Protein AF-A0A7W7N125-F1 (afdb_monomer)

Foldseek 3Di:
DDPPDQDADDLVCLLVCLVVLLVVLLVPQPVSVPDDPCCSVPPVSVVLSLVSVVLNVCLVVVHEDDPVRLVVLLVVLLVVLVVPDDLVSVLVSLVSSLVSSLVVNVVRHDPVCVVVSVSSNVSSVRHCVSNSVSSNVSNVVSVVVLVVQLVVLLLVLLVCLQVLHPNPVSCVSNVHDDAQKWKKKWKFFDDDQDDPVCFVQLVVLLCVLLCVLDVDRWRWDAGSGGTMTIGHDPPPVCVQVSQVSSCVSNVTQMAMEIDMDSGSSCSNVRNVQRVLVSVQCVVLVPHRTYYYCVVCVPVSVLPDDDPVVVVVVVVCVVCPVPVVVVLLVVLCVSVVNPNLRSCVVVVPPCRVVDDQQFAAQEDAACSLQVRLVVQLPVSHQEYERALYYQNHDNLSHAHEYEQEAEPAEPPSHLVSSVVSQVNNQNHWYKYFYFYPDYSCCCPDCHHPCNVLVVLVSCCRRVVDVVSLQCQEAPNHVVCPDPRTPDIDIHPNRHVDHD

pLDDT: mean 90.82, std 8.6, range [34.25, 98.62]

Mean predicted aligned error: 14.57 Å

Radius of gyration: 47.7 Å; Cα contacts (8 Å, |Δi|>4): 744; chains: 1; bounding box: 104×37×140 Å

Sequence (498 aa):
MDDSKPRPWSVDRLPRLAPRIVDEFRRQVPFYALQPPEIMDGPVRLAVEANLWMVVRTLQERRAPNAEELAEIIEWSARRAEEGVPLEAALEAYHLAIEVCWRAAAEEAGPADAGALQDFGLHLLGYLRSVVPAVTLAHVQEQQQLYGERREARHALVTALLNGDDARGPAARAGVALAAEYTVVVLRLGGAAPEPGDVRPLLRALETALNAHVQSHVPASFDENGGTILLPGSAEHRLADLVALLGAAAERPATAAHAAAGAPAEIPAAADEAREVAALVVRLRRPPGLYRLEDVLLEYQLSRPGHGLAKLAAQLDGIRDRPDLMETLRAVAVHGDNRRQAALELHSAYHRKVDLGRIASAGHSQGGAGAINAAVDPRVDTALAIQPGPLADPDLIDEPTFYAAGEKDSIVFPFLVRNFYNDSDHIPAVYGELRGADHFTPVGNGGGFRGPTTAWLRHWLMDDPDARTEFFGPSCGFCSDPKWSDWRRNAEALQIPG

Secondary structure (DSSP, 8-state):
----SPPPP-GGGGGGGHHHHHHHHHHH-HHHHTS-HHHIIIIIHHHHHHHHHHHHHHHHTTS---HHHHHHHHHHHHHHHHTT--HHHHHHHHHHHHHHHHHHHHHH--GGGHHHHHHHHHHHHHHHHHHHHHHHHHHHHHHHHHHHHHHHHHHHHHHHHHHT---HHHHHHHT-PPPS-EEEEEEEE-SSPPPTTTHHHHHHHHHHHHHHHSSS---EEEETTEEEEEEES--HHHHHHHHHHHHHHTTS-EEEEEEEESSGGGHHHHHHHHHHHHHHHHHTTPPSEEE-GGGSHHHHHHHS-SHHHHHHHHTTGGGTT-HHHHHHHHHHHHTTT-HHHHHHHTT-TTTTT--TTS-EEEEETHHHHHHHHHHTSTT--EEEEES--S---GGG--S-EEEEEETT-SSS-HHHHHHHHHT-TTS-EEEEEETT--TTTTTTT-GGGHHHHHHHHHHHHH--HHHHHHHSSTT-TGGG-TTEEEEEE-HHHHHS--

Organism: NCBI:txid79909

InterPro domains:
  IPR025751 RsbT co-antagonist protein RsbRD, N-terminal domain [PF14361] (15-154)
  IPR029058 Alpha/Beta hydrolase fold [G3DSA:3.40.50.1820] (295-491)
  IPR029058 Alpha/Beta hydrolase fold [SSF53474] (306-461)
  IPR041127 PET hydrolase/cutinase-like [PF12740] (346-471)

Structure (mmCIF, N/CA/C/O backbone):
data_AF-A0A7W7N125-F1
#
_entry.id   AF-A0A7W7N125-F1
#
loop_
_atom_site.group_PDB
_atom_site.id
_atom_site.type_symbol
_atom_site.label_atom_id
_atom_site.label_alt_id
_atom_site.label_comp_id
_atom_site.label_asym_id
_atom_site.label_entity_id
_atom_site.label_seq_id
_atom_site.pdbx_PDB_ins_code
_atom_site.Cartn_x
_atom_site.Cartn_y
_atom_site.Cartn_z
_atom_site.occupancy
_atom_site.B_iso_or_equiv
_atom_site.auth_seq_id
_atom_site.auth_comp_id
_atom_site.auth_asym_id
_atom_site.auth_atom_id
_atom_site.pdbx_PDB_model_num
ATOM 1 N N . MET A 1 1 ? 60.133 -9.108 -74.606 1.00 39.97 1 MET A N 1
ATOM 2 C CA . MET A 1 1 ? 61.101 -9.295 -73.505 1.00 39.97 1 MET A CA 1
ATOM 3 C C . MET A 1 1 ? 61.013 -8.039 -72.656 1.00 39.97 1 MET A C 1
ATOM 5 O O . MET A 1 1 ? 61.382 -6.991 -73.152 1.00 39.97 1 MET A O 1
ATOM 9 N N . ASP A 1 2 ? 60.428 -8.034 -71.466 1.00 34.25 2 ASP A N 1
ATOM 10 C CA . ASP A 1 2 ? 60.312 -9.133 -70.512 1.00 34.25 2 ASP A CA 1
ATOM 11 C C . ASP A 1 2 ? 59.170 -8.848 -69.505 1.00 34.25 2 ASP A C 1
ATOM 13 O O . ASP A 1 2 ? 59.308 -7.979 -68.650 1.00 34.25 2 ASP A O 1
ATOM 17 N N . ASP A 1 3 ? 58.046 -9.562 -69.638 1.00 40.91 3 ASP A N 1
ATOM 18 C CA . ASP A 1 3 ? 56.888 -9.551 -68.716 1.00 40.91 3 ASP A CA 1
ATOM 19 C C . ASP A 1 3 ? 57.100 -10.512 -67.519 1.00 40.91 3 ASP A C 1
ATOM 21 O O . ASP A 1 3 ? 56.160 -10.833 -66.795 1.00 40.91 3 ASP A O 1
ATOM 25 N N . SER A 1 4 ? 58.334 -10.995 -67.295 1.00 42.44 4 SER A N 1
ATOM 26 C CA . SER A 1 4 ? 58.658 -11.975 -66.244 1.00 42.44 4 SER A CA 1
ATOM 27 C C . SER A 1 4 ? 59.281 -11.389 -64.969 1.00 42.44 4 SER A C 1
ATOM 29 O O . SER A 1 4 ? 59.716 -12.142 -64.098 1.00 42.44 4 SER A O 1
ATOM 31 N N . LYS A 1 5 ? 59.280 -10.058 -64.790 1.00 44.03 5 LYS A N 1
ATOM 32 C CA . LYS A 1 5 ? 59.674 -9.436 -63.513 1.00 44.03 5 LYS A CA 1
ATOM 33 C C . LYS A 1 5 ? 58.442 -9.037 -62.693 1.00 44.03 5 LYS A C 1
ATOM 35 O O . LYS A 1 5 ? 57.648 -8.230 -63.182 1.00 44.03 5 LYS A O 1
ATOM 40 N N . PRO A 1 6 ? 58.273 -9.549 -61.457 1.00 45.72 6 PRO A N 1
ATOM 41 C CA . PRO A 1 6 ? 57.188 -9.111 -60.587 1.00 45.72 6 PRO A CA 1
ATOM 42 C C . PRO A 1 6 ? 57.312 -7.601 -60.359 1.00 45.72 6 PRO A C 1
ATOM 44 O O . PRO A 1 6 ? 58.368 -7.099 -59.972 1.00 45.72 6 PRO A O 1
ATOM 47 N N . ARG A 1 7 ? 56.244 -6.858 -60.675 1.00 54.78 7 ARG A N 1
ATOM 48 C CA . ARG A 1 7 ? 56.176 -5.419 -60.388 1.00 54.78 7 ARG A CA 1
ATOM 49 C C . ARG A 1 7 ? 56.179 -5.246 -58.867 1.00 54.78 7 ARG A C 1
ATOM 51 O O . ARG A 1 7 ? 55.374 -5.928 -58.235 1.00 54.78 7 ARG A O 1
ATOM 58 N N . PRO A 1 8 ? 56.985 -4.334 -58.298 1.00 58.56 8 PRO A N 1
ATOM 59 C CA . PRO A 1 8 ? 56.964 -4.085 -56.862 1.00 58.56 8 PRO A CA 1
ATOM 60 C C . PRO A 1 8 ? 55.551 -3.700 -56.410 1.00 58.56 8 PRO A C 1
ATOM 62 O O . PRO A 1 8 ? 54.800 -3.041 -57.148 1.00 58.56 8 PRO A O 1
ATOM 65 N N . TRP A 1 9 ? 55.183 -4.176 -55.224 1.00 65.31 9 TRP A N 1
ATOM 66 C CA . TRP A 1 9 ? 53.913 -3.872 -54.577 1.00 65.31 9 TRP A CA 1
ATOM 67 C C . TRP A 1 9 ? 53.755 -2.351 -54.399 1.00 65.31 9 TRP A C 1
ATOM 69 O O . TRP A 1 9 ? 54.722 -1.644 -54.121 1.00 65.31 9 TRP A O 1
ATOM 79 N N . SER A 1 10 ? 52.535 -1.836 -54.588 1.00 77.62 10 SER A N 1
ATOM 80 C CA . SER A 1 10 ? 52.204 -0.427 -54.327 1.00 77.62 10 SER A CA 1
ATOM 81 C C . SER A 1 10 ? 50.905 -0.333 -53.542 1.00 77.62 10 SER A C 1
ATOM 83 O O . SER A 1 10 ? 49.908 -0.968 -53.901 1.00 77.62 10 SER A O 1
ATOM 85 N N . VAL A 1 11 ? 50.911 0.532 -52.526 1.00 79.50 11 VAL A N 1
ATOM 86 C CA . VAL A 1 11 ? 49.738 0.879 -51.718 1.00 79.50 11 VAL A CA 1
ATOM 87 C C . VAL A 1 11 ? 48.565 1.368 -52.582 1.00 79.50 11 VAL A C 1
ATOM 89 O O . VAL A 1 11 ? 47.416 1.090 -52.257 1.00 79.50 11 VAL A O 1
ATOM 92 N N . ASP A 1 12 ? 48.822 1.968 -53.750 1.00 83.38 12 ASP A N 1
ATOM 93 C CA . ASP A 1 12 ? 47.779 2.452 -54.675 1.00 83.38 12 ASP A CA 1
ATOM 94 C C . ASP A 1 12 ? 46.881 1.330 -55.221 1.00 83.38 12 ASP A C 1
ATOM 96 O O . ASP A 1 12 ? 45.834 1.580 -55.823 1.00 83.38 12 ASP A O 1
ATOM 100 N N . ARG A 1 13 ? 47.286 0.066 -55.046 1.00 83.94 13 ARG A N 1
ATOM 101 C CA . ARG A 1 13 ? 46.487 -1.101 -55.429 1.00 83.94 13 ARG A CA 1
ATOM 102 C C . ARG A 1 13 ? 45.488 -1.527 -54.357 1.00 83.94 13 ARG A C 1
ATOM 104 O O . ARG A 1 13 ? 44.599 -2.305 -54.697 1.00 83.94 13 ARG A O 1
ATOM 111 N N . LEU A 1 14 ? 45.583 -1.029 -53.119 1.00 85.25 14 LEU A N 1
ATOM 112 C CA . LEU A 1 14 ? 44.693 -1.427 -52.021 1.00 85.25 14 LEU A CA 1
ATOM 113 C C . LEU A 1 14 ? 43.202 -1.302 -52.366 1.00 85.25 14 LEU A C 1
ATOM 115 O O . LEU A 1 14 ? 42.496 -2.276 -52.126 1.00 85.25 14 LEU A O 1
ATOM 119 N N . PRO A 1 15 ? 42.699 -0.221 -53.003 1.00 89.31 15 PRO A N 1
ATOM 120 C CA . PRO A 1 15 ? 41.277 -0.119 -53.346 1.00 89.31 15 PRO A CA 1
ATOM 121 C C . PRO A 1 15 ? 40.769 -1.252 -54.253 1.00 89.31 15 PRO A C 1
ATOM 123 O O . PRO A 1 15 ? 39.593 -1.600 -54.210 1.00 89.31 15 PRO A O 1
ATOM 126 N N . ARG A 1 16 ? 41.651 -1.896 -55.035 1.00 88.81 16 ARG A N 1
ATOM 127 C CA . ARG A 1 16 ? 41.291 -3.053 -55.878 1.00 88.81 16 ARG A CA 1
ATOM 128 C C . ARG A 1 16 ? 40.998 -4.317 -55.069 1.00 88.81 16 ARG A C 1
ATOM 130 O O . ARG A 1 16 ? 40.466 -5.270 -55.629 1.00 88.81 16 ARG A O 1
ATOM 137 N N . LEU A 1 17 ? 41.335 -4.337 -53.779 1.00 93.00 17 LEU A N 1
ATOM 138 C CA . LEU A 1 17 ? 41.023 -5.436 -52.868 1.00 93.00 17 LEU A CA 1
ATOM 139 C C . LEU A 1 17 ? 39.578 -5.397 -52.365 1.00 93.00 17 LEU A C 1
ATOM 141 O O . LEU A 1 17 ? 39.150 -6.374 -51.759 1.00 93.00 17 LEU A O 1
ATOM 145 N N . ALA A 1 18 ? 38.813 -4.329 -52.616 1.00 93.75 18 ALA A N 1
ATOM 146 C CA . ALA A 1 18 ? 37.458 -4.206 -52.086 1.00 93.75 18 ALA A CA 1
ATOM 147 C C . ALA A 1 18 ? 36.533 -5.396 -52.419 1.00 93.75 18 ALA A C 1
ATOM 149 O O . ALA A 1 18 ? 35.898 -5.891 -51.490 1.00 93.75 18 ALA A O 1
ATOM 150 N N . PRO A 1 19 ? 36.500 -5.949 -53.654 1.00 94.69 19 PRO A N 1
ATOM 151 C CA . PRO A 1 19 ? 35.716 -7.155 -53.935 1.00 94.69 19 PRO A CA 1
ATOM 152 C C . PRO A 1 19 ? 36.157 -8.359 -53.089 1.00 94.69 19 PRO A C 1
ATOM 154 O O . PRO A 1 19 ? 35.326 -9.023 -52.480 1.00 94.69 19 PRO A O 1
ATOM 157 N N . ARG A 1 20 ? 37.476 -8.580 -52.961 1.00 94.62 20 ARG A N 1
ATOM 158 C CA . ARG A 1 20 ? 38.049 -9.660 -52.136 1.00 94.62 20 ARG A CA 1
ATOM 159 C C . ARG A 1 20 ? 37.686 -9.493 -50.658 1.00 94.62 20 ARG A C 1
ATOM 161 O O . ARG A 1 20 ? 37.409 -10.480 -49.991 1.00 94.62 20 ARG A O 1
ATOM 168 N N . ILE A 1 21 ? 37.695 -8.264 -50.144 1.00 96.75 21 ILE A N 1
ATOM 169 C CA . ILE A 1 21 ? 37.328 -7.959 -48.753 1.00 96.75 21 ILE A CA 1
ATOM 170 C C . ILE A 1 21 ? 35.836 -8.205 -48.516 1.00 96.75 21 ILE A C 1
ATOM 172 O O . ILE A 1 21 ? 35.475 -8.802 -47.509 1.00 96.75 21 ILE A O 1
ATOM 176 N N . VAL A 1 22 ? 34.972 -7.800 -49.448 1.00 96.25 22 VAL A N 1
ATOM 177 C CA . VAL A 1 22 ? 33.525 -8.045 -49.363 1.00 96.25 22 VAL A CA 1
ATOM 178 C C . VAL A 1 22 ? 33.211 -9.544 -49.390 1.00 96.25 22 VAL A C 1
ATOM 180 O O . VAL A 1 22 ? 32.391 -10.009 -48.598 1.00 96.25 22 VAL A O 1
ATOM 183 N N . ASP A 1 23 ? 33.895 -10.321 -50.231 1.00 95.19 23 ASP A N 1
ATOM 184 C CA . ASP A 1 23 ? 33.771 -11.784 -50.229 1.00 95.19 23 ASP A CA 1
ATOM 185 C C . ASP A 1 23 ? 34.230 -12.391 -48.901 1.00 95.19 23 ASP A C 1
ATOM 187 O O . ASP A 1 23 ? 33.608 -13.316 -48.375 1.00 95.19 23 ASP A O 1
ATOM 191 N N . GLU A 1 24 ? 35.287 -11.832 -48.317 1.00 95.94 24 GLU A N 1
ATOM 192 C CA . GLU A 1 24 ? 35.795 -12.260 -47.023 1.00 95.94 24 GLU A CA 1
ATOM 193 C C . GLU A 1 24 ? 34.824 -11.923 -45.878 1.00 95.94 24 GLU A C 1
ATOM 195 O O . GLU A 1 24 ? 34.609 -12.747 -44.989 1.00 95.94 24 GLU A O 1
ATOM 200 N N . PHE A 1 25 ? 34.139 -10.776 -45.941 1.00 96.19 25 PHE A N 1
ATOM 201 C CA . PHE A 1 25 ? 33.057 -10.438 -45.010 1.00 96.19 25 PHE A CA 1
ATOM 202 C C . PHE A 1 25 ? 31.919 -11.455 -45.083 1.00 96.19 25 PHE A C 1
ATOM 204 O O . PHE A 1 25 ? 31.474 -11.937 -44.044 1.00 96.19 25 PHE A O 1
ATOM 211 N N . ARG A 1 26 ? 31.482 -11.833 -46.294 1.00 95.19 26 ARG A N 1
ATOM 212 C CA . ARG A 1 26 ? 30.445 -12.865 -46.480 1.00 95.19 26 ARG A CA 1
ATOM 213 C C . ARG A 1 26 ? 30.874 -14.228 -45.942 1.00 95.19 26 ARG A C 1
ATOM 215 O O . ARG A 1 26 ? 30.030 -15.000 -45.503 1.00 95.19 26 ARG A O 1
ATOM 222 N N . ARG A 1 27 ? 32.168 -14.548 -46.010 1.00 95.06 27 ARG A N 1
ATOM 223 C CA . ARG A 1 27 ? 32.693 -15.854 -45.597 1.00 95.06 27 ARG A CA 1
ATOM 224 C C . ARG A 1 27 ? 32.880 -15.967 -44.087 1.00 95.06 27 ARG A C 1
ATOM 226 O O . ARG A 1 27 ? 32.650 -17.046 -43.544 1.00 95.06 27 ARG A O 1
ATOM 233 N N . GLN A 1 28 ? 33.355 -14.907 -43.436 1.00 94.69 28 GLN A N 1
ATOM 234 C CA . GLN A 1 28 ? 33.814 -14.982 -42.045 1.00 94.69 28 GLN A CA 1
ATOM 235 C C . GLN A 1 28 ? 32.923 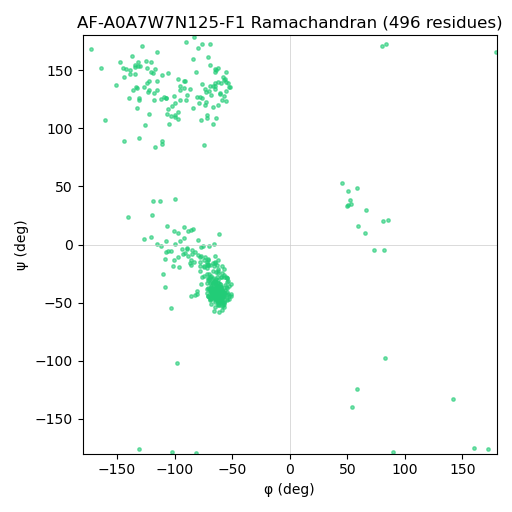-14.269 -41.037 1.00 94.69 28 GLN A C 1
ATOM 237 O O . GLN A 1 28 ? 32.898 -14.702 -39.893 1.00 94.69 28 GLN A O 1
ATOM 242 N N . VAL A 1 29 ? 32.157 -13.251 -41.438 1.00 94.00 29 VAL A N 1
ATOM 243 C CA . VAL A 1 29 ? 31.325 -12.487 -40.501 1.00 94.00 29 VAL A CA 1
ATOM 244 C C . VAL A 1 29 ? 29.875 -12.987 -40.578 1.00 94.00 29 VAL A C 1
ATOM 246 O O . VAL A 1 29 ? 29.208 -12.742 -41.591 1.00 94.00 29 VAL A O 1
ATOM 249 N N . PRO A 1 30 ? 29.332 -13.644 -39.529 1.00 93.50 30 PRO A N 1
ATOM 250 C CA . PRO A 1 30 ? 28.014 -14.287 -39.581 1.00 93.50 30 PRO A CA 1
ATOM 251 C C . PRO A 1 30 ? 26.875 -13.356 -40.010 1.00 93.50 30 PRO A C 1
ATOM 253 O O . PRO A 1 30 ? 25.987 -13.764 -40.753 1.00 93.50 30 PRO A O 1
ATOM 256 N N . PHE A 1 31 ? 26.915 -12.091 -39.582 1.00 91.81 31 PHE A N 1
ATOM 257 C CA . PHE A 1 31 ? 25.912 -11.097 -39.964 1.00 91.81 31 PHE A CA 1
ATOM 258 C C . PHE A 1 31 ? 25.934 -10.791 -41.470 1.00 91.81 31 PHE A C 1
ATOM 260 O O . PHE A 1 31 ? 24.873 -10.745 -42.093 1.00 91.81 31 PHE A O 1
ATOM 267 N N . TYR A 1 32 ? 27.122 -10.603 -42.061 1.00 92.00 32 TYR A N 1
ATOM 268 C CA . TYR A 1 32 ? 27.279 -10.264 -43.481 1.00 92.00 32 TYR A CA 1
ATOM 269 C C . TYR A 1 32 ? 27.029 -11.455 -44.411 1.00 92.00 32 TYR A C 1
ATOM 271 O O . TYR A 1 32 ? 26.566 -11.257 -45.531 1.00 92.00 32 TYR A O 1
ATOM 279 N N . ALA A 1 33 ? 27.252 -12.684 -43.939 1.00 91.38 33 ALA A N 1
ATOM 280 C CA . ALA A 1 33 ? 26.903 -13.908 -44.665 1.00 91.38 33 ALA A CA 1
ATOM 281 C C . ALA A 1 33 ? 25.397 -14.018 -44.980 1.00 91.38 33 ALA A C 1
ATOM 283 O O . ALA A 1 33 ? 25.013 -14.650 -45.963 1.00 91.38 33 ALA A O 1
ATOM 284 N N . LEU A 1 34 ? 24.548 -13.404 -44.147 1.00 91.44 34 LEU A N 1
ATOM 285 C CA . LEU A 1 34 ? 23.087 -13.434 -44.268 1.00 91.44 34 LEU A CA 1
ATOM 286 C C . LEU A 1 34 ? 22.509 -12.247 -45.057 1.00 91.44 34 LEU A C 1
ATOM 288 O O . LEU A 1 34 ? 21.296 -12.187 -45.256 1.00 91.44 34 LEU A O 1
ATOM 292 N N . GLN A 1 35 ? 23.340 -11.291 -45.484 1.00 91.38 35 GLN A N 1
ATOM 293 C CA . GLN A 1 35 ? 22.862 -10.092 -46.174 1.00 91.38 35 GLN A CA 1
ATOM 294 C C . GLN A 1 35 ? 22.607 -10.345 -47.669 1.00 91.38 35 GLN A C 1
ATOM 296 O O . GLN A 1 35 ? 23.338 -11.117 -48.296 1.00 91.38 35 GLN A O 1
ATOM 301 N N . PRO A 1 36 ? 21.622 -9.654 -48.278 1.00 91.31 36 PRO A N 1
ATOM 302 C CA . PRO A 1 36 ? 21.392 -9.719 -49.718 1.00 91.31 36 PRO A CA 1
ATOM 303 C C . PRO A 1 36 ? 22.630 -9.287 -50.529 1.00 91.31 36 PRO A C 1
ATOM 305 O O . PRO A 1 36 ? 23.325 -8.344 -50.121 1.00 91.31 36 PRO A O 1
ATOM 308 N N . PRO A 1 37 ? 22.906 -9.912 -51.693 1.00 89.81 37 PRO A N 1
ATOM 309 C CA . PRO A 1 37 ? 24.021 -9.529 -52.561 1.00 89.81 37 PRO A CA 1
ATOM 310 C C . PRO A 1 37 ? 24.034 -8.038 -52.912 1.00 89.81 37 PRO A C 1
ATOM 312 O O . PRO A 1 37 ? 25.100 -7.432 -52.939 1.00 89.81 37 PRO A O 1
ATOM 315 N N . GLU A 1 38 ? 22.863 -7.423 -53.083 1.00 90.88 38 GLU A N 1
ATOM 316 C CA . GLU A 1 38 ? 22.701 -6.012 -53.443 1.00 90.88 38 GLU A CA 1
ATOM 317 C C . GLU A 1 38 ? 23.252 -5.064 -52.367 1.00 90.88 38 GLU A C 1
ATOM 319 O O . GLU A 1 38 ? 23.840 -4.031 -52.689 1.00 90.88 38 GLU A O 1
ATOM 324 N N . ILE A 1 39 ? 23.104 -5.427 -51.088 1.00 89.19 39 ILE A N 1
ATOM 325 C CA . ILE A 1 39 ? 23.647 -4.665 -49.954 1.00 89.19 39 ILE A CA 1
ATOM 326 C C . ILE A 1 39 ? 25.168 -4.819 -49.894 1.00 89.19 39 ILE A C 1
ATOM 328 O O . ILE A 1 39 ? 25.898 -3.848 -49.684 1.00 89.19 39 ILE A O 1
ATOM 332 N N . MET A 1 40 ? 25.658 -6.037 -50.117 1.00 91.88 40 MET A N 1
ATOM 333 C CA . MET A 1 40 ? 27.084 -6.336 -50.037 1.00 91.88 40 MET A CA 1
ATOM 334 C C . MET A 1 40 ? 27.877 -5.725 -51.208 1.00 91.88 40 MET A C 1
ATOM 336 O O . MET A 1 40 ? 28.909 -5.095 -50.985 1.00 91.88 40 MET A O 1
ATOM 340 N N . ASP A 1 41 ? 27.378 -5.838 -52.443 1.00 90.75 41 ASP A N 1
ATOM 341 C CA . ASP A 1 41 ? 28.050 -5.334 -53.654 1.00 90.75 41 ASP A CA 1
ATOM 342 C C . ASP A 1 41 ? 27.805 -3.841 -53.926 1.00 90.75 41 ASP A C 1
ATOM 344 O O . ASP A 1 41 ? 28.520 -3.230 -54.733 1.00 90.75 41 ASP A O 1
ATOM 348 N N . GLY A 1 42 ? 26.809 -3.252 -53.263 1.00 90.31 42 GLY A N 1
ATOM 349 C CA . GLY A 1 42 ? 26.505 -1.827 -53.311 1.00 90.31 42 GLY A CA 1
ATOM 350 C C . GLY A 1 42 ? 27.095 -1.078 -52.111 1.00 90.31 42 GLY A C 1
ATOM 351 O O . GLY A 1 42 ? 28.291 -0.775 -52.110 1.00 90.31 42 GLY A O 1
ATOM 352 N N . PRO A 1 43 ? 26.277 -0.739 -51.098 1.00 89.06 43 PRO A N 1
ATOM 353 C CA . PRO A 1 43 ? 26.668 0.147 -50.004 1.00 89.06 43 PRO A CA 1
ATOM 354 C C . PRO A 1 43 ? 27.881 -0.351 -49.202 1.00 89.06 43 PRO A C 1
ATOM 356 O O . PRO A 1 43 ? 28.759 0.450 -48.887 1.00 89.06 43 PRO A O 1
ATOM 359 N N . VAL A 1 44 ? 27.990 -1.657 -48.920 1.00 90.69 44 VAL A N 1
ATOM 360 C CA . VAL A 1 44 ? 29.134 -2.198 -48.159 1.00 90.69 44 VAL A CA 1
ATOM 361 C C . VAL A 1 44 ? 30.429 -2.104 -48.965 1.00 90.69 44 VAL A C 1
ATOM 363 O O . VAL A 1 44 ? 31.433 -1.615 -48.447 1.00 90.69 44 VAL A O 1
ATOM 366 N N . ARG A 1 45 ? 30.420 -2.505 -50.243 1.00 93.25 45 ARG A N 1
ATOM 367 C CA . ARG A 1 45 ? 31.599 -2.395 -51.114 1.00 93.25 45 ARG A CA 1
ATOM 368 C C . ARG A 1 45 ? 32.072 -0.953 -51.269 1.00 93.25 45 ARG A C 1
ATOM 370 O O . ARG A 1 45 ? 33.267 -0.708 -51.149 1.00 93.25 45 ARG A O 1
ATOM 377 N N . LEU A 1 46 ? 31.158 -0.006 -51.487 1.00 91.00 46 LEU A N 1
ATOM 378 C CA . LEU A 1 46 ? 31.503 1.416 -51.601 1.00 91.00 46 LEU A CA 1
ATOM 379 C C . LEU A 1 46 ? 32.156 1.947 -50.318 1.00 91.00 46 LEU A C 1
ATOM 381 O O . LEU A 1 46 ? 33.146 2.673 -50.387 1.00 91.00 46 LEU A O 1
ATOM 385 N N . ALA A 1 47 ? 31.650 1.543 -49.151 1.00 90.62 47 ALA A N 1
ATOM 386 C CA . ALA A 1 47 ? 32.250 1.908 -47.873 1.00 90.62 47 ALA A CA 1
ATOM 387 C C . ALA A 1 47 ? 33.648 1.293 -47.694 1.00 90.62 47 ALA A C 1
ATOM 389 O O . ALA A 1 47 ? 34.568 1.979 -47.247 1.00 90.62 47 ALA A O 1
ATOM 390 N N . VAL A 1 48 ? 33.840 0.027 -48.079 1.00 93.69 48 VAL A N 1
ATOM 391 C CA . VAL A 1 48 ? 35.162 -0.618 -48.078 1.00 93.69 48 VAL A CA 1
ATOM 392 C C . VAL A 1 48 ? 36.123 0.129 -49.007 1.00 93.69 48 VAL A C 1
ATOM 394 O O . VAL A 1 48 ? 37.224 0.472 -48.588 1.00 93.69 48 VAL A O 1
ATOM 397 N N . GLU A 1 49 ? 35.708 0.448 -50.236 1.00 93.38 49 GLU A N 1
ATOM 398 C CA . GLU A 1 49 ? 36.517 1.207 -51.199 1.00 93.38 49 GLU A CA 1
ATOM 399 C C . GLU A 1 49 ? 36.937 2.577 -50.642 1.00 93.38 49 GLU A C 1
ATOM 401 O O . GLU A 1 49 ? 38.115 2.932 -50.720 1.00 93.38 49 GLU A O 1
ATOM 406 N N . ALA A 1 50 ? 36.013 3.319 -50.026 1.00 91.00 50 ALA A N 1
ATOM 407 C CA . ALA A 1 50 ? 36.297 4.618 -49.413 1.00 91.00 50 ALA A CA 1
ATOM 408 C C . ALA A 1 50 ? 37.309 4.515 -48.257 1.00 91.00 50 ALA A C 1
ATOM 410 O O . ALA A 1 50 ? 38.268 5.290 -48.194 1.00 91.00 50 ALA A O 1
ATOM 411 N N . ASN A 1 51 ? 37.157 3.517 -47.379 1.00 92.50 51 ASN A N 1
ATOM 412 C CA . ASN A 1 51 ? 38.098 3.281 -46.281 1.00 92.50 51 ASN A CA 1
ATOM 413 C C . ASN A 1 51 ? 39.495 2.905 -46.797 1.00 92.50 51 ASN A C 1
ATOM 415 O O . ASN A 1 51 ? 40.498 3.400 -46.286 1.00 92.50 51 ASN A O 1
ATOM 419 N N . LEU A 1 52 ? 39.585 2.090 -47.852 1.00 93.88 52 LEU A N 1
ATOM 420 C CA . LEU A 1 52 ? 40.869 1.740 -48.467 1.00 93.88 52 LEU A CA 1
ATOM 421 C C . LEU A 1 52 ? 41.559 2.963 -49.073 1.00 93.88 52 LEU A C 1
ATOM 423 O O . LEU A 1 52 ? 42.758 3.143 -48.872 1.00 93.88 52 LEU A O 1
ATOM 427 N N . TRP A 1 53 ? 40.818 3.837 -49.759 1.00 93.69 53 TRP A N 1
ATOM 428 C CA . TRP A 1 53 ? 41.358 5.108 -50.249 1.00 93.69 53 TRP A CA 1
ATOM 429 C C . TRP A 1 53 ? 41.878 5.999 -49.118 1.00 93.69 53 TRP A C 1
ATOM 431 O O . TRP A 1 53 ? 42.936 6.617 -49.253 1.00 93.69 53 TRP A O 1
ATOM 441 N N . MET A 1 54 ? 41.190 6.023 -47.977 1.00 92.69 54 MET A N 1
ATOM 442 C CA . MET A 1 54 ? 41.656 6.743 -46.796 1.00 92.69 54 MET A CA 1
ATOM 443 C C . MET A 1 54 ? 42.952 6.148 -46.230 1.00 92.69 54 MET A C 1
ATOM 445 O O . MET A 1 54 ? 43.865 6.899 -45.881 1.00 92.69 54 MET A O 1
ATOM 449 N N . VAL A 1 55 ? 43.078 4.818 -46.179 1.00 92.56 55 VAL A N 1
ATOM 450 C CA . VAL A 1 55 ? 44.321 4.141 -45.768 1.00 92.56 55 VAL A CA 1
ATOM 451 C C . VAL A 1 55 ? 45.478 4.512 -46.699 1.00 92.56 55 VAL A C 1
ATOM 453 O O . VAL A 1 55 ? 46.555 4.853 -46.213 1.00 92.56 55 VAL A O 1
ATOM 456 N N . VAL A 1 56 ? 45.255 4.518 -48.020 1.00 92.38 56 VAL A N 1
ATOM 457 C CA . VAL A 1 56 ? 46.260 4.938 -49.017 1.00 92.38 56 VAL A CA 1
ATOM 458 C C . VAL A 1 56 ? 46.730 6.367 -48.748 1.00 92.38 56 VAL A C 1
ATOM 460 O O . VAL A 1 56 ? 47.929 6.601 -48.591 1.00 92.38 56 VAL A O 1
ATOM 463 N N . ARG A 1 57 ? 45.789 7.315 -48.644 1.00 92.44 57 ARG A N 1
ATOM 464 C CA . ARG A 1 57 ? 46.084 8.740 -48.434 1.00 92.44 57 ARG A CA 1
ATOM 465 C C . ARG A 1 57 ? 46.852 8.976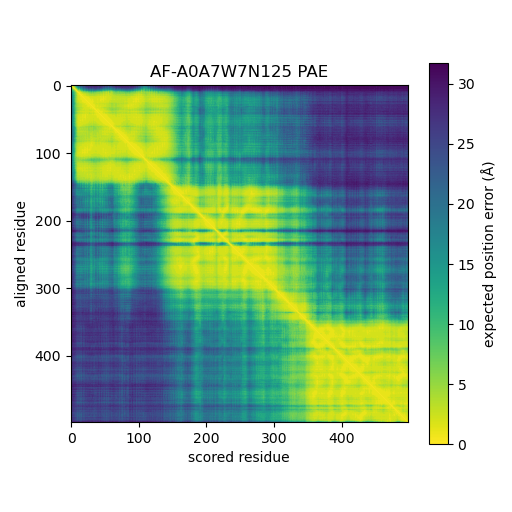 -47.134 1.00 92.44 57 ARG A C 1
ATOM 467 O O . ARG A 1 57 ? 47.897 9.620 -47.128 1.00 92.44 57 ARG A O 1
ATOM 474 N N . THR A 1 58 ? 46.363 8.411 -46.033 1.00 93.69 58 THR A N 1
ATOM 475 C CA . THR A 1 58 ? 46.977 8.581 -44.707 1.00 93.69 58 THR A CA 1
ATOM 476 C C . THR A 1 58 ? 48.370 7.952 -44.625 1.00 93.69 58 THR A C 1
ATOM 478 O O . THR A 1 58 ? 49.242 8.507 -43.953 1.00 93.69 58 THR A O 1
ATOM 481 N N . LEU A 1 59 ? 48.620 6.851 -45.347 1.00 91.94 59 LEU A N 1
ATOM 482 C CA . LEU A 1 59 ? 49.945 6.230 -45.426 1.00 91.94 59 LEU A CA 1
ATOM 483 C C . LEU A 1 59 ? 50.926 7.102 -46.214 1.00 91.94 59 LEU A C 1
ATOM 485 O O . LEU A 1 59 ? 52.047 7.331 -45.758 1.00 91.94 59 LEU A O 1
ATOM 489 N N . GLN A 1 60 ? 50.510 7.599 -47.384 1.00 89.00 60 GLN A N 1
ATOM 490 C CA . GLN A 1 60 ? 51.334 8.467 -48.233 1.00 89.00 60 GLN A CA 1
ATOM 491 C C . GLN A 1 60 ? 51.733 9.755 -47.504 1.00 89.00 60 GLN A C 1
ATOM 493 O O . GLN A 1 60 ? 52.877 10.199 -47.594 1.00 89.00 60 GLN A O 1
ATOM 498 N N . GLU A 1 61 ? 50.805 10.317 -46.731 1.00 91.25 61 GLU A N 1
ATOM 499 C CA . GLU A 1 61 ? 51.009 11.530 -45.938 1.00 91.25 61 GLU A CA 1
ATOM 500 C C . GLU A 1 61 ? 51.650 11.259 -44.562 1.00 91.25 61 GLU A C 1
ATOM 502 O O . GLU A 1 61 ? 51.972 12.202 -43.840 1.00 91.25 61 GLU A O 1
ATOM 507 N N . ARG A 1 62 ? 51.861 9.983 -44.198 1.00 88.62 62 ARG A N 1
ATOM 508 C CA . ARG A 1 62 ? 52.452 9.527 -42.924 1.00 88.62 62 ARG A CA 1
ATOM 509 C C . ARG A 1 62 ? 51.793 10.147 -41.689 1.00 88.62 62 ARG A C 1
ATOM 511 O O . ARG A 1 62 ? 52.470 10.587 -40.757 1.00 88.62 62 ARG A O 1
ATOM 518 N N . ARG A 1 63 ? 50.461 10.170 -41.673 1.00 93.25 63 ARG A N 1
ATOM 519 C CA . ARG A 1 63 ? 49.657 10.718 -40.571 1.00 93.25 63 ARG A CA 1
ATOM 520 C C . ARG A 1 63 ? 48.468 9.824 -40.244 1.00 93.25 63 ARG A C 1
ATOM 522 O O . ARG A 1 63 ? 48.042 9.019 -41.062 1.00 93.25 63 ARG A O 1
ATOM 529 N N . ALA A 1 64 ? 47.891 10.012 -39.063 1.00 90.56 64 ALA A N 1
ATOM 530 C CA . ALA A 1 64 ? 46.596 9.425 -38.735 1.00 90.56 64 ALA A CA 1
ATOM 531 C C . ALA A 1 64 ? 45.453 10.120 -39.513 1.00 90.56 64 ALA A C 1
ATOM 533 O O . ALA A 1 64 ? 45.640 11.253 -39.990 1.00 90.56 64 ALA A O 1
ATOM 534 N N . PRO A 1 65 ? 44.271 9.479 -39.619 1.00 93.81 65 PRO A N 1
ATOM 535 C CA . PRO A 1 65 ? 43.059 10.144 -40.083 1.00 93.81 65 PRO A CA 1
ATOM 536 C C . PRO A 1 65 ? 42.788 11.433 -39.296 1.00 93.81 65 PRO A C 1
ATOM 538 O O . PRO A 1 65 ? 42.937 11.467 -38.072 1.00 93.81 65 PRO A O 1
ATOM 541 N N . ASN A 1 66 ? 42.425 12.502 -40.000 1.00 93.06 66 ASN A N 1
ATOM 542 C CA . ASN A 1 66 ? 42.055 13.776 -39.394 1.00 93.06 66 ASN A CA 1
ATOM 543 C C . ASN A 1 66 ? 40.578 13.763 -38.940 1.00 93.06 66 ASN A C 1
ATOM 545 O O . ASN A 1 66 ? 39.867 12.775 -39.114 1.00 93.06 66 ASN A O 1
ATOM 549 N N . ALA A 1 67 ? 40.112 14.859 -38.336 1.00 89.69 67 ALA A N 1
ATOM 550 C CA . ALA A 1 67 ? 38.755 14.934 -37.793 1.00 89.69 67 ALA A CA 1
ATOM 551 C C . ALA A 1 67 ? 37.649 14.827 -38.864 1.00 89.69 67 ALA A C 1
ATOM 553 O O . ALA A 1 67 ? 36.613 14.234 -38.589 1.00 89.69 67 ALA A O 1
ATOM 554 N N . GLU A 1 68 ? 37.866 15.370 -40.064 1.00 90.31 68 GLU A N 1
ATOM 555 C CA . GLU A 1 68 ? 36.904 15.324 -41.176 1.00 90.31 68 GLU A CA 1
ATOM 556 C C . GLU A 1 68 ? 36.799 13.904 -41.749 1.00 90.31 68 GLU A C 1
ATOM 558 O O . GLU A 1 68 ? 35.708 13.364 -41.897 1.00 90.31 68 GLU A O 1
ATOM 563 N N . GLU A 1 69 ? 37.939 13.243 -41.949 1.00 91.81 69 GLU A N 1
ATOM 564 C CA . GLU A 1 69 ? 38.003 11.850 -42.404 1.00 91.81 69 GLU A CA 1
ATOM 565 C C . GLU A 1 69 ? 37.365 10.883 -41.394 1.00 91.81 69 GLU A C 1
ATOM 567 O O . GLU A 1 69 ? 36.665 9.946 -41.773 1.00 91.81 69 GLU A O 1
ATOM 572 N N . LEU A 1 70 ? 37.575 11.112 -40.093 1.00 92.06 70 LEU A N 1
ATOM 573 C CA . LEU A 1 70 ? 36.907 10.330 -39.052 1.00 92.06 70 LEU A CA 1
ATOM 574 C C . LEU A 1 70 ? 35.403 10.614 -38.992 1.00 92.06 70 LEU A C 1
ATOM 576 O O . LEU A 1 70 ? 34.644 9.693 -38.695 1.00 92.06 70 LEU A O 1
ATOM 580 N N . ALA A 1 71 ? 34.962 11.841 -39.284 1.00 89.75 71 ALA A N 1
ATOM 581 C CA . ALA A 1 71 ? 33.544 12.193 -39.289 1.00 89.75 71 ALA A CA 1
ATOM 582 C C . ALA A 1 71 ? 32.759 11.393 -40.340 1.00 89.75 71 ALA A C 1
ATOM 584 O O . ALA A 1 71 ? 31.686 10.887 -40.024 1.00 89.75 71 ALA A O 1
ATOM 585 N N . GLU A 1 72 ? 33.320 11.183 -41.535 1.00 87.81 72 GLU A N 1
ATOM 586 C CA . GLU A 1 72 ? 32.700 10.341 -42.573 1.00 87.81 72 GLU A CA 1
ATOM 587 C C . GLU A 1 72 ? 32.500 8.891 -42.095 1.00 87.81 72 GLU A C 1
ATOM 589 O O . GLU A 1 72 ? 31.448 8.283 -42.315 1.00 87.81 72 GLU A O 1
ATOM 594 N N . ILE A 1 73 ? 33.493 8.336 -41.388 1.00 89.19 73 ILE A N 1
ATOM 595 C CA . ILE A 1 73 ? 33.408 6.987 -40.814 1.00 89.19 73 ILE A CA 1
ATOM 596 C C . ILE A 1 73 ? 32.376 6.931 -39.680 1.00 89.19 73 ILE A C 1
ATOM 598 O O . ILE A 1 73 ? 31.621 5.962 -39.585 1.00 89.19 73 ILE A O 1
ATOM 602 N N . ILE A 1 74 ? 32.324 7.960 -38.832 1.00 90.31 74 ILE A N 1
ATOM 603 C CA . ILE A 1 74 ? 31.346 8.084 -37.743 1.00 90.31 74 ILE A CA 1
ATOM 604 C C . ILE A 1 74 ? 29.922 8.139 -38.306 1.00 90.31 74 ILE A C 1
ATOM 606 O O . ILE A 1 74 ? 29.068 7.385 -37.848 1.00 90.31 74 ILE A O 1
ATOM 610 N N . GLU A 1 75 ? 29.670 8.963 -39.324 1.00 88.44 75 GLU A N 1
ATOM 611 C CA . GLU A 1 75 ? 28.352 9.100 -39.954 1.00 88.44 75 GLU A CA 1
ATOM 612 C C . GLU A 1 75 ? 27.904 7.801 -40.634 1.00 88.44 75 GLU A C 1
ATOM 614 O O . GLU A 1 75 ? 26.746 7.388 -40.536 1.00 88.44 75 GLU A O 1
ATOM 619 N N . TRP A 1 76 ? 28.820 7.118 -41.322 1.00 87.12 76 TRP A N 1
ATOM 620 C CA . TRP A 1 76 ? 28.549 5.791 -41.865 1.00 87.12 76 TRP A CA 1
ATOM 621 C C . TRP A 1 76 ? 28.227 4.780 -40.756 1.00 87.12 76 TRP A C 1
ATOM 623 O O . TRP A 1 76 ? 27.242 4.050 -40.851 1.00 87.12 76 TRP A O 1
ATOM 633 N N . SER A 1 77 ? 29.030 4.758 -39.691 1.00 87.56 77 SER A N 1
ATOM 634 C CA . SER A 1 77 ? 28.853 3.871 -38.538 1.00 87.56 77 SER A CA 1
ATOM 635 C C . SER A 1 77 ? 27.495 4.072 -37.857 1.00 87.56 77 SER A C 1
ATOM 637 O O . SER A 1 77 ? 26.798 3.090 -37.612 1.00 87.56 77 SER A O 1
ATOM 639 N N . ALA A 1 78 ? 27.090 5.323 -37.615 1.00 86.12 78 ALA A N 1
ATOM 640 C CA . ALA A 1 78 ? 25.800 5.663 -37.014 1.00 86.12 78 ALA A CA 1
ATOM 641 C C . ALA A 1 78 ? 24.625 5.148 -37.861 1.00 86.12 78 ALA A C 1
ATOM 643 O O . ALA A 1 78 ? 23.782 4.412 -37.357 1.00 86.12 78 ALA A O 1
ATOM 644 N N . ARG A 1 79 ? 24.632 5.396 -39.179 1.00 86.56 79 ARG A N 1
ATOM 645 C CA . ARG A 1 79 ? 23.593 4.869 -40.086 1.00 86.56 79 ARG A CA 1
ATOM 646 C C . ARG A 1 79 ? 23.500 3.344 -40.059 1.00 86.56 79 ARG A C 1
ATOM 648 O O . ARG A 1 79 ? 22.412 2.782 -40.074 1.00 86.56 79 ARG A O 1
ATOM 655 N N . ARG A 1 80 ? 24.634 2.641 -39.989 1.00 86.88 80 ARG A N 1
ATOM 656 C CA . ARG A 1 80 ? 24.634 1.171 -39.892 1.00 86.88 80 ARG A CA 1
ATOM 657 C C . ARG A 1 80 ? 24.085 0.678 -38.552 1.00 86.88 80 ARG A C 1
ATOM 659 O O . ARG A 1 80 ? 23.404 -0.347 -38.534 1.00 86.88 80 ARG A O 1
ATOM 666 N N . ALA A 1 81 ? 24.341 1.397 -37.462 1.00 85.88 81 ALA A N 1
ATOM 667 C CA . ALA A 1 81 ? 23.739 1.100 -36.167 1.00 85.88 81 ALA A CA 1
ATOM 668 C C . ALA A 1 81 ? 22.211 1.289 -36.201 1.00 85.88 81 ALA A C 1
ATOM 670 O O . ALA A 1 81 ? 21.485 0.429 -35.701 1.00 85.88 81 ALA A O 1
ATOM 671 N N . GLU A 1 82 ? 21.727 2.354 -36.850 1.00 82.44 82 GLU A N 1
ATOM 672 C CA . GLU A 1 82 ? 20.297 2.614 -37.083 1.00 82.44 82 GLU A CA 1
ATOM 673 C C . GLU A 1 82 ? 19.634 1.496 -37.907 1.00 82.44 82 GLU A C 1
ATOM 675 O O . GLU A 1 82 ? 18.559 1.004 -37.560 1.00 82.44 82 GLU A O 1
ATOM 680 N N . GLU A 1 83 ? 20.316 1.012 -38.947 1.00 83.56 83 GLU A N 1
ATOM 681 C CA . GLU A 1 83 ? 19.886 -0.124 -39.774 1.00 83.56 83 GLU A CA 1
ATOM 682 C C . GLU A 1 83 ? 19.959 -1.488 -39.051 1.00 83.56 83 GLU A C 1
ATOM 684 O O . GLU A 1 83 ? 19.588 -2.517 -39.621 1.00 83.56 83 GLU A O 1
ATOM 689 N N . GLY A 1 84 ? 20.422 -1.524 -37.797 1.00 83.50 84 GLY A N 1
ATOM 690 C CA . GLY A 1 84 ? 20.441 -2.725 -36.962 1.00 83.50 84 GLY A CA 1
ATOM 691 C C . GLY A 1 84 ? 21.665 -3.624 -37.149 1.00 83.50 84 GLY A C 1
ATOM 692 O O . GLY A 1 84 ? 21.605 -4.806 -36.802 1.00 83.50 84 GLY A O 1
ATOM 693 N N . VAL A 1 85 ? 22.777 -3.104 -37.678 1.00 88.81 85 VAL A N 1
ATOM 694 C CA . VAL A 1 85 ? 24.042 -3.852 -37.710 1.00 88.81 85 VAL A CA 1
ATOM 695 C C . VAL A 1 85 ? 24.588 -4.024 -36.285 1.00 88.81 85 VAL A C 1
ATOM 697 O O . VAL A 1 85 ? 24.726 -3.035 -35.563 1.00 88.81 85 VAL A O 1
ATOM 700 N N . PRO A 1 86 ? 24.933 -5.254 -35.861 1.00 89.12 86 PRO A N 1
ATOM 701 C CA . PRO A 1 86 ? 25.570 -5.478 -34.569 1.00 89.12 86 PRO A CA 1
ATOM 702 C C . PRO A 1 86 ? 26.964 -4.840 -34.509 1.00 89.12 86 PRO A C 1
ATOM 704 O O . PRO A 1 86 ? 27.745 -4.948 -35.461 1.00 89.12 86 PRO A O 1
ATOM 707 N N . LEU A 1 87 ? 27.302 -4.221 -33.372 1.00 91.31 87 LEU A N 1
ATOM 708 C CA . LEU A 1 87 ? 28.601 -3.571 -33.164 1.00 91.31 87 LEU A CA 1
ATOM 709 C C . LEU A 1 87 ? 29.755 -4.559 -33.385 1.00 91.31 87 LEU A C 1
ATOM 711 O O . LEU A 1 87 ? 30.745 -4.224 -34.029 1.00 91.31 87 LEU A O 1
ATOM 715 N N . GLU A 1 88 ? 29.614 -5.791 -32.902 1.00 92.44 88 GLU A N 1
ATOM 716 C CA . GLU A 1 88 ? 30.589 -6.862 -33.076 1.00 92.44 88 GLU A CA 1
ATOM 717 C C . GLU A 1 88 ? 30.873 -7.161 -34.555 1.00 92.44 88 GLU A C 1
ATOM 719 O O . GLU A 1 88 ? 32.035 -7.274 -34.939 1.00 92.44 88 GLU A O 1
ATOM 724 N N . ALA A 1 89 ? 29.840 -7.180 -35.403 1.00 92.81 89 ALA A N 1
ATOM 725 C CA . ALA A 1 89 ? 29.981 -7.424 -36.836 1.00 92.81 89 ALA A CA 1
ATOM 726 C C . ALA A 1 89 ? 30.650 -6.240 -37.551 1.00 92.81 89 ALA A C 1
ATOM 728 O O . ALA A 1 89 ? 31.455 -6.431 -38.465 1.00 92.81 89 ALA A O 1
ATOM 729 N N . ALA A 1 90 ? 30.343 -5.009 -37.128 1.00 92.31 90 ALA A N 1
ATOM 730 C CA . ALA A 1 90 ? 31.010 -3.807 -37.618 1.00 92.31 90 ALA A CA 1
ATOM 731 C C . ALA A 1 90 ? 32.510 -3.813 -37.274 1.00 92.31 90 ALA A C 1
ATOM 733 O O . ALA A 1 90 ? 33.339 -3.573 -38.152 1.00 92.31 90 ALA A O 1
ATOM 734 N N . LEU A 1 91 ? 32.872 -4.122 -36.025 1.00 94.88 91 LEU A N 1
ATOM 735 C CA . LEU A 1 91 ? 34.269 -4.184 -35.587 1.00 94.88 91 LEU A CA 1
ATOM 736 C C . LEU A 1 91 ? 35.046 -5.300 -36.293 1.00 94.88 91 LEU A C 1
ATOM 738 O O . LEU A 1 91 ? 36.163 -5.066 -36.761 1.00 94.88 91 LEU A O 1
ATOM 742 N N . GLU A 1 92 ? 34.449 -6.485 -36.422 1.00 95.12 92 GLU A N 1
ATOM 743 C CA . GLU A 1 92 ? 35.060 -7.620 -37.116 1.00 95.12 92 GLU A CA 1
ATOM 744 C C . GLU A 1 92 ? 35.377 -7.287 -38.581 1.00 95.12 92 GLU A C 1
ATOM 746 O O . GLU A 1 92 ? 36.478 -7.575 -39.050 1.00 95.12 92 GLU A O 1
ATOM 751 N N . ALA A 1 93 ? 34.482 -6.583 -39.283 1.00 94.12 93 ALA A N 1
ATOM 752 C CA . ALA A 1 93 ? 34.719 -6.142 -40.658 1.00 94.12 93 ALA A CA 1
ATOM 753 C C . ALA A 1 93 ? 35.936 -5.211 -40.799 1.00 94.12 93 ALA A C 1
ATOM 755 O O . ALA A 1 93 ? 36.746 -5.401 -41.709 1.00 94.12 93 ALA A O 1
ATOM 756 N N . TYR A 1 94 ? 36.123 -4.236 -39.903 1.00 93.81 94 TYR A N 1
ATOM 757 C CA . TYR A 1 94 ? 37.310 -3.369 -39.949 1.00 93.81 94 TYR A CA 1
ATOM 758 C C . TYR A 1 94 ? 38.603 -4.159 -39.733 1.00 93.81 94 TYR A C 1
ATOM 760 O O . TYR A 1 94 ? 39.572 -3.973 -40.471 1.00 93.81 94 TYR A O 1
ATOM 768 N N . HIS A 1 95 ? 38.621 -5.064 -38.753 1.00 96.06 95 HIS A N 1
ATOM 769 C CA . HIS A 1 95 ? 39.791 -5.900 -38.489 1.00 96.06 95 HIS A CA 1
ATOM 770 C C . HIS A 1 95 ? 40.105 -6.834 -39.662 1.00 96.06 95 HIS A C 1
ATOM 772 O O . HIS A 1 95 ? 41.261 -6.934 -40.079 1.00 96.06 95 HIS A O 1
ATOM 778 N N . LEU A 1 96 ? 39.078 -7.447 -40.244 1.00 96.25 96 LEU A N 1
ATOM 779 C CA . LEU A 1 96 ? 39.218 -8.378 -41.351 1.00 96.25 96 LEU A CA 1
ATOM 780 C C . LEU A 1 96 ? 39.667 -7.689 -42.648 1.00 96.25 96 LEU A C 1
ATOM 782 O O . LEU A 1 96 ? 40.533 -8.203 -43.355 1.00 96.25 96 LEU A O 1
ATOM 786 N N . ALA A 1 97 ? 39.154 -6.491 -42.942 1.00 94.94 97 ALA A N 1
ATOM 787 C CA . ALA A 1 97 ? 39.604 -5.701 -44.088 1.00 94.94 97 ALA A CA 1
ATOM 788 C C . ALA A 1 97 ? 41.103 -5.375 -44.004 1.00 94.94 97 ALA A C 1
ATOM 790 O O . ALA A 1 97 ? 41.833 -5.500 -44.991 1.00 94.94 97 ALA A O 1
ATOM 791 N N . ILE A 1 98 ? 41.573 -4.996 -42.814 1.00 94.12 98 ILE A N 1
ATOM 792 C CA . ILE A 1 98 ? 42.980 -4.680 -42.557 1.00 94.12 98 ILE A CA 1
ATOM 793 C C . ILE A 1 98 ? 43.857 -5.931 -42.659 1.00 94.12 98 ILE A C 1
ATOM 795 O O . ILE A 1 98 ? 44.938 -5.873 -43.246 1.00 94.12 98 ILE A O 1
ATOM 799 N N . GLU A 1 99 ? 43.383 -7.073 -42.163 1.00 95.12 99 GLU A N 1
ATOM 800 C CA . GLU A 1 99 ? 44.076 -8.352 -42.313 1.00 95.12 99 GLU A CA 1
ATOM 801 C C . GLU A 1 99 ? 44.241 -8.749 -43.788 1.00 95.12 99 GLU A C 1
ATOM 803 O O . GLU A 1 99 ? 45.332 -9.150 -44.203 1.00 95.12 99 GLU A O 1
ATOM 808 N N . VAL A 1 100 ? 43.194 -8.597 -44.605 1.00 95.25 100 VAL A N 1
ATOM 809 C CA . VAL A 1 100 ? 43.263 -8.865 -46.051 1.00 95.25 100 VAL A CA 1
ATOM 810 C C . VAL A 1 100 ? 44.270 -7.937 -46.734 1.00 95.25 100 VAL A C 1
ATOM 812 O O . VAL A 1 100 ? 45.058 -8.403 -47.559 1.00 95.25 100 VAL A O 1
ATOM 815 N N . CYS A 1 101 ? 44.292 -6.651 -46.369 1.00 93.12 101 CYS A N 1
ATOM 816 C CA . CYS A 1 101 ? 45.273 -5.695 -46.887 1.00 93.12 101 CYS A CA 1
ATOM 817 C C . CYS A 1 101 ? 46.709 -6.089 -46.523 1.00 93.12 101 CYS A C 1
ATOM 819 O O . CYS A 1 101 ? 47.589 -6.067 -47.383 1.00 93.12 101 CYS A O 1
ATOM 821 N N . TRP A 1 102 ? 46.940 -6.481 -45.267 1.00 93.56 102 TRP A N 1
ATOM 822 C CA . TRP A 1 102 ? 48.243 -6.945 -44.793 1.00 93.56 102 TRP A CA 1
ATOM 823 C C . TRP A 1 102 ? 48.712 -8.194 -45.543 1.00 93.56 102 TRP A C 1
ATOM 825 O O . TRP A 1 102 ? 49.834 -8.222 -46.044 1.00 93.56 102 TRP A O 1
ATOM 835 N N . ARG A 1 103 ? 47.848 -9.210 -45.668 1.00 92.25 103 ARG A N 1
ATOM 836 C CA . ARG A 1 103 ? 48.174 -10.456 -46.378 1.00 92.25 103 ARG A CA 1
ATOM 837 C C . ARG A 1 103 ? 48.500 -10.196 -47.846 1.00 92.25 103 ARG A C 1
ATOM 839 O O . ARG A 1 103 ? 49.518 -10.680 -48.322 1.00 92.25 103 ARG A O 1
ATOM 846 N N . ALA A 1 104 ? 47.694 -9.385 -48.533 1.00 90.25 104 ALA A N 1
ATOM 847 C CA . ALA A 1 104 ? 47.944 -9.033 -49.929 1.00 90.25 104 ALA A CA 1
ATOM 848 C C . ALA A 1 104 ? 49.284 -8.298 -50.118 1.00 90.25 104 ALA A C 1
ATOM 850 O O . ALA A 1 104 ? 49.999 -8.557 -51.082 1.00 90.25 104 ALA A O 1
ATOM 851 N N . ALA A 1 105 ? 49.655 -7.412 -49.187 1.00 88.81 105 ALA A N 1
ATOM 852 C CA . ALA A 1 105 ? 50.953 -6.741 -49.214 1.00 88.81 105 ALA A CA 1
ATOM 853 C C . ALA A 1 105 ? 52.118 -7.704 -48.949 1.00 88.81 105 ALA A C 1
ATOM 855 O O . ALA A 1 105 ? 53.126 -7.662 -49.651 1.00 88.81 105 ALA A O 1
ATOM 856 N N . ALA A 1 106 ? 51.974 -8.594 -47.966 1.00 87.81 106 ALA A N 1
ATOM 857 C CA . ALA A 1 106 ? 53.000 -9.566 -47.603 1.00 87.81 106 ALA A CA 1
ATOM 858 C C . ALA A 1 106 ? 53.226 -10.638 -48.686 1.00 87.81 106 ALA A C 1
ATOM 860 O O . ALA A 1 106 ? 54.350 -11.103 -48.847 1.00 87.81 106 ALA A O 1
ATOM 861 N N . GLU A 1 107 ? 52.182 -11.016 -49.433 1.00 88.12 107 GLU A N 1
ATOM 862 C CA . GLU A 1 107 ? 52.262 -11.956 -50.564 1.00 88.12 107 GLU A CA 1
ATOM 863 C C . GLU A 1 107 ? 53.065 -11.384 -51.749 1.00 88.12 107 GLU A C 1
ATOM 865 O O . GLU A 1 107 ? 53.735 -12.137 -52.456 1.00 88.12 107 GLU A O 1
ATOM 870 N N . GLU A 1 108 ? 53.013 -10.066 -51.970 1.00 83.31 108 GLU A N 1
ATOM 871 C CA . GLU A 1 108 ? 53.683 -9.396 -53.095 1.00 83.31 108 GLU A CA 1
ATOM 872 C C . GLU A 1 108 ? 55.064 -8.807 -52.739 1.00 83.31 108 GLU A C 1
ATOM 874 O O . GLU A 1 108 ? 55.860 -8.533 -53.641 1.00 83.31 108 GLU A O 1
ATOM 879 N N . ALA A 1 109 ? 55.362 -8.597 -51.452 1.00 82.75 109 ALA A N 1
ATOM 880 C CA . ALA A 1 109 ? 56.597 -7.963 -50.990 1.00 82.75 109 ALA A CA 1
ATOM 881 C C . ALA A 1 109 ? 57.831 -8.873 -51.140 1.00 82.75 109 ALA A C 1
ATOM 883 O O . ALA A 1 109 ? 57.849 -10.022 -50.693 1.00 82.75 109 ALA A O 1
ATOM 884 N N . GLY A 1 110 ? 58.908 -8.340 -51.726 1.00 82.00 110 GLY A N 1
ATOM 885 C CA . GLY A 1 110 ? 60.209 -9.009 -51.782 1.00 82.00 110 GLY A CA 1
ATOM 886 C C . GLY A 1 110 ? 61.107 -8.669 -50.581 1.00 82.00 110 GLY A C 1
ATOM 887 O O . GLY A 1 110 ? 60.798 -7.771 -49.799 1.00 82.00 110 GLY A O 1
ATOM 888 N N . PRO A 1 111 ? 62.291 -9.302 -50.446 1.00 80.19 111 PRO A N 1
ATOM 889 C CA . PRO A 1 111 ? 63.239 -8.998 -49.364 1.00 80.19 111 PRO A CA 1
ATOM 890 C C . PRO A 1 111 ? 63.686 -7.527 -49.297 1.00 80.19 111 PRO A C 1
ATOM 892 O O . PRO A 1 111 ? 64.056 -7.044 -48.231 1.00 80.19 111 PRO A O 1
ATOM 895 N N . ALA A 1 112 ? 63.652 -6.812 -50.427 1.00 81.56 112 ALA A N 1
ATOM 896 C CA . ALA A 1 112 ? 63.985 -5.390 -50.504 1.00 81.56 112 ALA A CA 1
ATOM 897 C C . ALA A 1 112 ? 62.890 -4.471 -49.921 1.00 81.56 112 ALA A C 1
ATOM 899 O O . ALA A 1 112 ? 63.186 -3.331 -49.571 1.00 81.56 112 ALA A O 1
ATOM 900 N N . ASP A 1 113 ? 61.659 -4.968 -49.770 1.00 83.94 113 ASP A N 1
ATOM 901 C CA . ASP A 1 113 ? 60.491 -4.194 -49.332 1.00 83.94 113 ASP A CA 1
ATOM 902 C C . ASP A 1 113 ? 60.231 -4.312 -47.819 1.00 83.94 113 ASP A C 1
ATOM 904 O O . ASP A 1 113 ? 59.261 -3.753 -47.312 1.00 83.94 113 ASP A O 1
ATOM 908 N N . ALA A 1 114 ? 61.092 -5.014 -47.069 1.00 83.94 114 ALA A N 1
ATOM 909 C CA . ALA A 1 114 ? 60.871 -5.339 -45.656 1.00 83.94 114 ALA A CA 1
ATOM 910 C C . ALA A 1 114 ? 60.590 -4.107 -44.770 1.00 83.94 114 ALA A C 1
ATOM 912 O O . ALA A 1 114 ? 59.699 -4.148 -43.924 1.00 83.94 114 ALA A O 1
ATOM 913 N N . GLY A 1 115 ? 61.307 -2.998 -44.990 1.00 85.62 115 GLY A N 1
ATOM 914 C CA . GLY A 1 115 ? 61.068 -1.744 -44.266 1.00 85.62 115 GLY A CA 1
ATOM 915 C C . GLY A 1 115 ? 59.734 -1.087 -44.636 1.00 85.62 115 GLY A C 1
ATOM 916 O O . GLY A 1 115 ? 59.000 -0.649 -43.757 1.00 85.62 115 GLY A O 1
ATOM 917 N N . ALA A 1 116 ? 59.373 -1.090 -45.922 1.00 84.81 116 ALA A N 1
ATOM 918 C CA . ALA A 1 116 ? 58.096 -0.547 -46.385 1.00 84.81 116 ALA A CA 1
ATOM 919 C C . ALA A 1 116 ? 56.904 -1.379 -45.882 1.00 84.81 116 ALA A C 1
ATOM 921 O O . ALA A 1 116 ? 55.873 -0.819 -45.512 1.00 84.81 116 ALA A O 1
ATOM 922 N N . LEU A 1 117 ? 57.056 -2.706 -45.814 1.00 88.00 117 LEU A N 1
ATOM 923 C CA . LEU A 1 117 ? 56.057 -3.603 -45.241 1.00 88.00 117 LEU A CA 1
ATOM 924 C C . LEU A 1 117 ? 55.909 -3.370 -43.728 1.00 88.00 117 LEU A C 1
ATOM 926 O O . LEU A 1 117 ? 54.789 -3.315 -43.229 1.00 88.00 117 LEU A O 1
ATOM 930 N N . GLN A 1 118 ? 57.012 -3.164 -43.000 1.00 89.44 118 GLN A N 1
ATOM 931 C CA . GLN A 1 118 ? 56.970 -2.803 -41.580 1.00 89.44 118 GLN A CA 1
ATOM 932 C C . GLN A 1 118 ? 56.236 -1.472 -41.348 1.00 89.44 118 GLN A C 1
ATOM 934 O O . GLN A 1 118 ? 55.343 -1.410 -40.500 1.00 89.44 118 GLN A O 1
ATOM 939 N N . ASP A 1 119 ? 56.573 -0.433 -42.116 1.00 89.12 119 ASP A N 1
ATOM 940 C CA . ASP A 1 119 ? 55.922 0.879 -42.040 1.00 89.12 119 ASP A CA 1
ATOM 941 C C . ASP A 1 119 ? 54.422 0.774 -42.351 1.00 89.12 119 ASP A C 1
ATOM 943 O O . ASP A 1 119 ? 53.593 1.350 -41.644 1.00 89.12 119 ASP A O 1
ATOM 947 N N . PHE A 1 120 ? 54.057 -0.020 -43.362 1.00 91.19 120 PHE A N 1
ATOM 948 C CA . PHE A 1 120 ? 52.663 -0.275 -43.707 1.00 91.19 120 PHE A CA 1
ATOM 949 C C . PHE A 1 120 ? 51.905 -0.974 -42.573 1.00 91.19 120 PHE A C 1
ATOM 951 O O . PHE A 1 120 ? 50.818 -0.536 -42.204 1.00 91.19 120 PHE A O 1
ATOM 958 N N . GLY A 1 121 ? 52.482 -2.013 -41.963 1.00 91.00 121 GLY A N 1
ATOM 959 C CA . GLY A 1 121 ? 51.865 -2.715 -40.835 1.00 91.00 121 GLY A CA 1
ATOM 960 C C . GLY A 1 121 ? 51.641 -1.808 -39.622 1.00 91.00 121 GLY A C 1
ATOM 961 O O . GLY A 1 121 ? 50.560 -1.811 -39.031 1.00 91.00 121 GLY A O 1
ATOM 962 N N . LEU A 1 122 ? 52.631 -0.976 -39.279 1.00 93.75 122 LEU A N 1
ATOM 963 C CA . LEU A 1 122 ? 52.495 0.014 -38.206 1.00 93.75 122 LEU A CA 1
ATOM 964 C C . LEU A 1 122 ? 51.415 1.054 -38.522 1.00 93.75 122 LEU A C 1
ATOM 966 O O . LEU A 1 122 ? 50.650 1.427 -37.630 1.00 93.75 122 LEU A O 1
ATOM 970 N N . HIS A 1 123 ? 51.312 1.483 -39.781 1.00 94.62 123 HIS A N 1
ATOM 971 C CA . HIS A 1 123 ? 50.264 2.398 -40.224 1.00 94.62 123 HIS A CA 1
ATOM 972 C C . HIS A 1 123 ? 48.869 1.785 -40.118 1.00 94.62 123 HIS A C 1
ATOM 974 O O . HIS A 1 123 ? 47.971 2.425 -39.581 1.00 94.62 123 HIS A O 1
ATOM 980 N N . LEU A 1 124 ? 48.683 0.534 -40.551 1.00 94.12 124 LEU A N 1
ATOM 981 C CA . LEU A 1 124 ? 47.408 -0.183 -40.428 1.00 94.12 124 LEU A CA 1
ATOM 982 C C . LEU A 1 124 ? 46.955 -0.302 -38.963 1.00 94.12 124 LEU A C 1
ATOM 984 O O . LEU A 1 124 ? 45.783 -0.082 -38.650 1.00 94.12 124 LEU A O 1
ATOM 988 N N . LEU A 1 125 ? 47.884 -0.591 -38.045 1.00 94.62 125 LEU A N 1
ATOM 989 C CA . LEU A 1 125 ? 47.602 -0.609 -36.607 1.00 94.62 125 LEU A CA 1
ATOM 990 C C . LEU A 1 125 ? 47.250 0.786 -36.073 1.00 94.62 125 LEU A C 1
ATOM 992 O O . LEU A 1 125 ? 46.324 0.924 -35.273 1.00 94.62 125 LEU A O 1
ATOM 996 N N . GLY A 1 126 ? 47.965 1.825 -36.512 1.00 94.75 126 GLY A N 1
ATOM 997 C CA . GLY A 1 126 ? 47.659 3.218 -36.181 1.00 94.75 126 GLY A CA 1
ATOM 998 C C . GLY A 1 126 ? 46.273 3.642 -36.670 1.00 94.75 126 GLY A C 1
ATOM 999 O O . GLY A 1 126 ? 45.513 4.241 -35.915 1.00 94.75 126 GLY A O 1
ATOM 1000 N N . TYR A 1 127 ? 45.916 3.250 -37.892 1.00 94.38 127 TYR A N 1
ATOM 1001 C CA . TYR A 1 127 ? 44.609 3.490 -38.490 1.00 94.38 127 TYR A CA 1
ATOM 1002 C C . TYR A 1 127 ? 43.487 2.832 -37.677 1.00 94.38 127 TYR A C 1
ATOM 1004 O O . TYR A 1 127 ? 42.543 3.511 -37.274 1.00 94.38 127 TYR A O 1
ATOM 1012 N N . LEU A 1 128 ? 43.620 1.544 -37.329 1.00 95.00 128 LEU A N 1
ATOM 1013 C CA . LEU A 1 128 ? 42.648 0.854 -36.469 1.00 95.00 128 LEU A CA 1
ATOM 1014 C C . LEU A 1 128 ? 42.508 1.516 -35.093 1.00 95.00 128 LEU A C 1
ATOM 1016 O O . LEU A 1 128 ? 41.392 1.649 -34.595 1.00 95.00 128 LEU A O 1
ATOM 1020 N N . ARG A 1 129 ? 43.613 1.980 -34.491 1.00 95.31 129 ARG A N 1
ATOM 1021 C CA . ARG A 1 129 ? 43.586 2.703 -33.206 1.00 95.31 129 ARG A CA 1
ATOM 1022 C C . ARG A 1 129 ? 42.807 4.019 -33.268 1.00 95.31 129 ARG A C 1
ATOM 1024 O O . ARG A 1 129 ? 42.326 4.457 -32.227 1.00 95.31 129 ARG A O 1
ATOM 1031 N N . SER A 1 130 ? 42.679 4.633 -34.442 1.00 94.50 130 SER A N 1
ATOM 1032 C CA . SER A 1 130 ? 41.848 5.823 -34.653 1.00 94.50 130 SER A CA 1
ATOM 1033 C C . SER A 1 130 ? 40.393 5.464 -34.956 1.00 94.50 130 SER A C 1
ATOM 1035 O O . SER A 1 130 ? 39.482 6.061 -34.388 1.00 94.50 130 SER A O 1
ATOM 1037 N N . VAL A 1 131 ? 40.166 4.477 -35.824 1.00 93.62 131 VAL A N 1
ATOM 1038 C CA . VAL A 1 131 ? 38.831 4.167 -36.352 1.00 93.62 131 VAL A CA 1
ATOM 1039 C C . VAL A 1 131 ? 37.982 3.341 -35.383 1.00 93.62 131 VAL A C 1
ATOM 1041 O O . VAL A 1 131 ? 36.813 3.657 -35.185 1.00 93.62 131 VAL A O 1
ATOM 1044 N N . VAL A 1 132 ? 38.545 2.322 -34.725 1.00 94.62 132 VAL A N 1
ATOM 1045 C CA . VAL A 1 132 ? 37.780 1.415 -33.845 1.00 94.62 132 VAL A CA 1
ATOM 1046 C C . VAL A 1 132 ? 37.091 2.148 -32.683 1.00 94.62 132 VAL A C 1
ATOM 1048 O O . VAL A 1 132 ? 35.895 1.914 -32.480 1.00 94.62 132 VAL A O 1
ATOM 1051 N N . PRO A 1 133 ? 37.756 3.061 -31.942 1.00 94.81 133 PRO A N 1
ATOM 1052 C CA . PRO A 1 133 ? 37.081 3.836 -30.901 1.00 94.81 133 PRO A CA 1
ATOM 1053 C C . PRO A 1 133 ? 35.974 4.742 -31.452 1.00 94.81 133 PRO A C 1
ATOM 1055 O O . PRO A 1 133 ? 34.917 4.844 -30.833 1.00 94.81 133 PRO A O 1
ATOM 1058 N N . ALA A 1 134 ? 36.190 5.363 -32.617 1.00 93.12 134 ALA A N 1
ATOM 1059 C CA . ALA A 1 134 ? 35.213 6.244 -33.255 1.00 93.12 134 ALA A CA 1
ATOM 1060 C C . ALA A 1 134 ? 33.956 5.475 -33.700 1.00 93.12 134 ALA A C 1
ATOM 1062 O O . ALA A 1 134 ? 32.838 5.886 -33.398 1.00 93.12 134 ALA A O 1
ATOM 1063 N N . VAL A 1 135 ? 34.140 4.317 -34.342 1.00 92.44 135 VAL A N 1
ATOM 1064 C CA . VAL A 1 135 ? 33.054 3.420 -34.767 1.00 92.44 135 VAL A CA 1
ATOM 1065 C C . VAL A 1 135 ? 32.280 2.894 -33.562 1.00 92.44 135 VAL A C 1
ATOM 1067 O O . VAL A 1 135 ? 31.052 2.961 -33.565 1.00 92.44 135 VAL A O 1
ATOM 1070 N N . THR A 1 136 ? 32.990 2.433 -32.526 1.00 94.19 136 THR A N 1
ATOM 1071 C CA . THR A 1 136 ? 32.387 1.956 -31.272 1.00 94.19 136 THR A CA 1
ATOM 1072 C C . THR A 1 136 ? 31.522 3.033 -30.632 1.00 94.19 136 THR A C 1
ATOM 1074 O O . THR A 1 136 ? 30.364 2.776 -30.314 1.00 94.19 136 THR A O 1
ATOM 1077 N N . LEU A 1 137 ? 32.066 4.241 -30.455 1.00 92.25 137 LEU A N 1
ATOM 1078 C CA . LEU A 1 137 ? 31.342 5.337 -29.821 1.00 92.25 137 LEU A CA 1
ATOM 1079 C C . LEU A 1 137 ? 30.085 5.710 -30.615 1.00 92.25 137 LEU A C 1
ATOM 1081 O O . LEU A 1 137 ? 29.024 5.825 -30.012 1.00 92.25 137 LEU A O 1
ATOM 1085 N N . ALA A 1 138 ? 30.191 5.824 -31.943 1.00 89.81 138 ALA A N 1
ATOM 1086 C CA . ALA A 1 138 ? 29.061 6.140 -32.815 1.00 89.81 138 ALA A CA 1
ATOM 1087 C C . ALA A 1 138 ? 27.941 5.089 -32.718 1.00 89.81 138 ALA A C 1
ATOM 1089 O O . ALA A 1 138 ? 26.782 5.442 -32.531 1.00 89.81 138 ALA A O 1
ATOM 1090 N N . HIS A 1 139 ? 28.286 3.795 -32.757 1.00 88.81 139 HIS A N 1
ATOM 1091 C CA . HIS A 1 139 ? 27.311 2.709 -32.599 1.00 88.81 139 HIS A CA 1
ATOM 1092 C C . HIS A 1 139 ? 26.635 2.731 -31.224 1.00 88.81 139 HIS A C 1
ATOM 1094 O O . HIS A 1 139 ? 25.418 2.585 -31.131 1.00 88.81 139 HIS A O 1
ATOM 1100 N N . VAL A 1 140 ? 27.410 2.906 -30.147 1.00 86.69 140 VAL A N 1
ATOM 1101 C CA . VAL A 1 140 ? 26.855 2.945 -28.786 1.00 86.69 140 VAL A CA 1
ATOM 1102 C C . VAL A 1 140 ? 25.953 4.163 -28.593 1.00 86.69 140 VAL A C 1
ATOM 1104 O O . VAL A 1 140 ? 24.893 4.025 -27.987 1.00 86.69 140 VAL A O 1
ATOM 1107 N N . GLN A 1 141 ? 26.343 5.335 -29.099 1.00 85.81 141 GLN A N 1
ATOM 1108 C CA . GLN A 1 141 ? 25.536 6.554 -29.017 1.00 85.81 141 GLN A CA 1
ATOM 1109 C C . GLN A 1 141 ? 24.214 6.404 -29.768 1.00 85.81 141 GLN A C 1
ATOM 1111 O O . GLN A 1 141 ? 23.169 6.675 -29.182 1.00 85.81 141 GLN A O 1
ATOM 1116 N N . GLU A 1 142 ? 24.248 5.903 -31.003 1.00 84.12 142 GLU A N 1
ATOM 1117 C CA . GLU A 1 142 ? 23.040 5.698 -31.806 1.00 84.12 142 GLU A CA 1
ATOM 1118 C C . GLU A 1 142 ? 22.096 4.689 -31.139 1.00 84.12 142 GLU A C 1
ATOM 1120 O O . GLU A 1 142 ? 20.908 4.948 -30.955 1.00 84.12 142 GLU A O 1
ATOM 1125 N N . GLN A 1 143 ? 22.628 3.560 -30.657 1.00 78.62 143 GLN A N 1
ATOM 1126 C CA . GLN A 1 143 ? 21.826 2.594 -29.907 1.00 78.62 143 GLN A CA 1
ATOM 1127 C C . GLN A 1 143 ? 21.222 3.221 -28.645 1.00 78.62 143 GLN A C 1
ATOM 1129 O O . GLN A 1 143 ? 20.037 3.031 -28.376 1.00 78.62 143 GLN A O 1
ATOM 1134 N N . GLN A 1 144 ? 22.002 3.981 -27.871 1.00 78.50 144 GLN A N 1
ATOM 1135 C CA . GLN A 1 144 ? 21.505 4.666 -26.675 1.00 78.50 144 GLN A CA 1
ATOM 1136 C C . GLN A 1 144 ? 20.413 5.685 -27.000 1.00 78.50 144 GLN A C 1
ATOM 1138 O O . GLN A 1 144 ? 19.439 5.763 -26.251 1.00 78.50 144 GLN A O 1
ATOM 1143 N N . GLN A 1 145 ? 20.541 6.421 -28.103 1.00 77.62 145 GLN A N 1
ATOM 1144 C CA . GLN A 1 145 ? 19.533 7.371 -28.557 1.00 77.62 145 GLN A CA 1
ATOM 1145 C C . GLN A 1 145 ? 18.239 6.650 -28.946 1.00 77.62 145 GLN A C 1
ATOM 1147 O O . GLN A 1 145 ? 17.183 6.970 -28.403 1.00 77.62 145 GLN A O 1
ATOM 1152 N N . LEU A 1 146 ? 18.317 5.594 -29.760 1.00 71.19 146 LEU A N 1
ATOM 1153 C CA . LEU A 1 146 ? 17.158 4.784 -30.152 1.00 71.19 146 LEU A CA 1
ATOM 1154 C C . LEU A 1 146 ? 16.458 4.131 -28.946 1.00 71.19 146 LEU A C 1
ATOM 1156 O O . LEU A 1 146 ? 15.225 4.089 -28.870 1.00 71.19 146 LEU A O 1
ATOM 1160 N N . TYR A 1 147 ? 17.223 3.621 -27.974 1.00 70.25 147 TYR A N 1
ATOM 1161 C CA . TYR A 1 147 ? 16.670 3.092 -26.723 1.00 70.25 147 TYR A CA 1
ATOM 1162 C C . TYR A 1 147 ? 16.048 4.196 -25.854 1.00 70.25 147 TYR A C 1
ATOM 1164 O O . TYR A 1 147 ? 14.997 3.968 -25.247 1.00 70.25 147 TYR A O 1
ATOM 1172 N N . GLY A 1 148 ? 16.668 5.377 -25.805 1.00 74.12 148 GLY A N 1
ATOM 1173 C CA . GLY A 1 148 ? 16.172 6.556 -25.099 1.00 74.12 148 GLY A CA 1
ATOM 1174 C C . GLY A 1 148 ? 14.839 7.043 -25.659 1.00 74.12 148 GLY A C 1
ATOM 1175 O O . GLY A 1 148 ? 13.862 7.119 -24.917 1.00 74.12 148 GLY A O 1
ATOM 1176 N N . GLU A 1 149 ? 14.758 7.251 -26.972 1.00 76.94 149 GLU A N 1
ATOM 1177 C CA . GLU A 1 149 ? 13.547 7.694 -27.671 1.00 76.94 149 GLU A CA 1
ATOM 1178 C C . GLU A 1 149 ? 12.384 6.714 -27.482 1.00 76.94 149 GLU A C 1
ATOM 1180 O O . GLU A 1 149 ? 11.256 7.119 -27.191 1.00 76.94 149 GLU A O 1
ATOM 1185 N N . ARG A 1 150 ? 12.642 5.400 -27.565 1.00 75.50 150 ARG A N 1
ATOM 1186 C CA . ARG A 1 150 ? 11.615 4.377 -27.293 1.00 75.50 150 ARG A CA 1
ATOM 1187 C C . ARG A 1 150 ? 11.150 4.396 -25.841 1.00 75.50 150 ARG A C 1
ATOM 1189 O O . ARG A 1 150 ? 9.962 4.201 -25.577 1.00 75.50 150 ARG A O 1
ATOM 1196 N N . ARG A 1 151 ? 12.060 4.618 -24.889 1.00 77.19 151 ARG A N 1
ATOM 1197 C CA . ARG A 1 151 ? 11.720 4.727 -23.465 1.00 77.19 151 ARG A CA 1
ATOM 1198 C C . ARG A 1 151 ? 10.883 5.975 -23.189 1.00 77.19 151 ARG A C 1
ATOM 1200 O O . ARG A 1 151 ? 9.871 5.876 -22.499 1.00 77.19 151 ARG A O 1
ATOM 1207 N N . GLU A 1 152 ? 11.261 7.115 -23.756 1.00 83.31 152 GLU A N 1
ATOM 1208 C CA . GLU A 1 152 ? 10.499 8.362 -23.662 1.00 83.31 152 GLU A CA 1
ATOM 1209 C C . GLU A 1 152 ? 9.117 8.226 -24.305 1.00 83.31 152 GLU A C 1
ATOM 1211 O O . GLU A 1 152 ? 8.116 8.605 -23.698 1.00 83.31 152 GLU A O 1
ATOM 1216 N N . ALA A 1 153 ? 9.026 7.601 -25.482 1.00 86.25 153 ALA A N 1
ATOM 1217 C CA . ALA A 1 153 ? 7.754 7.331 -26.144 1.00 86.25 153 ALA A CA 1
ATOM 1218 C C . ALA A 1 153 ? 6.834 6.432 -25.304 1.00 86.25 153 ALA A C 1
ATOM 1220 O O . ALA A 1 153 ? 5.629 6.675 -25.245 1.00 86.25 153 ALA A O 1
ATOM 1221 N N . ARG A 1 154 ? 7.387 5.422 -24.616 1.00 84.31 154 ARG A N 1
ATOM 1222 C CA . ARG A 1 154 ? 6.633 4.574 -23.677 1.00 84.31 154 ARG A CA 1
ATOM 1223 C C . ARG A 1 154 ? 6.145 5.351 -22.463 1.00 84.31 154 ARG A C 1
ATOM 1225 O O . ARG A 1 154 ? 4.994 5.185 -22.071 1.00 84.31 154 ARG A O 1
ATOM 1232 N N . HIS A 1 155 ? 6.987 6.202 -21.885 1.00 86.94 155 HIS A N 1
ATOM 1233 C CA . HIS A 1 155 ? 6.572 7.049 -20.772 1.00 86.94 155 HIS A CA 1
ATOM 1234 C C . HIS A 1 155 ? 5.442 7.996 -21.200 1.00 86.94 155 HIS A C 1
ATOM 1236 O O . HIS A 1 155 ? 4.394 8.027 -20.561 1.00 86.94 155 HIS A O 1
ATOM 1242 N N . ALA A 1 156 ? 5.595 8.662 -22.349 1.00 90.94 156 ALA A N 1
ATOM 1243 C CA . ALA A 1 156 ? 4.563 9.514 -22.932 1.00 90.94 156 ALA A CA 1
ATOM 1244 C C . ALA A 1 156 ? 3.260 8.751 -23.230 1.00 90.94 156 ALA A C 1
ATOM 1246 O O . ALA A 1 156 ? 2.178 9.301 -23.043 1.00 90.94 156 ALA A O 1
ATOM 1247 N N . LEU A 1 157 ? 3.347 7.487 -23.662 1.00 92.38 157 LEU A N 1
ATOM 1248 C CA . LEU A 1 157 ? 2.185 6.620 -23.858 1.00 92.38 157 LEU A CA 1
ATOM 1249 C C . LEU A 1 157 ? 1.439 6.367 -22.543 1.00 92.38 157 LEU A C 1
ATOM 1251 O O . LEU A 1 157 ? 0.222 6.526 -22.505 1.00 92.38 157 LEU A O 1
ATOM 1255 N N . VAL A 1 158 ? 2.146 5.991 -21.474 1.00 92.50 158 VAL A N 1
ATOM 1256 C CA . VAL A 1 158 ? 1.524 5.745 -20.163 1.00 92.50 158 VAL A CA 1
ATOM 1257 C C . VAL A 1 158 ? 0.864 7.017 -19.637 1.00 92.50 158 VAL A C 1
ATOM 1259 O O . VAL A 1 158 ? -0.287 6.968 -19.213 1.00 92.50 158 VAL A O 1
ATOM 1262 N N . THR A 1 159 ? 1.551 8.158 -19.717 1.00 93.62 159 THR A N 1
ATOM 1263 C CA . THR A 1 159 ? 0.992 9.456 -19.319 1.00 93.62 159 THR A CA 1
ATOM 1264 C C . THR A 1 159 ? -0.266 9.796 -20.115 1.00 93.62 159 THR A C 1
ATOM 1266 O O . THR A 1 159 ? -1.277 10.142 -19.513 1.00 93.62 159 THR A O 1
ATOM 1269 N N . ALA A 1 160 ? -0.240 9.641 -21.443 1.00 94.44 160 ALA A N 1
ATOM 1270 C CA . ALA A 1 160 ? -1.400 9.920 -22.287 1.00 94.44 160 ALA A CA 1
ATOM 1271 C C . ALA A 1 160 ? -2.600 9.028 -21.927 1.00 94.44 160 ALA A C 1
ATOM 1273 O O . ALA A 1 160 ? -3.707 9.532 -21.765 1.00 94.44 160 ALA A O 1
ATOM 1274 N N . LEU A 1 161 ? -2.385 7.721 -21.729 1.00 94.50 161 LEU A N 1
ATOM 1275 C CA . LEU A 1 161 ? -3.455 6.790 -21.352 1.00 94.50 161 LEU A CA 1
ATOM 1276 C C . LEU A 1 161 ? -4.042 7.101 -19.966 1.00 94.50 161 LEU A C 1
ATOM 1278 O O . LEU A 1 161 ? -5.255 7.044 -19.797 1.00 94.50 161 LEU A O 1
ATOM 1282 N N . LEU A 1 162 ? -3.205 7.455 -18.984 1.00 94.81 162 LEU A N 1
ATOM 1283 C CA . LEU A 1 162 ? -3.660 7.798 -17.631 1.00 94.81 162 LEU A CA 1
ATOM 1284 C C . LEU A 1 162 ? -4.402 9.139 -17.564 1.00 94.81 162 LEU A C 1
ATOM 1286 O O . LEU A 1 162 ? -5.272 9.297 -16.713 1.00 94.81 162 LEU A O 1
ATOM 1290 N N . ASN A 1 163 ? -4.084 10.078 -18.456 1.00 93.94 163 ASN A N 1
ATOM 1291 C CA . ASN A 1 163 ? -4.765 11.371 -18.553 1.00 93.94 163 ASN A CA 1
ATOM 1292 C C . ASN A 1 163 ? -6.015 11.335 -19.449 1.00 93.94 163 ASN A C 1
ATOM 1294 O O . ASN A 1 163 ? -6.828 12.254 -19.393 1.00 93.94 163 ASN A O 1
ATOM 1298 N N . GLY A 1 164 ? -6.171 10.297 -20.279 1.00 92.06 164 GLY A N 1
ATOM 1299 C CA . GLY A 1 164 ? -7.240 10.209 -21.279 1.00 92.06 164 GLY A CA 1
ATOM 1300 C C . GLY A 1 164 ? -6.955 10.994 -22.566 1.00 92.06 164 GLY A C 1
ATOM 1301 O O . GLY A 1 164 ? -7.885 11.314 -23.305 1.00 92.06 164 GLY A O 1
ATOM 1302 N N . ASP A 1 165 ? -5.686 11.306 -22.838 1.00 93.12 165 ASP A N 1
ATOM 1303 C CA . ASP A 1 165 ? -5.227 11.999 -24.045 1.00 93.12 165 ASP A CA 1
ATOM 1304 C C . ASP A 1 165 ? -5.112 11.042 -25.257 1.00 93.12 165 ASP A C 1
ATOM 1306 O O . ASP A 1 165 ? -5.158 9.815 -25.126 1.00 93.12 165 ASP A O 1
ATOM 1310 N N . ASP A 1 166 ? -4.911 11.581 -26.472 1.00 91.69 166 ASP A N 1
ATOM 1311 C CA . ASP A 1 166 ? -4.702 10.754 -27.675 1.00 91.69 166 ASP A CA 1
ATOM 1312 C C . ASP A 1 166 ? -3.377 9.974 -27.610 1.00 91.69 166 ASP A C 1
ATOM 1314 O O . ASP A 1 166 ? -2.285 10.493 -27.854 1.00 91.69 166 ASP A O 1
ATOM 1318 N N . ALA A 1 167 ? -3.492 8.679 -27.327 1.00 91.69 167 ALA A N 1
ATOM 1319 C CA . ALA A 1 167 ? -2.370 7.765 -27.184 1.00 91.69 167 ALA A CA 1
ATOM 1320 C C . ALA A 1 167 ? -1.824 7.210 -28.515 1.00 91.69 167 ALA A C 1
ATOM 1322 O O . ALA A 1 167 ? -0.789 6.543 -28.502 1.00 91.69 167 ALA A O 1
ATOM 1323 N N . ARG A 1 168 ? -2.457 7.466 -29.676 1.00 90.31 168 ARG A N 1
ATOM 1324 C CA . ARG A 1 168 ? -2.068 6.836 -30.961 1.00 90.31 168 ARG A CA 1
ATOM 1325 C C . ARG A 1 168 ? -0.649 7.191 -31.406 1.00 90.31 168 ARG A C 1
ATOM 1327 O O . ARG A 1 168 ? 0.106 6.311 -31.815 1.00 90.31 168 ARG A O 1
ATOM 1334 N N . GLY A 1 169 ? -0.274 8.466 -31.307 1.00 89.44 169 GLY A N 1
ATOM 1335 C CA . GLY A 1 169 ? 1.068 8.943 -31.662 1.00 89.44 169 GLY A CA 1
ATOM 1336 C C . GLY A 1 169 ? 2.167 8.366 -30.757 1.00 89.44 169 GLY A C 1
ATOM 1337 O O . GLY A 1 169 ? 3.123 7.772 -31.266 1.00 89.44 169 GLY A O 1
ATOM 1338 N N . PRO A 1 170 ? 2.049 8.494 -29.420 1.00 90.44 170 PRO A N 1
ATOM 1339 C CA . PRO A 1 170 ? 2.957 7.843 -28.475 1.00 90.44 170 PRO A CA 1
ATOM 1340 C C . PRO A 1 170 ? 3.037 6.320 -28.646 1.00 90.44 170 PRO A C 1
ATOM 1342 O O . PRO A 1 170 ? 4.139 5.778 -28.641 1.00 90.44 170 PRO A O 1
ATOM 1345 N N . ALA A 1 171 ? 1.909 5.639 -28.879 1.00 88.31 171 ALA A N 1
ATOM 1346 C CA . ALA A 1 171 ? 1.858 4.192 -29.096 1.00 88.31 171 ALA A CA 1
ATOM 1347 C C . ALA A 1 171 ? 2.653 3.756 -30.334 1.00 88.31 171 ALA A C 1
ATOM 1349 O O . ALA A 1 171 ? 3.468 2.836 -30.249 1.00 88.31 171 ALA A O 1
ATOM 1350 N N . ALA A 1 172 ? 2.487 4.466 -31.456 1.00 87.12 172 ALA A N 1
ATOM 1351 C CA . ALA A 1 172 ? 3.230 4.200 -32.684 1.00 87.12 172 ALA A CA 1
ATOM 1352 C C . ALA A 1 172 ? 4.748 4.360 -32.487 1.00 87.12 172 ALA A C 1
ATOM 1354 O O . ALA A 1 172 ? 5.510 3.477 -32.875 1.00 87.12 172 ALA A O 1
ATOM 1355 N N . ARG A 1 173 ? 5.194 5.436 -31.818 1.00 85.56 173 ARG A N 1
ATOM 1356 C CA . ARG A 1 173 ? 6.623 5.657 -31.507 1.00 85.56 173 ARG A CA 1
ATOM 1357 C C . ARG A 1 173 ? 7.185 4.636 -30.516 1.00 85.56 173 ARG A C 1
ATOM 1359 O O . ARG A 1 173 ? 8.345 4.254 -30.614 1.00 85.56 173 ARG A O 1
ATOM 1366 N N . ALA A 1 174 ? 6.362 4.175 -29.578 1.00 84.31 174 ALA A N 1
ATOM 1367 C CA . ALA A 1 174 ? 6.729 3.152 -28.604 1.00 84.31 174 ALA A CA 1
ATOM 1368 C C . ALA A 1 174 ? 6.731 1.723 -29.185 1.00 84.31 174 ALA A C 1
ATOM 1370 O O . ALA A 1 174 ? 7.180 0.797 -28.503 1.00 84.31 174 ALA A O 1
ATOM 1371 N N . GLY A 1 175 ? 6.213 1.529 -30.406 1.00 82.75 175 GLY A N 1
ATOM 1372 C CA . GLY A 1 175 ? 6.023 0.211 -31.016 1.00 82.75 175 GLY A CA 1
ATOM 1373 C C . GLY A 1 175 ? 4.983 -0.648 -30.288 1.00 82.75 175 GLY A C 1
ATOM 1374 O O . GLY A 1 175 ? 5.111 -1.870 -30.260 1.00 82.75 175 GLY A O 1
ATOM 1375 N N . VAL A 1 176 ? 3.986 -0.023 -29.653 1.00 84.81 176 VAL A N 1
ATOM 1376 C CA . VAL A 1 176 ? 2.946 -0.701 -28.865 1.00 84.81 176 VAL A CA 1
ATOM 1377 C C . VAL A 1 176 ? 1.616 -0.622 -29.608 1.00 84.81 176 VAL A C 1
ATOM 1379 O O . VAL A 1 176 ? 1.159 0.461 -29.963 1.00 84.81 176 VAL A O 1
ATOM 1382 N N . ALA A 1 177 ? 0.968 -1.767 -29.824 1.00 86.50 177 ALA A N 1
ATOM 1383 C CA . ALA A 1 177 ? -0.401 -1.800 -30.327 1.00 86.50 177 ALA A CA 1
ATOM 1384 C C . ALA A 1 177 ? -1.384 -1.493 -29.185 1.00 86.50 177 ALA A C 1
ATOM 1386 O O . ALA A 1 177 ? -1.333 -2.138 -28.137 1.00 86.50 177 ALA A O 1
ATOM 1387 N N . LEU A 1 178 ? -2.273 -0.516 -29.385 1.00 89.00 178 LEU A N 1
ATOM 1388 C CA . LEU A 1 178 ? -3.336 -0.216 -28.422 1.00 89.00 178 LEU A CA 1
ATOM 1389 C C . LEU A 1 178 ? -4.370 -1.347 -28.417 1.00 89.00 178 LEU A C 1
ATOM 1391 O O . LEU A 1 178 ? -4.829 -1.777 -29.476 1.00 89.00 178 LEU A O 1
ATOM 1395 N N . ALA A 1 179 ? -4.736 -1.813 -27.226 1.00 89.62 179 ALA A N 1
ATOM 1396 C CA . ALA A 1 179 ? -5.781 -2.811 -27.045 1.00 89.62 179 ALA A CA 1
ATOM 1397 C C . ALA A 1 179 ? -7.170 -2.156 -27.009 1.00 89.62 179 ALA A C 1
ATOM 1399 O O . ALA A 1 179 ? -7.303 -0.960 -26.746 1.00 89.62 179 ALA A O 1
ATOM 1400 N N . ALA A 1 180 ? -8.207 -2.953 -27.277 1.00 90.25 180 ALA A N 1
ATOM 1401 C CA . ALA A 1 180 ? -9.590 -2.498 -27.160 1.00 90.25 180 ALA A CA 1
ATOM 1402 C C . ALA A 1 180 ? -9.992 -2.285 -25.694 1.00 90.25 180 ALA A C 1
ATOM 1404 O O . ALA A 1 180 ? -10.655 -1.307 -25.392 1.00 90.25 180 ALA A O 1
ATOM 1405 N N . GLU A 1 181 ? -9.535 -3.157 -24.797 1.00 92.69 181 GLU A N 1
ATOM 1406 C CA . GLU A 1 181 ? -9.852 -3.140 -23.369 1.00 92.69 181 GLU A CA 1
ATOM 1407 C C . GLU A 1 181 ? -8.571 -3.279 -22.534 1.00 92.69 181 GLU A C 1
ATOM 1409 O O . GLU A 1 181 ? -7.577 -3.866 -22.983 1.00 92.69 181 GLU A O 1
ATOM 1414 N N . TYR A 1 182 ? -8.608 -2.754 -21.311 1.00 92.94 182 TYR A N 1
ATOM 1415 C CA . TYR A 1 182 ? -7.501 -2.781 -20.362 1.00 92.94 182 TYR A CA 1
ATOM 1416 C C . TYR A 1 182 ? -7.971 -3.176 -18.960 1.00 92.94 182 TYR A C 1
ATOM 1418 O O . TYR A 1 182 ? -9.051 -2.801 -18.513 1.00 92.94 182 TYR A O 1
ATOM 1426 N N . THR A 1 183 ? -7.117 -3.873 -18.217 1.00 94.44 183 THR A N 1
ATOM 1427 C CA . THR A 1 183 ? -7.183 -3.935 -16.756 1.00 94.44 183 THR A CA 1
ATOM 1428 C C . THR A 1 183 ? -6.122 -3.009 -16.175 1.00 94.44 183 THR A C 1
ATOM 1430 O O . THR A 1 183 ? -4.924 -3.190 -16.406 1.00 94.44 183 THR A O 1
ATOM 1433 N N . VAL A 1 184 ? -6.564 -2.008 -15.415 1.00 95.62 184 VAL A N 1
ATOM 1434 C CA . VAL A 1 184 ? -5.684 -1.072 -14.717 1.00 95.62 184 VAL A CA 1
ATOM 1435 C C . VAL A 1 184 ? -5.375 -1.632 -13.340 1.00 95.62 184 VAL A C 1
ATOM 1437 O O . VAL A 1 184 ? -6.293 -1.916 -12.579 1.00 95.62 184 VAL A O 1
ATOM 1440 N N . VAL A 1 185 ? -4.093 -1.780 -13.014 1.00 96.31 185 VAL A N 1
ATOM 1441 C CA . VAL A 1 185 ? -3.630 -2.268 -11.710 1.00 96.31 185 VAL A CA 1
ATOM 1442 C C . VAL A 1 185 ? -2.815 -1.179 -11.030 1.00 96.31 185 VAL A C 1
ATOM 1444 O O . VAL A 1 185 ? -1.821 -0.709 -11.583 1.00 96.31 185 VAL A O 1
ATOM 1447 N N . VAL A 1 186 ? -3.204 -0.801 -9.816 1.00 97.88 186 VAL A N 1
ATOM 1448 C CA . VAL A 1 186 ? -2.473 0.157 -8.981 1.00 97.88 186 VAL A CA 1
ATOM 1449 C C . VAL A 1 186 ? -1.785 -0.591 -7.847 1.00 97.88 186 VAL A C 1
ATOM 1451 O O . VAL A 1 186 ? -2.444 -1.112 -6.952 1.00 97.88 186 VAL A O 1
ATOM 1454 N N . LEU A 1 187 ? -0.453 -0.622 -7.884 1.00 97.56 187 LEU A N 1
ATOM 1455 C CA . LEU A 1 187 ? 0.419 -1.257 -6.899 1.00 97.56 187 LEU A CA 1
ATOM 1456 C C . LEU A 1 187 ? 0.824 -0.267 -5.796 1.00 97.56 187 LEU A C 1
ATOM 1458 O O . LEU A 1 187 ? 1.141 0.899 -6.057 1.00 97.56 187 LEU A O 1
ATOM 1462 N N . ARG A 1 188 ? 0.869 -0.760 -4.560 1.00 97.31 188 ARG A N 1
ATOM 1463 C CA . ARG A 1 188 ? 1.388 -0.099 -3.362 1.00 97.31 188 ARG A CA 1
ATOM 1464 C C . ARG A 1 188 ? 2.346 -1.034 -2.636 1.00 97.31 188 ARG A C 1
ATOM 1466 O O . ARG A 1 188 ? 1.981 -2.151 -2.277 1.00 97.31 188 ARG A O 1
ATOM 1473 N N . LEU A 1 189 ? 3.562 -0.559 -2.407 1.00 95.31 189 LEU A N 1
ATOM 1474 C CA . LEU A 1 189 ? 4.589 -1.264 -1.653 1.00 95.31 189 LEU A CA 1
ATOM 1475 C C . LEU A 1 189 ? 4.564 -0.798 -0.195 1.00 95.31 189 LEU A C 1
ATOM 1477 O O . LEU A 1 189 ? 4.681 0.391 0.098 1.00 95.31 189 LEU A O 1
ATOM 1481 N N . GLY A 1 190 ? 4.414 -1.742 0.728 1.00 91.06 190 GLY A N 1
ATOM 1482 C CA . GLY A 1 190 ? 4.505 -1.499 2.163 1.00 91.06 190 GLY A CA 1
ATOM 1483 C C . GLY A 1 190 ? 5.949 -1.326 2.641 1.00 91.06 190 GLY A C 1
ATOM 1484 O O . GLY A 1 190 ? 6.902 -1.549 1.898 1.00 91.06 190 GLY A O 1
ATOM 1485 N N . GLY A 1 191 ? 6.126 -0.956 3.908 1.00 86.94 191 GLY A N 1
ATOM 1486 C CA . GLY A 1 191 ? 7.447 -0.777 4.523 1.00 86.94 191 GLY A CA 1
ATOM 1487 C C . GLY A 1 191 ? 8.016 0.638 4.384 1.00 86.94 191 GLY A C 1
ATOM 1488 O O . GLY A 1 191 ? 7.357 1.534 3.859 1.00 86.94 191 GLY A O 1
ATOM 1489 N N . ALA A 1 192 ? 9.228 0.834 4.910 1.00 84.44 192 ALA A N 1
ATOM 1490 C CA . ALA A 1 192 ? 9.917 2.122 4.878 1.00 84.44 192 ALA A CA 1
ATOM 1491 C C . ALA A 1 192 ? 10.234 2.554 3.438 1.00 84.44 192 ALA A C 1
ATOM 1493 O O . ALA A 1 192 ? 10.444 1.714 2.560 1.00 84.44 192 ALA A O 1
ATOM 1494 N N . ALA A 1 193 ? 10.265 3.869 3.212 1.00 84.62 193 ALA A N 1
ATOM 1495 C CA . ALA A 1 193 ? 10.710 4.418 1.940 1.00 84.62 193 ALA A CA 1
ATOM 1496 C C . ALA A 1 193 ? 12.167 3.989 1.673 1.00 84.62 193 ALA A C 1
ATOM 1498 O O . ALA A 1 193 ? 12.966 3.976 2.613 1.00 84.62 193 ALA A O 1
ATOM 1499 N N . PRO A 1 194 ? 12.512 3.622 0.428 1.00 87.88 194 PRO A N 1
ATOM 1500 C CA . PRO A 1 194 ? 13.884 3.281 0.082 1.00 87.88 194 PRO A CA 1
ATOM 1501 C C . PRO A 1 194 ? 14.791 4.507 0.221 1.00 87.88 194 PRO A C 1
ATOM 1503 O O . PRO A 1 194 ? 14.373 5.639 -0.038 1.00 87.88 194 PRO A O 1
ATOM 1506 N N . GLU A 1 195 ? 16.052 4.276 0.578 1.00 89.44 195 GLU A N 1
ATOM 1507 C CA . GLU A 1 195 ? 17.066 5.327 0.547 1.00 89.44 195 GLU A CA 1
ATOM 1508 C C . GLU A 1 195 ? 17.258 5.837 -0.897 1.00 89.44 195 GLU A C 1
ATOM 1510 O O . GLU A 1 195 ? 17.079 5.074 -1.855 1.00 89.44 195 GLU A O 1
ATOM 1515 N N . PRO A 1 196 ? 17.672 7.102 -1.110 1.00 86.44 196 PRO A N 1
ATOM 1516 C CA . PRO A 1 196 ? 17.786 7.683 -2.453 1.00 86.44 196 PRO A CA 1
ATOM 1517 C C . PRO A 1 196 ? 18.653 6.876 -3.439 1.00 86.44 196 PRO A C 1
ATOM 1519 O O . PRO A 1 196 ? 18.419 6.915 -4.648 1.00 86.44 196 PRO A O 1
ATOM 1522 N N . GLY A 1 197 ? 19.648 6.133 -2.938 1.00 88.06 197 GLY A N 1
ATOM 1523 C CA . GLY A 1 197 ? 20.503 5.252 -3.743 1.00 88.06 197 GLY A CA 1
ATOM 1524 C C . GLY A 1 197 ? 19.804 3.986 -4.258 1.00 88.06 197 GLY A C 1
ATOM 1525 O O . GLY A 1 197 ? 20.179 3.473 -5.316 1.00 88.06 197 GLY A O 1
ATOM 1526 N N . ASP A 1 198 ? 18.752 3.534 -3.572 1.00 89.56 198 ASP A N 1
ATOM 1527 C CA . ASP A 1 198 ? 18.089 2.246 -3.805 1.00 89.56 198 ASP A CA 1
ATOM 1528 C C . ASP A 1 198 ? 16.842 2.357 -4.693 1.00 89.56 198 ASP A C 1
ATOM 1530 O O . ASP A 1 198 ? 16.357 1.355 -5.224 1.00 89.56 198 ASP A O 1
ATOM 1534 N N . VAL A 1 199 ? 16.371 3.580 -4.965 1.00 90.38 199 VAL A N 1
ATOM 1535 C CA . VAL A 1 199 ? 15.221 3.834 -5.851 1.00 90.38 199 VAL A CA 1
ATOM 1536 C C . VAL A 1 199 ? 15.463 3.276 -7.258 1.00 90.38 199 VAL A C 1
ATOM 1538 O O . VAL A 1 199 ? 14.630 2.558 -7.804 1.00 90.38 199 VAL A O 1
ATOM 1541 N N . ARG A 1 200 ? 16.621 3.556 -7.875 1.00 89.38 200 ARG A N 1
ATOM 1542 C CA . ARG A 1 200 ? 16.917 3.074 -9.241 1.00 89.38 200 ARG A CA 1
ATOM 1543 C C . ARG A 1 200 ? 17.032 1.543 -9.332 1.00 89.38 200 ARG A C 1
ATOM 1545 O O . ARG A 1 200 ? 16.558 0.989 -10.325 1.00 89.38 200 ARG A O 1
ATOM 1552 N N . PRO A 1 201 ? 17.709 0.844 -8.400 1.00 91.88 201 PRO A N 1
ATOM 1553 C CA . PRO A 1 201 ? 17.639 -0.614 -8.301 1.00 91.88 201 PRO A CA 1
ATOM 1554 C C . PRO A 1 201 ? 16.208 -1.153 -8.178 1.00 91.88 201 PRO A C 1
ATOM 1556 O O . PRO A 1 201 ? 15.844 -2.025 -8.964 1.00 91.88 201 PRO A O 1
ATOM 1559 N N . LEU A 1 202 ? 15.387 -0.587 -7.285 1.00 93.25 202 LEU A N 1
ATOM 1560 C CA . LEU A 1 202 ? 13.994 -0.999 -7.079 1.00 93.25 202 LEU A CA 1
ATOM 1561 C C . LEU A 1 202 ? 13.161 -0.892 -8.364 1.00 93.25 202 LEU A C 1
ATOM 1563 O O . LEU A 1 202 ? 12.537 -1.867 -8.778 1.00 93.25 202 LEU A O 1
ATOM 1567 N N . LEU A 1 203 ? 13.187 0.267 -9.029 1.00 91.88 203 LEU A N 1
ATOM 1568 C CA . LEU A 1 203 ? 12.426 0.479 -10.266 1.00 91.88 203 LEU A CA 1
ATOM 1569 C C . LEU A 1 203 ? 12.833 -0.519 -11.360 1.00 91.88 203 LEU A C 1
ATOM 1571 O O . LEU A 1 203 ? 11.976 -1.077 -12.041 1.00 91.88 203 LEU A O 1
ATOM 1575 N N . ARG A 1 204 ? 14.135 -0.811 -11.485 1.00 89.56 204 ARG A N 1
ATOM 1576 C CA . ARG A 1 204 ? 14.637 -1.820 -12.432 1.00 89.56 204 ARG A CA 1
ATOM 1577 C C . ARG A 1 204 ? 14.179 -3.234 -12.081 1.00 89.56 204 ARG A C 1
ATOM 1579 O O . ARG A 1 204 ? 13.874 -4.003 -12.992 1.00 89.56 204 ARG A O 1
ATOM 1586 N N . ALA A 1 205 ? 14.126 -3.586 -10.797 1.00 92.44 205 ALA A N 1
ATOM 1587 C CA . ALA A 1 205 ? 13.634 -4.887 -10.351 1.00 92.44 205 ALA A CA 1
ATOM 1588 C C . ALA A 1 205 ? 12.143 -5.065 -10.686 1.00 92.44 205 ALA A C 1
ATOM 1590 O O . ALA A 1 205 ? 11.764 -6.092 -11.249 1.00 92.44 205 ALA A O 1
ATOM 1591 N N . LEU A 1 206 ? 11.322 -4.037 -10.437 1.00 92.94 206 LEU A N 1
ATOM 1592 C CA . LEU A 1 206 ? 9.897 -4.020 -10.786 1.00 92.94 206 LEU A CA 1
ATOM 1593 C C . LEU A 1 206 ? 9.668 -4.138 -12.300 1.00 92.94 206 LEU A C 1
ATOM 1595 O O . LEU A 1 206 ? 8.883 -4.978 -12.737 1.00 92.94 206 LEU A O 1
ATOM 1599 N N . GLU A 1 207 ? 10.384 -3.348 -13.107 1.00 88.81 207 GLU A N 1
ATOM 1600 C CA . GLU A 1 207 ? 10.313 -3.423 -14.574 1.00 88.81 207 GLU A CA 1
ATOM 1601 C C . GLU A 1 207 ? 10.725 -4.811 -15.091 1.00 88.81 207 GLU A C 1
ATOM 1603 O O . GLU A 1 207 ? 10.063 -5.376 -15.962 1.00 88.81 207 GLU A O 1
ATOM 1608 N N . THR A 1 208 ? 11.795 -5.391 -14.539 1.00 88.38 208 THR A N 1
ATOM 1609 C CA . THR A 1 208 ? 12.278 -6.727 -14.925 1.00 88.38 208 THR A CA 1
ATOM 1610 C C . THR A 1 208 ? 11.253 -7.806 -14.582 1.00 88.38 208 THR A C 1
ATOM 1612 O O . THR A 1 208 ? 10.952 -8.652 -15.423 1.00 88.38 208 THR A O 1
ATOM 1615 N N . ALA A 1 209 ? 10.680 -7.760 -13.378 1.00 90.94 209 ALA A N 1
ATOM 1616 C CA . ALA A 1 209 ? 9.654 -8.699 -12.939 1.00 90.94 209 ALA A CA 1
ATOM 1617 C C . ALA A 1 209 ? 8.381 -8.601 -13.794 1.00 90.94 209 ALA A C 1
ATOM 1619 O O . ALA A 1 209 ? 7.860 -9.624 -14.239 1.00 90.94 209 ALA A O 1
ATOM 1620 N N . LEU A 1 210 ? 7.917 -7.383 -14.095 1.00 89.50 210 LEU A N 1
ATOM 1621 C CA . LEU A 1 210 ? 6.763 -7.164 -14.968 1.00 89.50 210 LEU A CA 1
ATOM 1622 C C . LEU A 1 210 ? 6.990 -7.763 -16.365 1.00 89.50 210 LEU A C 1
ATOM 1624 O O . LEU A 1 210 ? 6.147 -8.517 -16.854 1.00 89.50 210 LEU A O 1
ATOM 1628 N N . ASN A 1 211 ? 8.138 -7.466 -16.980 1.00 84.94 211 ASN A N 1
ATOM 1629 C CA . ASN A 1 211 ? 8.484 -7.958 -18.316 1.00 84.94 211 ASN A CA 1
ATOM 1630 C C . ASN A 1 211 ? 8.694 -9.481 -18.355 1.00 84.94 211 ASN A C 1
ATOM 1632 O O . ASN A 1 211 ? 8.471 -10.104 -19.388 1.00 84.94 211 ASN A O 1
ATOM 1636 N N . ALA A 1 212 ? 9.119 -10.095 -17.247 1.00 82.44 212 ALA A N 1
ATOM 1637 C CA . ALA A 1 212 ? 9.239 -11.548 -17.150 1.00 82.44 212 ALA A CA 1
ATOM 1638 C C . ALA A 1 212 ? 7.868 -12.244 -17.072 1.00 82.44 212 ALA A C 1
ATOM 1640 O O . ALA A 1 212 ? 7.711 -13.355 -17.577 1.00 82.44 212 ALA A O 1
ATOM 1641 N N . HIS A 1 213 ? 6.877 -11.604 -16.442 1.00 81.12 213 HIS A N 1
ATOM 1642 C CA . HIS A 1 213 ? 5.543 -12.176 -16.254 1.00 81.12 213 HIS A CA 1
ATOM 1643 C C . HIS A 1 213 ? 4.648 -12.013 -17.484 1.00 81.12 213 HIS A C 1
ATOM 1645 O O . HIS A 1 213 ? 3.939 -12.940 -17.885 1.00 81.12 213 HIS A O 1
ATOM 1651 N N . VAL A 1 214 ? 4.664 -10.825 -18.087 1.00 73.94 214 VAL A N 1
ATOM 1652 C CA . VAL A 1 214 ? 3.849 -10.522 -19.257 1.00 73.94 214 VAL A CA 1
ATOM 1653 C C . VAL A 1 214 ? 4.747 -10.654 -20.477 1.00 73.94 214 VAL A C 1
ATOM 1655 O O . VAL A 1 214 ? 5.634 -9.843 -20.689 1.00 73.94 214 VAL A O 1
ATOM 1658 N N . GLN A 1 215 ? 4.533 -11.692 -21.290 1.00 57.94 215 GLN A N 1
ATOM 1659 C CA . GLN A 1 215 ? 5.327 -12.011 -22.494 1.00 57.94 215 GLN A CA 1
ATOM 1660 C C . GLN A 1 215 ? 5.288 -10.915 -23.593 1.00 57.94 215 GLN A C 1
ATOM 1662 O O . GLN A 1 215 ? 5.755 -11.130 -24.710 1.00 57.94 215 GLN A O 1
ATOM 1667 N N . SER A 1 216 ? 4.717 -9.744 -23.295 1.00 64.81 216 SER A N 1
ATOM 1668 C CA . SER A 1 216 ? 4.670 -8.538 -24.113 1.00 64.81 216 SER A CA 1
ATOM 1669 C C . SER A 1 216 ? 5.013 -7.308 -23.263 1.00 64.81 216 SER A C 1
ATOM 1671 O O . SER A 1 216 ? 4.809 -7.283 -22.053 1.00 64.81 216 SER A O 1
ATOM 1673 N N . HIS A 1 217 ? 5.522 -6.255 -23.904 1.00 69.38 217 HIS A N 1
ATOM 1674 C CA . HIS A 1 217 ? 5.828 -5.002 -23.216 1.00 69.38 217 HIS A CA 1
ATOM 1675 C C . HIS A 1 217 ? 4.542 -4.266 -22.835 1.00 69.38 217 HIS A C 1
ATOM 1677 O O . HIS A 1 217 ? 3.855 -3.714 -23.697 1.00 69.38 217 HIS A O 1
ATOM 1683 N N . VAL A 1 218 ? 4.239 -4.247 -21.540 1.00 81.94 218 VAL A N 1
ATOM 1684 C CA . VAL A 1 218 ? 3.052 -3.594 -20.984 1.00 81.94 218 VAL A CA 1
ATOM 1685 C C . VAL A 1 218 ? 3.378 -2.152 -20.592 1.00 81.94 218 VAL A C 1
ATOM 1687 O O . VAL A 1 218 ? 4.405 -1.925 -19.948 1.00 81.94 218 VAL A O 1
ATOM 1690 N N . PRO A 1 219 ? 2.525 -1.167 -20.925 1.00 86.94 219 PRO A N 1
ATOM 1691 C CA . PRO A 1 219 ? 2.672 0.186 -20.407 1.00 86.94 219 PRO A CA 1
ATOM 1692 C C . PRO A 1 219 ? 2.537 0.197 -18.875 1.00 86.94 219 PRO A C 1
ATOM 1694 O O . PRO A 1 219 ? 1.506 -0.192 -18.325 1.00 86.94 219 PRO A O 1
ATOM 1697 N N . ALA A 1 220 ? 3.580 0.649 -18.182 1.00 90.56 220 ALA A N 1
ATOM 1698 C CA . ALA A 1 220 ? 3.591 0.800 -16.733 1.00 90.56 220 ALA A CA 1
ATOM 1699 C C . ALA A 1 220 ? 4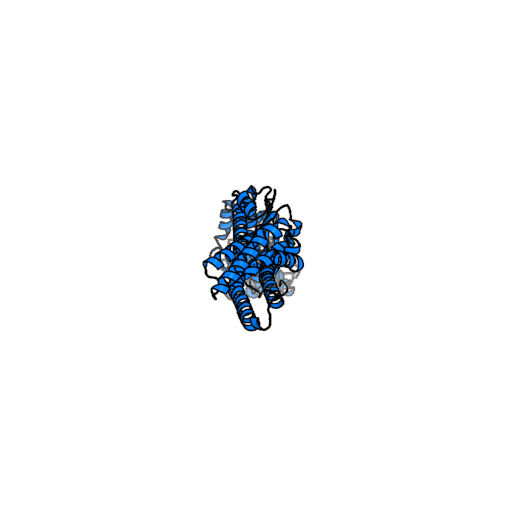.406 2.027 -16.315 1.00 90.56 220 ALA A C 1
ATOM 1701 O O . ALA A 1 220 ? 5.338 2.436 -17.009 1.00 90.56 220 ALA A O 1
ATOM 1702 N N . SER A 1 221 ? 4.050 2.600 -15.171 1.00 91.00 221 SER A N 1
ATOM 1703 C CA . SER A 1 221 ? 4.796 3.671 -14.512 1.00 91.00 221 SER A CA 1
ATOM 1704 C C . SER A 1 221 ? 4.991 3.302 -13.049 1.00 91.00 221 SER A C 1
ATOM 1706 O O . SER A 1 221 ? 4.011 3.001 -12.365 1.00 91.00 221 SER A O 1
ATOM 1708 N N . PHE A 1 222 ? 6.239 3.315 -12.586 1.00 92.19 222 PHE A N 1
ATOM 1709 C CA . PHE A 1 222 ? 6.615 2.988 -11.213 1.00 92.19 222 PHE A CA 1
ATOM 1710 C C . PHE A 1 222 ? 7.318 4.170 -10.537 1.00 92.19 222 PHE A C 1
ATOM 1712 O O . PHE A 1 222 ? 8.041 4.928 -11.185 1.00 92.19 222 PHE A O 1
ATOM 1719 N N . ASP A 1 223 ? 7.125 4.275 -9.228 1.00 90.94 223 ASP A N 1
ATOM 1720 C CA . ASP A 1 223 ? 7.801 5.184 -8.305 1.00 90.94 223 ASP A CA 1
ATOM 1721 C C . ASP A 1 223 ? 8.312 4.402 -7.074 1.00 90.94 223 ASP A C 1
ATOM 1723 O O . ASP A 1 223 ? 8.220 3.172 -7.009 1.00 90.94 223 ASP A O 1
ATOM 1727 N N . GLU A 1 224 ? 8.884 5.087 -6.084 1.00 90.19 224 GLU A N 1
ATOM 1728 C CA . GLU A 1 224 ? 9.413 4.454 -4.870 1.00 90.19 224 GLU A CA 1
ATOM 1729 C C . GLU A 1 224 ? 8.351 3.772 -3.976 1.00 90.19 224 GLU A C 1
ATOM 1731 O O . GLU A 1 224 ? 8.691 2.970 -3.095 1.00 90.19 224 GLU A O 1
ATOM 1736 N N . ASN A 1 225 ? 7.067 4.068 -4.200 1.00 91.25 225 ASN A N 1
ATOM 1737 C CA . ASN A 1 225 ? 5.927 3.591 -3.417 1.00 91.25 225 ASN A CA 1
ATOM 1738 C C . ASN A 1 225 ? 5.087 2.534 -4.153 1.00 91.25 225 ASN A C 1
ATOM 1740 O O . ASN A 1 225 ? 4.175 1.957 -3.555 1.00 91.25 225 ASN A O 1
ATOM 1744 N N . GLY A 1 226 ? 5.365 2.260 -5.427 1.00 92.94 226 GLY A N 1
ATOM 1745 C CA . GLY A 1 226 ? 4.621 1.307 -6.244 1.00 92.94 226 GLY A CA 1
ATOM 1746 C C . GLY A 1 226 ? 4.468 1.805 -7.673 1.00 92.94 226 GLY A C 1
ATOM 1747 O O . GLY A 1 226 ? 5.444 2.198 -8.298 1.00 92.94 226 GLY A O 1
ATOM 1748 N N . GLY A 1 227 ? 3.259 1.730 -8.234 1.00 94.69 227 GLY A N 1
ATOM 1749 C CA . GLY A 1 227 ? 3.041 2.164 -9.613 1.00 94.69 227 GLY A CA 1
ATOM 1750 C C . GLY A 1 227 ? 1.667 1.842 -10.180 1.00 94.69 227 GLY A C 1
ATOM 1751 O O . GLY A 1 227 ? 0.794 1.332 -9.481 1.00 94.69 227 GLY A O 1
ATOM 1752 N N . THR A 1 228 ? 1.481 2.153 -11.461 1.00 95.81 228 THR A N 1
ATOM 1753 C CA . THR A 1 228 ? 0.285 1.811 -12.242 1.00 95.81 228 THR A CA 1
ATOM 1754 C C . THR A 1 228 ? 0.684 0.992 -13.464 1.00 95.81 228 THR A C 1
ATOM 1756 O O . THR A 1 228 ? 1.624 1.355 -14.171 1.00 95.81 228 THR A O 1
ATOM 1759 N N . ILE A 1 229 ? -0.028 -0.104 -13.710 1.00 94.44 229 ILE A N 1
ATOM 1760 C CA . ILE A 1 229 ? 0.228 -1.065 -14.788 1.00 94.44 229 ILE A CA 1
ATOM 1761 C C . ILE A 1 229 ? -1.041 -1.169 -15.640 1.00 94.44 229 ILE A C 1
ATOM 1763 O O . ILE A 1 229 ? -2.134 -1.327 -15.097 1.00 94.44 229 ILE A O 1
ATOM 1767 N N . LEU A 1 230 ? -0.901 -1.078 -16.964 1.00 93.00 230 LEU A N 1
ATOM 1768 C CA . LEU A 1 230 ? -2.013 -1.084 -17.920 1.00 93.00 230 LEU A CA 1
ATOM 1769 C C . LEU A 1 230 ? -2.006 -2.375 -18.743 1.00 93.00 230 LEU A C 1
ATOM 1771 O O . LEU A 1 230 ? -1.428 -2.427 -19.828 1.00 93.00 230 LEU A O 1
ATOM 1775 N N . LEU A 1 231 ? -2.642 -3.428 -18.232 1.00 91.00 231 LEU A N 1
ATOM 1776 C CA . LEU A 1 231 ? -2.647 -4.744 -18.873 1.00 91.00 231 LEU A CA 1
ATOM 1777 C C . LEU A 1 231 ? -3.686 -4.795 -20.003 1.00 91.00 231 LEU A C 1
ATOM 1779 O O . LEU A 1 231 ? -4.844 -4.482 -19.747 1.00 91.00 231 LEU A O 1
ATOM 1783 N N . PRO A 1 232 ? -3.321 -5.196 -21.232 1.00 88.62 232 PRO A N 1
ATOM 1784 C CA . PRO A 1 232 ? -4.285 -5.355 -22.318 1.00 88.62 232 PRO A CA 1
ATOM 1785 C C . PRO A 1 232 ? -5.153 -6.612 -22.113 1.00 88.62 232 PRO A C 1
ATOM 1787 O O . PRO A 1 232 ? -4.617 -7.692 -21.850 1.00 88.62 232 PRO A O 1
ATOM 1790 N N . GLY A 1 233 ? -6.473 -6.494 -22.296 1.00 82.12 233 GLY A N 1
ATOM 1791 C CA . GLY A 1 233 ? -7.423 -7.607 -22.140 1.00 82.12 233 GLY A CA 1
ATOM 1792 C C . GLY A 1 233 ? -7.883 -7.866 -20.697 1.00 82.12 233 GLY A C 1
ATOM 1793 O O . GLY A 1 233 ? -7.331 -7.318 -19.742 1.00 82.12 233 GLY A O 1
ATOM 1794 N N . SER A 1 234 ? -8.858 -8.764 -20.517 1.00 68.25 234 SER A N 1
ATOM 1795 C CA . SER A 1 234 ? -9.229 -9.287 -19.192 1.00 68.25 234 SER A CA 1
ATOM 1796 C C . SER A 1 234 ? -8.219 -10.341 -18.702 1.00 68.25 234 SER A C 1
ATOM 1798 O O . SER A 1 234 ? -8.187 -11.469 -19.204 1.00 68.25 234 SER A O 1
ATOM 1800 N N . ALA A 1 235 ? -7.384 -10.006 -17.714 1.00 64.50 235 ALA A N 1
ATOM 1801 C CA . ALA A 1 235 ? -6.338 -10.903 -17.195 1.00 64.50 235 ALA A CA 1
ATOM 1802 C C . ALA A 1 235 ? -6.479 -11.244 -15.697 1.00 64.50 235 ALA A C 1
ATOM 1804 O O . ALA A 1 235 ? -5.490 -11.599 -15.059 1.00 64.50 235 ALA A O 1
ATOM 1805 N N . GLU A 1 236 ? -7.696 -11.173 -15.146 1.00 66.69 236 GLU A N 1
ATOM 1806 C CA . GLU A 1 236 ? -7.983 -11.226 -13.699 1.00 66.69 236 GLU A CA 1
ATOM 1807 C C . GLU A 1 236 ? -7.323 -12.415 -12.971 1.00 66.69 236 GLU A C 1
ATOM 1809 O O . GLU A 1 236 ? -6.674 -12.243 -11.942 1.00 66.69 236 GLU A O 1
ATOM 1814 N N . HIS A 1 237 ? -7.357 -13.610 -13.570 1.00 65.31 237 HIS A N 1
ATOM 1815 C CA . HIS A 1 237 ? -6.825 -14.844 -12.975 1.00 65.31 237 HIS A CA 1
ATOM 1816 C C . HIS A 1 237 ? -5.297 -14.876 -12.784 1.00 65.31 237 HIS A C 1
ATOM 1818 O O . HIS A 1 237 ? -4.808 -15.729 -12.053 1.00 65.31 237 HIS A O 1
ATOM 1824 N N . ARG A 1 238 ? -4.533 -13.984 -13.434 1.00 81.94 238 ARG A N 1
ATOM 1825 C CA . ARG A 1 238 ? -3.058 -13.916 -13.315 1.00 81.94 238 ARG A CA 1
ATOM 1826 C C . ARG A 1 238 ? -2.571 -12.733 -12.477 1.00 81.94 238 ARG A C 1
ATOM 1828 O O . ARG A 1 238 ? -1.378 -12.607 -12.216 1.00 81.94 238 ARG A O 1
ATOM 1835 N N . LEU A 1 239 ? -3.478 -11.856 -12.048 1.00 89.00 239 LEU A N 1
ATOM 1836 C CA . LEU A 1 239 ? -3.114 -10.626 -11.346 1.00 89.00 239 LEU A CA 1
ATOM 1837 C C . LEU A 1 239 ? -2.539 -10.894 -9.955 1.00 89.00 239 LEU A C 1
ATOM 1839 O O . LEU A 1 239 ? -1.602 -10.214 -9.547 1.00 89.00 239 LEU A O 1
ATOM 1843 N N . ALA A 1 240 ? -3.060 -11.890 -9.237 1.00 91.50 240 ALA A N 1
ATOM 1844 C CA . ALA A 1 240 ? -2.550 -12.245 -7.914 1.00 91.50 240 ALA A CA 1
ATOM 1845 C C . ALA A 1 240 ? -1.080 -12.700 -7.979 1.00 91.50 240 ALA A C 1
ATOM 1847 O O . ALA A 1 240 ? -0.258 -12.241 -7.184 1.00 91.50 240 ALA A O 1
ATOM 1848 N N . ASP A 1 241 ? -0.735 -13.518 -8.978 1.00 91.38 241 ASP A N 1
ATOM 1849 C CA . ASP A 1 241 ? 0.638 -13.974 -9.216 1.00 91.38 241 ASP A CA 1
ATOM 1850 C C . ASP A 1 241 ? 1.562 -12.811 -9.591 1.00 91.38 241 ASP A C 1
ATOM 1852 O O . ASP A 1 241 ? 2.687 -12.728 -9.097 1.00 91.38 241 ASP A O 1
ATOM 1856 N N . LEU A 1 242 ? 1.082 -11.876 -10.421 1.00 91.94 242 LEU A N 1
ATOM 1857 C CA . LEU A 1 242 ? 1.821 -10.660 -10.762 1.00 91.94 242 LEU A CA 1
ATOM 1858 C C . LEU A 1 242 ? 2.120 -9.813 -9.516 1.00 91.94 242 LEU A C 1
ATOM 1860 O O . LEU A 1 242 ? 3.249 -9.364 -9.338 1.00 91.94 242 LEU A O 1
ATOM 1864 N N . VAL A 1 243 ? 1.137 -9.601 -8.637 1.00 94.69 243 VAL A N 1
ATOM 1865 C CA . VAL A 1 243 ? 1.324 -8.821 -7.401 1.00 94.69 243 VAL A CA 1
ATOM 1866 C C . VAL A 1 243 ? 2.319 -9.503 -6.466 1.00 94.69 243 VAL A C 1
ATOM 1868 O O . VAL A 1 243 ? 3.201 -8.834 -5.925 1.00 94.69 243 VAL A O 1
ATOM 1871 N N . ALA A 1 244 ? 2.229 -10.826 -6.314 1.00 93.94 244 ALA A N 1
ATOM 1872 C CA . ALA A 1 244 ? 3.180 -11.598 -5.519 1.00 93.94 244 ALA A CA 1
ATOM 1873 C C . ALA A 1 244 ? 4.608 -11.500 -6.083 1.00 93.94 244 ALA A C 1
ATOM 1875 O O . ALA A 1 244 ? 5.555 -11.272 -5.329 1.00 93.94 244 ALA A O 1
ATOM 1876 N N . LEU A 1 245 ? 4.760 -11.601 -7.407 1.00 93.94 245 LEU A N 1
ATOM 1877 C CA . LEU A 1 245 ? 6.041 -11.452 -8.095 1.00 93.94 245 LEU A CA 1
ATOM 1878 C C . LEU A 1 245 ? 6.643 -10.054 -7.889 1.00 93.94 245 LEU A C 1
ATOM 1880 O O . LEU A 1 245 ? 7.827 -9.935 -7.585 1.00 93.94 245 LEU A O 1
ATOM 1884 N N . LEU A 1 246 ? 5.837 -8.999 -8.033 1.00 94.75 246 LEU A N 1
ATOM 1885 C CA . LEU A 1 246 ? 6.287 -7.616 -7.851 1.00 94.75 246 LEU A CA 1
ATOM 1886 C C . LEU A 1 246 ? 6.661 -7.329 -6.392 1.00 94.75 246 LEU A C 1
ATOM 1888 O O . LEU A 1 246 ? 7.658 -6.654 -6.147 1.00 94.75 246 LEU A O 1
ATOM 1892 N N . GLY A 1 247 ? 5.919 -7.880 -5.427 1.00 95.19 247 GLY A N 1
ATOM 1893 C CA . GLY A 1 247 ? 6.278 -7.806 -4.008 1.00 95.19 247 GLY A CA 1
ATOM 1894 C C . GLY A 1 247 ? 7.595 -8.517 -3.694 1.00 95.19 247 GLY A C 1
ATOM 1895 O O . GLY A 1 247 ? 8.438 -7.966 -2.990 1.00 95.19 247 GLY A O 1
ATOM 1896 N N . ALA A 1 248 ? 7.814 -9.701 -4.273 1.00 95.19 248 ALA A N 1
ATOM 1897 C CA . ALA A 1 248 ? 9.075 -10.428 -4.140 1.00 95.19 248 ALA A CA 1
ATOM 1898 C C . ALA A 1 248 ? 10.251 -9.663 -4.767 1.00 95.19 248 ALA A C 1
ATOM 1900 O O . ALA A 1 248 ? 11.301 -9.549 -4.144 1.00 95.19 248 ALA A O 1
ATOM 1901 N N . ALA A 1 249 ? 10.065 -9.087 -5.959 1.00 94.00 249 ALA A N 1
ATOM 1902 C CA . ALA A 1 249 ? 11.085 -8.284 -6.635 1.00 94.00 249 ALA A CA 1
ATOM 1903 C C . ALA A 1 249 ? 11.431 -6.991 -5.880 1.00 94.00 249 ALA A C 1
ATOM 1905 O O . ALA A 1 249 ? 12.565 -6.524 -5.944 1.00 94.00 249 ALA A O 1
ATOM 1906 N N . ALA A 1 250 ? 10.457 -6.414 -5.174 1.00 93.75 250 ALA A N 1
ATOM 1907 C CA . ALA A 1 250 ? 10.651 -5.244 -4.328 1.00 93.75 250 ALA A CA 1
ATOM 1908 C C . ALA A 1 250 ? 11.157 -5.581 -2.917 1.00 93.75 250 ALA A C 1
ATOM 1910 O O . ALA A 1 250 ? 11.424 -4.655 -2.155 1.00 93.75 250 ALA A O 1
ATOM 1911 N N . GLU A 1 251 ? 11.214 -6.868 -2.551 1.00 94.00 251 GLU A N 1
ATOM 1912 C CA . GLU A 1 251 ? 11.458 -7.355 -1.185 1.00 94.00 251 GLU A CA 1
ATOM 1913 C C . GLU A 1 251 ? 10.547 -6.685 -0.136 1.00 94.00 251 GLU A C 1
ATOM 1915 O O . GLU A 1 251 ? 10.924 -6.448 1.013 1.00 94.00 251 GLU A O 1
ATOM 1920 N N . ARG A 1 252 ? 9.317 -6.347 -0.542 1.00 94.00 252 ARG A N 1
ATOM 1921 C CA . ARG A 1 252 ? 8.364 -5.556 0.246 1.00 94.00 252 ARG A CA 1
ATOM 1922 C C . ARG A 1 252 ? 6.953 -6.134 0.120 1.00 94.00 252 ARG A C 1
ATOM 1924 O O . ARG A 1 252 ? 6.586 -6.624 -0.948 1.00 94.00 252 ARG A O 1
ATOM 1931 N N . PRO A 1 253 ? 6.116 -6.049 1.172 1.00 94.75 253 PRO A N 1
ATOM 1932 C CA . PRO A 1 253 ? 4.712 -6.430 1.068 1.00 94.75 253 PRO A CA 1
ATOM 1933 C C . PRO A 1 253 ? 4.018 -5.633 -0.040 1.00 94.75 253 PRO A C 1
ATOM 1935 O O . PRO A 1 253 ? 4.084 -4.405 -0.043 1.00 94.75 253 PRO A O 1
ATOM 1938 N N . ALA A 1 254 ? 3.351 -6.319 -0.962 1.00 95.94 254 ALA A N 1
ATOM 1939 C CA . ALA A 1 254 ? 2.656 -5.696 -2.080 1.00 95.94 254 ALA A CA 1
ATOM 1940 C C . ALA A 1 254 ? 1.140 -5.765 -1.888 1.00 95.94 254 ALA A C 1
ATOM 1942 O O . ALA A 1 254 ? 0.568 -6.840 -1.712 1.00 95.94 254 ALA A O 1
ATOM 1943 N N . THR A 1 255 ? 0.496 -4.607 -1.966 1.00 97.50 255 THR A N 1
ATOM 1944 C CA . THR A 1 255 ? -0.957 -4.473 -2.054 1.00 97.50 255 THR A CA 1
ATOM 1945 C C . THR A 1 255 ? -1.284 -3.869 -3.405 1.00 97.50 255 THR A C 1
ATOM 1947 O O . THR A 1 255 ? -0.681 -2.870 -3.788 1.00 97.50 255 THR A O 1
ATOM 1950 N N . ALA A 1 256 ? -2.240 -4.430 -4.129 1.00 97.44 256 ALA A N 1
ATOM 1951 C CA . ALA A 1 256 ? -2.714 -3.837 -5.366 1.00 97.44 256 ALA A CA 1
ATOM 1952 C C . ALA A 1 256 ? -4.233 -3.832 -5.424 1.00 97.44 256 ALA A C 1
ATOM 1954 O O . ALA A 1 256 ? -4.884 -4.693 -4.837 1.00 97.44 256 ALA A O 1
ATOM 1955 N N . ALA A 1 257 ? -4.781 -2.881 -6.168 1.00 97.69 257 ALA A N 1
ATOM 1956 C CA . ALA A 1 257 ? -6.172 -2.923 -6.578 1.00 97.69 257 ALA A CA 1
ATOM 1957 C C . ALA A 1 257 ? -6.284 -2.827 -8.096 1.00 97.69 257 ALA A C 1
ATOM 1959 O O . ALA A 1 257 ? -5.404 -2.244 -8.737 1.00 97.69 257 ALA A O 1
ATOM 1960 N N . HIS A 1 258 ? -7.341 -3.402 -8.662 1.00 96.81 258 HIS A N 1
ATOM 1961 C CA . HIS A 1 258 ? -7.580 -3.350 -10.098 1.00 96.81 258 HIS A CA 1
ATOM 1962 C C . HIS A 1 258 ? -8.995 -2.908 -10.457 1.00 96.81 258 HIS A C 1
ATOM 1964 O O . HIS A 1 258 ? -9.935 -3.125 -9.697 1.00 96.81 258 HIS A O 1
ATOM 1970 N N . ALA A 1 259 ? -9.121 -2.318 -11.644 1.00 96.06 259 ALA A N 1
ATOM 1971 C CA . ALA A 1 259 ? -10.384 -1.942 -12.267 1.00 96.06 259 ALA A CA 1
ATOM 1972 C C . ALA A 1 259 ? -10.315 -2.185 -13.783 1.00 96.06 259 ALA A C 1
ATOM 1974 O O . ALA A 1 259 ? -9.237 -2.146 -14.388 1.00 96.06 259 ALA A O 1
ATOM 1975 N N . ALA A 1 260 ? -11.462 -2.464 -14.397 1.00 95.06 260 ALA A N 1
ATOM 1976 C CA . ALA A 1 260 ? -11.566 -2.702 -15.833 1.00 95.06 260 ALA A CA 1
ATOM 1977 C C . ALA A 1 260 ? -11.869 -1.400 -16.590 1.00 95.06 260 ALA A C 1
ATOM 1979 O O . ALA A 1 260 ? -12.669 -0.585 -16.143 1.00 95.06 260 ALA A O 1
ATOM 1980 N N . ALA A 1 261 ? -11.252 -1.239 -17.757 1.00 95.00 261 ALA A N 1
ATOM 1981 C CA . ALA A 1 261 ? -11.539 -0.193 -18.729 1.00 95.00 261 ALA A CA 1
ATOM 1982 C C . ALA A 1 261 ? -11.910 -0.863 -20.059 1.00 95.00 261 ALA A C 1
ATOM 1984 O O . ALA A 1 261 ? -11.067 -1.496 -20.697 1.00 95.00 261 ALA A O 1
ATOM 1985 N N . GLY A 1 262 ? -13.167 -0.734 -20.485 1.00 93.06 262 GLY A N 1
ATOM 1986 C CA . GLY A 1 262 ? -13.671 -1.322 -21.732 1.00 93.06 262 GLY A CA 1
ATOM 1987 C C . GLY A 1 262 ? -13.186 -0.597 -22.990 1.00 93.06 262 GLY A C 1
ATOM 1988 O O . GLY A 1 262 ? -13.359 -1.102 -24.096 1.00 93.06 262 GLY A O 1
ATOM 1989 N N . ALA A 1 263 ? -12.573 0.578 -22.822 1.00 92.00 263 ALA A N 1
ATOM 1990 C CA . ALA A 1 263 ? -11.928 1.360 -23.868 1.00 92.00 263 ALA A CA 1
ATOM 1991 C C . ALA A 1 263 ? -10.717 2.133 -23.311 1.00 92.00 263 ALA A C 1
ATOM 1993 O O . ALA A 1 263 ? -10.710 2.479 -22.127 1.00 92.00 263 ALA A O 1
ATOM 1994 N N . PRO A 1 264 ? -9.729 2.522 -24.146 1.00 91.69 264 PRO A N 1
ATOM 1995 C CA . PRO A 1 264 ? -8.621 3.377 -23.708 1.00 91.69 264 PRO A CA 1
ATOM 1996 C C . PRO A 1 264 ? -9.063 4.689 -23.041 1.00 91.69 264 PRO A C 1
ATOM 1998 O O . PRO A 1 264 ? -8.394 5.174 -22.137 1.00 91.69 264 PRO A O 1
ATOM 2001 N N . ALA A 1 265 ? -10.210 5.243 -23.448 1.00 92.38 265 ALA A N 1
ATOM 2002 C CA . ALA A 1 265 ? -10.774 6.463 -22.866 1.00 92.38 265 ALA A CA 1
ATOM 2003 C C . ALA A 1 265 ? -11.289 6.285 -21.421 1.00 92.38 265 ALA A C 1
ATOM 2005 O O . ALA A 1 265 ? -11.472 7.272 -20.717 1.00 92.38 265 ALA A O 1
ATOM 2006 N N . GLU A 1 266 ? -11.519 5.046 -20.975 1.00 95.50 266 GLU A N 1
ATOM 2007 C CA . GLU A 1 266 ? -11.991 4.720 -19.621 1.00 95.50 266 GLU A CA 1
ATOM 2008 C C . GLU A 1 266 ? -10.838 4.434 -18.645 1.00 95.50 266 GLU A C 1
ATOM 2010 O O . GLU A 1 266 ? -11.060 4.341 -17.437 1.00 95.50 266 GLU A O 1
ATOM 2015 N N . ILE A 1 267 ? -9.595 4.339 -19.140 1.00 96.25 267 ILE A N 1
ATOM 2016 C CA . ILE A 1 267 ? -8.399 4.105 -18.316 1.00 96.25 267 ILE A CA 1
ATOM 2017 C C . ILE A 1 267 ? -8.263 5.119 -17.170 1.00 96.25 267 ILE A C 1
ATOM 2019 O O . ILE A 1 267 ? -7.965 4.670 -16.064 1.00 96.25 267 ILE A O 1
ATOM 2023 N N . PRO A 1 268 ? -8.495 6.437 -17.354 1.00 97.81 268 PRO A N 1
ATOM 2024 C CA . PRO A 1 268 ? -8.394 7.394 -16.252 1.00 97.81 268 PRO A CA 1
ATOM 2025 C C . PRO A 1 268 ? -9.358 7.075 -15.104 1.00 97.81 268 PRO A C 1
ATOM 2027 O O . PRO A 1 268 ? -8.943 7.014 -13.949 1.00 97.81 268 PRO A O 1
ATOM 2030 N N . ALA A 1 269 ? -10.625 6.781 -15.420 1.00 96.81 269 ALA A N 1
ATOM 2031 C CA . ALA A 1 269 ? -11.638 6.449 -14.420 1.00 96.81 269 ALA A CA 1
ATOM 2032 C C . ALA A 1 269 ? -11.303 5.141 -13.683 1.00 96.81 269 ALA A C 1
ATOM 2034 O O . ALA A 1 269 ? -11.371 5.087 -12.455 1.00 96.81 269 ALA A O 1
ATOM 2035 N N . ALA A 1 270 ? -10.868 4.112 -14.416 1.00 96.75 270 ALA A N 1
ATOM 2036 C CA . ALA A 1 270 ? -10.417 2.852 -13.828 1.00 96.75 270 ALA A CA 1
ATOM 2037 C C . ALA A 1 270 ? -9.158 3.036 -12.957 1.00 96.75 270 ALA A C 1
ATOM 2039 O O . ALA A 1 270 ? -9.041 2.444 -11.883 1.00 96.75 270 ALA A O 1
ATOM 2040 N N . ALA A 1 271 ? -8.215 3.885 -13.377 1.00 96.94 271 ALA A N 1
ATOM 2041 C CA . ALA A 1 271 ? -7.023 4.205 -12.599 1.00 96.94 271 ALA A CA 1
ATOM 2042 C C . ALA A 1 271 ? -7.367 4.929 -11.294 1.00 96.94 271 ALA A C 1
ATOM 2044 O O . ALA A 1 271 ? -6.768 4.628 -10.261 1.00 96.94 271 ALA A O 1
ATOM 2045 N N . ASP A 1 272 ? -8.318 5.862 -11.327 1.00 96.12 272 ASP A N 1
ATOM 2046 C CA . ASP A 1 272 ? -8.793 6.573 -10.142 1.00 96.12 272 ASP A CA 1
ATOM 2047 C C . ASP A 1 272 ? -9.492 5.630 -9.161 1.00 96.12 272 ASP A C 1
ATOM 2049 O O . ASP A 1 272 ? -9.141 5.624 -7.979 1.00 96.12 272 ASP A O 1
ATOM 2053 N N . GLU A 1 273 ? -10.388 4.766 -9.643 1.00 96.50 273 GLU A N 1
ATOM 2054 C CA . GLU A 1 273 ? -11.054 3.755 -8.815 1.00 96.50 273 GLU A CA 1
ATOM 2055 C C . GLU A 1 273 ? -10.044 2.806 -8.158 1.00 96.50 273 GLU A C 1
ATOM 2057 O O . GLU A 1 273 ? -10.012 2.679 -6.932 1.00 96.50 273 GLU A O 1
ATOM 2062 N N . ALA A 1 274 ? -9.149 2.202 -8.945 1.00 97.00 274 ALA A N 1
ATOM 2063 C CA . ALA A 1 274 ? -8.111 1.319 -8.422 1.00 97.00 274 ALA A CA 1
ATOM 2064 C C . ALA A 1 274 ? -7.197 2.048 -7.419 1.00 97.00 274 ALA A C 1
ATOM 2066 O O . ALA A 1 274 ? -6.795 1.482 -6.400 1.00 97.00 274 ALA A O 1
ATOM 2067 N N . ARG A 1 275 ? -6.888 3.331 -7.646 1.00 96.31 275 ARG A N 1
ATOM 2068 C CA . ARG A 1 275 ? -6.072 4.129 -6.722 1.00 96.31 275 ARG A CA 1
ATOM 2069 C C . ARG A 1 275 ? -6.780 4.377 -5.397 1.00 96.31 275 ARG A C 1
ATOM 2071 O O . ARG A 1 275 ? -6.143 4.259 -4.346 1.00 96.31 275 ARG A O 1
ATOM 2078 N N . GLU A 1 276 ? -8.064 4.711 -5.435 1.00 95.25 276 GLU A N 1
ATOM 2079 C CA . GLU A 1 276 ? -8.878 4.910 -4.239 1.00 95.25 276 GLU A CA 1
ATOM 2080 C C . GLU A 1 276 ? -9.052 3.605 -3.449 1.00 95.25 276 GLU A C 1
ATOM 2082 O O . GLU A 1 276 ? -8.870 3.607 -2.229 1.00 95.25 276 GLU A O 1
ATOM 2087 N N . VAL A 1 277 ? -9.315 2.484 -4.130 1.00 97.12 277 VAL A N 1
ATOM 2088 C CA . VAL A 1 277 ? -9.419 1.156 -3.503 1.00 97.12 277 VAL A CA 1
ATOM 2089 C C . VAL A 1 277 ? -8.091 0.763 -2.855 1.00 97.12 277 VAL A C 1
ATOM 2091 O O . VAL A 1 277 ? -8.069 0.431 -1.670 1.00 97.12 277 VAL A O 1
ATOM 2094 N N . ALA A 1 278 ? -6.961 0.874 -3.563 1.00 96.44 278 ALA A N 1
ATOM 2095 C CA . ALA A 1 278 ? -5.648 0.553 -3.000 1.00 96.44 278 ALA A CA 1
ATOM 2096 C C . ALA A 1 278 ? -5.322 1.418 -1.767 1.00 96.44 278 ALA A C 1
ATOM 2098 O O . ALA A 1 278 ? -4.835 0.909 -0.755 1.00 96.44 278 ALA A O 1
ATOM 2099 N N . ALA A 1 279 ? -5.625 2.720 -1.813 1.00 93.81 279 ALA A N 1
ATOM 2100 C CA . ALA A 1 279 ? -5.434 3.619 -0.675 1.00 93.81 279 ALA A CA 1
ATOM 2101 C C . ALA A 1 279 ? -6.334 3.251 0.517 1.00 93.81 279 ALA A C 1
ATOM 2103 O O . ALA A 1 279 ? -5.893 3.287 1.670 1.00 93.81 279 ALA A O 1
ATOM 2104 N N . LEU A 1 280 ? -7.586 2.873 0.252 1.00 94.44 280 LEU A N 1
ATOM 2105 C CA . LEU A 1 280 ? -8.533 2.445 1.274 1.00 94.44 280 LEU A CA 1
ATOM 2106 C C . LEU A 1 280 ? -8.082 1.146 1.951 1.00 94.44 280 LEU A C 1
ATOM 2108 O O . LEU A 1 280 ? -8.045 1.097 3.177 1.00 94.44 280 LEU A O 1
ATOM 2112 N N . VAL A 1 281 ? -7.679 0.138 1.180 1.00 95.00 281 VAL A N 1
ATOM 2113 C CA . VAL A 1 281 ? -7.178 -1.156 1.674 1.00 95.00 281 VAL A CA 1
ATOM 2114 C C . VAL A 1 281 ? -5.971 -0.966 2.598 1.00 95.00 281 VAL A C 1
ATOM 2116 O O . VAL A 1 281 ? -5.937 -1.534 3.693 1.00 95.00 281 VAL A O 1
ATOM 2119 N N . VAL A 1 282 ? -5.019 -0.107 2.209 1.00 92.25 282 VAL A N 1
ATOM 2120 C CA . VAL A 1 282 ? -3.855 0.242 3.044 1.00 92.25 282 VAL A CA 1
ATOM 2121 C C . VAL A 1 282 ? -4.292 0.931 4.342 1.00 92.25 282 VAL A C 1
ATOM 2123 O O . VAL A 1 282 ? -3.835 0.558 5.423 1.00 92.25 282 VAL A O 1
ATOM 2126 N N . ARG A 1 283 ? -5.217 1.897 4.271 1.00 89.88 283 ARG A N 1
ATOM 2127 C CA . ARG A 1 283 ? -5.738 2.611 5.452 1.00 89.88 283 ARG A CA 1
ATOM 2128 C C . ARG A 1 283 ? -6.506 1.694 6.408 1.00 89.88 283 ARG A C 1
ATOM 2130 O O . ARG A 1 283 ? -6.418 1.878 7.619 1.00 89.88 283 ARG A O 1
ATOM 2137 N N . LEU A 1 284 ? -7.220 0.707 5.873 1.00 88.25 284 LEU A N 1
ATOM 2138 C CA . LEU A 1 284 ? -7.933 -0.323 6.632 1.00 88.25 284 LEU A CA 1
ATOM 2139 C C . LEU A 1 284 ? -7.004 -1.420 7.180 1.00 88.25 284 LEU A C 1
ATOM 2141 O O . LEU A 1 284 ? -7.486 -2.322 7.860 1.00 88.25 284 LEU A O 1
ATOM 2145 N N . ARG A 1 285 ? -5.692 -1.362 6.898 1.00 88.00 285 ARG A N 1
ATOM 2146 C CA . ARG A 1 285 ? -4.695 -2.373 7.300 1.00 88.00 285 ARG A CA 1
ATOM 2147 C C . ARG A 1 285 ? -5.083 -3.796 6.883 1.00 88.00 285 ARG A C 1
ATOM 2149 O O . ARG A 1 285 ? -4.810 -4.760 7.598 1.00 88.00 285 ARG A O 1
ATOM 2156 N N . ARG A 1 286 ? -5.733 -3.933 5.725 1.00 90.44 286 ARG A N 1
ATOM 2157 C CA . ARG A 1 286 ? -6.028 -5.248 5.151 1.00 90.44 286 ARG A CA 1
ATOM 2158 C C . ARG A 1 286 ? -4.709 -5.955 4.779 1.00 90.44 286 ARG A C 1
ATOM 2160 O O . ARG A 1 286 ? -3.724 -5.271 4.483 1.00 90.44 286 ARG A O 1
ATOM 2167 N N . PRO A 1 287 ? -4.660 -7.301 4.796 1.00 92.56 287 PRO A N 1
ATOM 2168 C CA . PRO A 1 287 ? -3.457 -8.042 4.424 1.00 92.56 287 PRO A CA 1
ATOM 2169 C C . PRO A 1 287 ? -2.941 -7.668 3.021 1.00 92.56 287 PRO A C 1
ATOM 2171 O O . PRO A 1 287 ? -3.750 -7.359 2.145 1.00 92.56 287 PRO A O 1
ATOM 2174 N N . PRO A 1 288 ? -1.623 -7.714 2.765 1.00 94.31 288 PRO A N 1
ATOM 2175 C CA . PRO A 1 288 ? -1.082 -7.560 1.415 1.00 94.31 288 PRO A CA 1
ATOM 2176 C C . PRO A 1 288 ? -1.732 -8.548 0.437 1.00 94.31 288 PRO A C 1
ATOM 2178 O O . PRO A 1 288 ? -1.973 -9.702 0.793 1.00 94.31 288 PRO A O 1
ATOM 2181 N N . GLY A 1 289 ? -2.033 -8.098 -0.779 1.00 95.50 289 GLY A N 1
ATOM 2182 C CA . GLY A 1 289 ? -2.767 -8.888 -1.766 1.00 95.50 289 GLY A CA 1
ATOM 2183 C C . GLY A 1 289 ? -3.399 -8.045 -2.870 1.00 95.50 289 GLY A C 1
ATOM 2184 O O . GLY A 1 289 ? -3.183 -6.834 -2.946 1.00 95.50 289 GLY A O 1
ATOM 2185 N N . LEU A 1 290 ? -4.170 -8.706 -3.731 1.00 96.56 290 LEU A N 1
ATOM 2186 C CA . LEU A 1 290 ? -4.945 -8.085 -4.802 1.00 96.56 290 LEU A CA 1
ATOM 2187 C C . LEU A 1 290 ? -6.385 -7.840 -4.337 1.00 96.56 290 LEU A C 1
ATOM 2189 O O . LEU A 1 290 ? -6.989 -8.733 -3.749 1.00 96.56 290 LEU A O 1
ATOM 2193 N N . TYR A 1 291 ? -6.914 -6.659 -4.644 1.00 97.00 291 TYR A N 1
ATOM 2194 C CA . TYR A 1 291 ? -8.260 -6.230 -4.282 1.00 97.00 291 TYR A CA 1
ATOM 2195 C C . TYR A 1 291 ? -9.012 -5.638 -5.475 1.00 97.00 291 TYR A C 1
ATOM 2197 O O . TYR A 1 291 ? -8.421 -5.104 -6.416 1.00 97.00 291 TYR A O 1
ATOM 2205 N N . ARG A 1 292 ? -10.332 -5.665 -5.389 1.00 95.62 292 ARG A N 1
ATOM 2206 C CA . ARG A 1 292 ? -11.262 -4.963 -6.278 1.00 95.62 292 ARG A CA 1
ATOM 2207 C C . ARG A 1 292 ? -12.253 -4.149 -5.454 1.00 95.62 292 ARG A C 1
ATOM 2209 O O . ARG A 1 292 ? -12.294 -4.262 -4.226 1.00 95.62 292 ARG A O 1
ATOM 2216 N N . LEU A 1 293 ? -13.039 -3.306 -6.116 1.00 95.44 293 LEU A N 1
ATOM 2217 C CA . LEU A 1 293 ? -14.013 -2.454 -5.437 1.00 95.44 293 LEU A CA 1
ATOM 2218 C C . LEU A 1 293 ? -14.992 -3.280 -4.584 1.00 95.44 293 LEU A C 1
ATOM 2220 O O . LEU A 1 293 ? -15.300 -2.895 -3.457 1.00 95.44 293 LEU A O 1
ATOM 2224 N N . GLU A 1 294 ? -15.412 -4.443 -5.088 1.00 95.12 294 GLU A N 1
ATOM 2225 C CA . GLU A 1 294 ? -16.337 -5.384 -4.448 1.00 95.12 294 GLU A CA 1
ATOM 2226 C C . GLU A 1 294 ? -15.868 -5.852 -3.067 1.00 95.12 294 GLU A C 1
ATOM 2228 O O . GLU A 1 294 ? -16.700 -6.148 -2.209 1.00 95.12 294 GLU A O 1
ATOM 2233 N N . ASP A 1 295 ? -14.557 -5.874 -2.824 1.00 95.00 295 ASP A N 1
ATOM 2234 C CA . ASP A 1 295 ? -13.983 -6.335 -1.559 1.00 95.00 295 ASP A CA 1
ATOM 2235 C C . ASP A 1 295 ? -14.103 -5.287 -0.437 1.00 95.00 295 ASP A C 1
ATOM 2237 O O . ASP A 1 295 ? -13.903 -5.609 0.736 1.00 95.00 295 ASP A O 1
A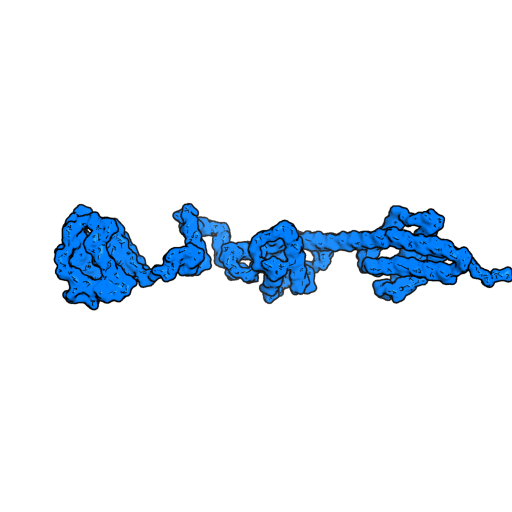TOM 2241 N N . VAL A 1 296 ? -14.406 -4.029 -0.787 1.00 94.94 296 VAL A N 1
ATOM 2242 C CA . VAL A 1 296 ? -14.447 -2.876 0.132 1.00 94.94 296 VAL A CA 1
ATOM 2243 C C . VAL A 1 296 ? -15.609 -1.914 -0.154 1.00 94.94 296 VAL A C 1
ATOM 2245 O O . VAL A 1 296 ? -15.536 -0.741 0.208 1.00 94.94 296 VAL A O 1
ATOM 2248 N N . LEU A 1 297 ? -16.690 -2.371 -0.802 1.00 93.56 297 LEU A N 1
ATOM 2249 C CA . LEU A 1 297 ? -17.810 -1.519 -1.250 1.00 93.56 297 LEU A CA 1
ATOM 2250 C C . LEU A 1 297 ? -18.374 -0.613 -0.148 1.00 93.56 297 LEU A C 1
ATOM 2252 O O . LEU A 1 297 ? -18.630 0.572 -0.378 1.00 93.56 297 LEU A O 1
ATOM 2256 N N . LEU A 1 298 ? -18.576 -1.168 1.050 1.00 90.19 298 LEU A N 1
ATOM 2257 C CA . LEU A 1 298 ? -19.150 -0.433 2.172 1.00 90.19 298 LEU A CA 1
ATOM 2258 C C . LEU A 1 298 ? -18.183 0.644 2.669 1.00 90.19 298 LEU A C 1
ATOM 2260 O O . LEU A 1 298 ? -18.559 1.809 2.786 1.00 90.19 298 LEU A O 1
ATOM 2264 N N . GLU A 1 299 ? -16.934 0.274 2.944 1.00 89.94 299 GLU A N 1
ATOM 2265 C CA . GLU A 1 299 ? -15.904 1.195 3.416 1.00 89.94 299 GLU A CA 1
ATOM 2266 C C . GLU A 1 299 ? -15.588 2.271 2.373 1.00 89.94 299 GLU A C 1
ATOM 2268 O O . GLU A 1 299 ? -15.350 3.428 2.727 1.00 89.94 299 GLU A O 1
ATOM 2273 N N . TYR A 1 300 ? -15.645 1.913 1.090 1.00 90.31 300 TYR A N 1
ATOM 2274 C CA . TYR A 1 300 ? -15.483 2.830 -0.027 1.00 90.31 300 TYR A CA 1
ATOM 2275 C C . TYR A 1 300 ? -16.571 3.895 -0.002 1.00 90.31 300 TYR A C 1
ATOM 2277 O O . TYR A 1 300 ? -16.251 5.084 0.067 1.00 90.31 300 TYR A O 1
ATOM 2285 N N . GLN A 1 301 ? -17.842 3.487 0.079 1.00 89.38 301 GLN A N 1
ATOM 2286 C CA . GLN A 1 301 ? -18.968 4.415 0.153 1.00 89.38 301 GLN A CA 1
ATOM 2287 C C . GLN A 1 301 ? -18.945 5.270 1.429 1.00 89.38 301 GLN A C 1
ATOM 2289 O O . GLN A 1 301 ? -19.222 6.468 1.368 1.00 89.38 301 GLN A O 1
ATOM 2294 N N . LEU A 1 302 ? -18.581 4.690 2.577 1.00 85.38 302 LEU A N 1
ATOM 2295 C CA . LEU A 1 302 ? -18.473 5.416 3.847 1.00 85.38 302 LEU A CA 1
ATOM 2296 C C . LEU A 1 302 ? -17.326 6.430 3.852 1.00 85.38 302 LEU A C 1
ATOM 2298 O O . LEU A 1 302 ? -17.419 7.446 4.534 1.00 85.38 302 LEU A O 1
ATOM 2302 N N . SER A 1 303 ? -16.254 6.182 3.098 1.00 83.88 303 SER A N 1
ATOM 2303 C CA . SER A 1 303 ? -15.115 7.098 3.006 1.00 83.88 303 SER A CA 1
ATOM 2304 C C . SER A 1 303 ? -15.363 8.308 2.099 1.00 83.88 303 SER A C 1
ATOM 2306 O O . SER A 1 303 ? -14.569 9.254 2.114 1.00 83.88 303 SER A O 1
ATOM 2308 N N . ARG A 1 304 ? -16.458 8.306 1.323 1.00 86.44 304 ARG A N 1
ATOM 2309 C CA . ARG A 1 304 ? -16.809 9.423 0.445 1.00 86.44 304 ARG A CA 1
ATOM 2310 C C . ARG A 1 304 ? -17.230 10.649 1.268 1.00 86.44 304 ARG A C 1
ATOM 2312 O O . ARG A 1 304 ? -18.018 10.524 2.209 1.00 86.44 304 ARG A O 1
ATOM 2319 N N . PRO A 1 305 ? -16.758 11.856 0.908 1.00 85.00 305 PRO A N 1
ATOM 2320 C CA . PRO A 1 305 ? -17.217 13.087 1.539 1.00 85.00 305 PRO A CA 1
ATOM 2321 C C . PRO A 1 305 ? -18.742 13.223 1.451 1.00 85.00 305 PRO A C 1
ATOM 2323 O O . PRO A 1 305 ? -19.328 13.064 0.382 1.00 85.00 305 PRO A O 1
ATOM 2326 N N . GLY A 1 306 ? -19.398 13.547 2.567 1.00 88.69 306 GLY A N 1
ATOM 2327 C CA . GLY A 1 306 ? -20.846 13.737 2.591 1.00 88.69 306 GLY A CA 1
ATOM 2328 C C . GLY A 1 306 ? -21.394 14.092 3.971 1.00 88.69 306 GLY A C 1
ATOM 2329 O O . GLY A 1 306 ? -20.723 13.927 4.990 1.00 88.69 306 GLY A O 1
ATOM 2330 N N . HIS A 1 307 ? -22.647 14.558 4.009 1.00 86.50 307 HIS A N 1
ATOM 2331 C CA . HIS A 1 307 ? -23.329 14.953 5.253 1.00 86.50 307 HIS A CA 1
ATOM 2332 C C . HIS A 1 307 ? -23.439 13.803 6.262 1.00 86.50 307 HIS A C 1
ATOM 2334 O O . HIS A 1 307 ? -23.303 14.011 7.466 1.00 86.50 307 HIS A O 1
ATOM 2340 N N . GLY A 1 308 ? -23.648 12.578 5.769 1.00 86.94 308 GLY A N 1
ATOM 2341 C CA . GLY A 1 308 ? -23.667 11.371 6.597 1.00 86.94 308 GLY A CA 1
ATOM 2342 C C . GLY A 1 308 ? -22.326 11.127 7.290 1.00 86.94 308 GLY A C 1
ATOM 2343 O O . GLY A 1 308 ? -22.292 11.007 8.511 1.00 86.94 308 GLY A O 1
ATOM 2344 N N . LEU A 1 309 ? -21.221 11.147 6.534 1.00 87.25 309 LEU A N 1
ATOM 2345 C CA . LEU A 1 309 ? -19.873 10.992 7.085 1.00 87.25 309 LEU A CA 1
ATOM 2346 C C . LEU A 1 309 ? -19.549 12.090 8.108 1.00 87.25 309 LEU A C 1
ATOM 2348 O O . LEU A 1 309 ? -19.023 11.787 9.174 1.00 87.25 309 LEU A O 1
ATOM 2352 N N . ALA A 1 310 ? -19.918 13.344 7.831 1.00 88.56 310 ALA A N 1
ATOM 2353 C CA . ALA A 1 310 ? -19.717 14.448 8.771 1.00 88.56 310 ALA A CA 1
ATOM 2354 C C . ALA A 1 310 ? -20.462 14.223 10.101 1.00 88.56 310 ALA A C 1
ATOM 2356 O O . ALA A 1 310 ? -19.888 14.414 11.172 1.00 88.56 310 ALA A O 1
ATOM 2357 N N . LYS A 1 311 ? -21.717 13.754 10.050 1.00 89.44 311 LYS A N 1
ATOM 2358 C CA . LYS A 1 311 ? -22.498 13.416 11.252 1.00 89.44 311 LYS A CA 1
ATOM 2359 C C . LYS A 1 311 ? -21.939 12.217 12.019 1.00 89.44 311 LYS A C 1
ATOM 2361 O O . LYS A 1 311 ? -21.965 12.238 13.247 1.00 89.44 311 LYS A O 1
ATOM 2366 N N . LEU A 1 312 ? -21.443 11.195 11.318 1.00 88.25 312 LEU A N 1
ATOM 2367 C CA . LEU A 1 312 ? -20.784 10.042 11.940 1.00 88.25 312 LEU A CA 1
ATOM 2368 C C . LEU A 1 312 ? -19.476 10.459 12.622 1.00 88.25 312 LEU A C 1
ATOM 2370 O O . LEU A 1 312 ? -19.240 10.093 13.767 1.00 88.25 312 LEU A O 1
ATOM 2374 N N . ALA A 1 313 ? -18.660 11.284 11.962 1.00 87.62 313 ALA A N 1
ATOM 2375 C CA . ALA A 1 313 ? -17.418 11.800 12.530 1.00 87.62 313 ALA A CA 1
ATOM 2376 C C . ALA A 1 313 ? -17.657 12.665 13.780 1.00 87.62 313 ALA A C 1
ATOM 2378 O O . ALA A 1 313 ? -16.881 12.579 14.730 1.00 87.62 313 ALA A O 1
ATOM 2379 N N . ALA A 1 314 ? -18.748 13.439 13.814 1.00 92.44 314 ALA A N 1
ATOM 2380 C CA . ALA A 1 314 ? -19.119 14.257 14.970 1.00 92.44 314 ALA A CA 1
ATOM 2381 C C . ALA A 1 314 ? -19.444 13.428 16.230 1.00 92.44 314 ALA A C 1
ATOM 2383 O O . ALA A 1 314 ? -19.279 13.916 17.345 1.00 92.44 314 ALA A O 1
ATOM 2384 N N . GLN A 1 315 ? -19.833 12.151 16.091 1.00 91.88 315 GLN A N 1
ATOM 2385 C CA . GLN A 1 315 ? -20.008 11.258 17.251 1.00 91.88 315 GLN A CA 1
ATOM 2386 C C . GLN A 1 315 ? -18.697 11.044 18.024 1.00 91.88 315 GLN A C 1
ATOM 2388 O O . GLN A 1 315 ? -18.720 10.716 19.207 1.00 91.88 315 GLN A O 1
ATOM 2393 N N . LEU A 1 316 ? -17.551 11.250 17.369 1.00 91.44 316 LEU A N 1
ATOM 2394 C CA . LEU A 1 316 ? -16.229 11.098 17.972 1.00 91.44 316 LEU A CA 1
ATOM 2395 C C . LEU A 1 316 ? -15.713 12.393 18.618 1.00 91.44 316 LEU A C 1
ATOM 2397 O O . LEU A 1 316 ? -14.643 12.375 19.224 1.00 91.44 316 LEU A O 1
ATOM 2401 N N . ASP A 1 317 ? -16.439 13.513 18.523 1.00 92.56 317 ASP A N 1
ATOM 2402 C CA . ASP A 1 317 ? -15.971 14.804 19.046 1.00 92.56 317 ASP A CA 1
ATOM 2403 C C . ASP A 1 317 ? -15.740 14.763 20.563 1.00 92.56 317 ASP A C 1
ATOM 2405 O O . ASP A 1 317 ? -14.745 15.301 21.043 1.00 92.56 317 ASP A O 1
ATOM 2409 N N . GLY A 1 318 ? -16.579 14.034 21.310 1.00 92.56 318 GLY A N 1
ATOM 2410 C CA . GLY A 1 318 ? -16.451 13.898 22.767 1.00 92.56 318 GLY A CA 1
ATOM 2411 C C . GLY A 1 318 ? -15.187 13.166 23.239 1.00 92.56 318 GLY A C 1
ATOM 2412 O O . GLY A 1 318 ? -14.800 13.304 24.398 1.00 92.56 318 GLY A O 1
ATOM 2413 N N . ILE A 1 319 ? -14.526 12.411 22.355 1.00 92.81 319 ILE A N 1
ATOM 2414 C CA . ILE A 1 319 ? -13.280 11.688 22.655 1.00 92.81 319 ILE A CA 1
ATOM 2415 C C . ILE A 1 319 ? -12.083 12.206 21.850 1.00 92.81 319 ILE A C 1
ATOM 2417 O O . ILE A 1 319 ? -10.978 11.693 22.004 1.00 92.81 319 ILE A O 1
ATOM 2421 N N . ARG A 1 320 ? -12.273 13.222 21.000 1.00 89.25 320 ARG A N 1
ATOM 2422 C CA . ARG A 1 320 ? -11.247 13.710 20.070 1.00 89.25 320 ARG A CA 1
ATOM 2423 C C . ARG A 1 320 ? -9.970 14.156 20.780 1.00 89.25 320 ARG A C 1
ATOM 2425 O O . ARG A 1 320 ? -8.878 13.821 20.329 1.00 89.25 320 ARG A O 1
ATOM 2432 N N . ASP A 1 321 ? -10.121 14.838 21.911 1.00 92.12 321 ASP A N 1
ATOM 2433 C CA . ASP A 1 321 ? -9.008 15.365 22.712 1.00 92.12 321 ASP A CA 1
ATOM 2434 C C . ASP A 1 321 ? -8.479 14.350 23.746 1.00 92.12 321 ASP A C 1
ATOM 2436 O O . ASP A 1 321 ? -7.709 14.692 24.644 1.00 92.12 321 ASP A O 1
ATOM 2440 N N . ARG A 1 322 ? -8.900 13.082 23.640 1.00 92.75 322 ARG A N 1
ATOM 2441 C CA . ARG A 1 322 ? -8.525 11.975 24.528 1.00 92.75 322 ARG A CA 1
ATOM 2442 C C . ARG A 1 322 ? -7.763 10.916 23.721 1.00 92.75 322 ARG A C 1
ATOM 2444 O O . ARG A 1 322 ? -8.376 9.971 23.217 1.00 92.75 322 ARG A O 1
ATOM 2451 N N . PRO A 1 323 ? -6.438 11.080 23.531 1.00 89.69 323 PRO A N 1
ATOM 2452 C CA . PRO A 1 323 ? -5.656 10.226 22.635 1.00 89.69 323 PRO A CA 1
ATOM 2453 C C . PRO A 1 323 ? -5.684 8.749 23.048 1.00 89.69 323 PRO A C 1
ATOM 2455 O O . PRO A 1 323 ? -5.737 7.885 22.179 1.00 89.69 323 PRO A O 1
ATOM 2458 N N . ASP A 1 324 ? -5.744 8.476 24.350 1.00 88.31 324 ASP A N 1
ATOM 2459 C CA . ASP A 1 324 ? -5.918 7.152 24.951 1.00 88.31 324 ASP A CA 1
ATOM 2460 C C . ASP A 1 324 ? -7.233 6.478 24.522 1.00 88.31 324 ASP A C 1
ATOM 2462 O O . ASP A 1 324 ? -7.255 5.307 24.133 1.00 88.31 324 ASP A O 1
ATOM 2466 N N . LEU A 1 325 ? -8.341 7.228 24.534 1.00 89.81 325 LEU A N 1
ATOM 2467 C CA . LEU A 1 325 ? -9.649 6.723 24.112 1.00 89.81 325 LEU A CA 1
ATOM 2468 C C . LEU A 1 325 ? -9.715 6.535 22.596 1.00 89.81 325 LEU A C 1
ATOM 2470 O O . LEU A 1 325 ? -10.282 5.550 22.127 1.00 89.81 325 LEU A O 1
ATOM 2474 N N . MET A 1 326 ? -9.105 7.440 21.828 1.00 90.75 326 MET A N 1
ATOM 2475 C CA . MET A 1 326 ? -9.009 7.313 20.372 1.00 90.75 326 MET A CA 1
ATOM 2476 C C . MET A 1 326 ? -8.165 6.108 19.953 1.00 90.75 326 MET A C 1
ATOM 2478 O O . MET A 1 326 ? -8.528 5.404 19.011 1.00 90.75 326 MET A O 1
ATOM 2482 N N . GLU A 1 327 ? -7.050 5.852 20.636 1.00 89.06 327 GLU A N 1
ATOM 2483 C CA . GLU A 1 327 ? -6.226 4.663 20.419 1.00 89.06 327 GLU A CA 1
ATOM 2484 C C . GLU A 1 327 ? -6.999 3.388 20.771 1.00 89.06 327 GLU A C 1
ATOM 2486 O O . GLU A 1 327 ? -7.053 2.456 19.967 1.00 89.06 327 GLU A O 1
ATOM 2491 N N . THR A 1 328 ? -7.699 3.394 21.908 1.00 88.75 328 THR A N 1
ATOM 2492 C CA . THR A 1 328 ? -8.541 2.271 22.333 1.00 88.75 328 THR A CA 1
ATOM 2493 C C . THR A 1 328 ? -9.649 1.977 21.325 1.00 88.75 328 THR A C 1
ATOM 2495 O O . THR A 1 328 ? -9.824 0.829 20.917 1.00 88.75 328 THR A O 1
ATOM 2498 N N . LEU A 1 329 ? -10.374 3.006 20.873 1.00 88.88 329 LEU A N 1
ATOM 2499 C CA . LEU A 1 329 ? -11.440 2.860 19.885 1.00 88.88 329 LEU A CA 1
ATOM 2500 C C . LEU A 1 329 ? -10.908 2.293 18.565 1.00 88.88 329 LEU A C 1
ATOM 2502 O O . LEU A 1 329 ? -11.534 1.410 17.984 1.00 88.88 329 LEU A O 1
ATOM 2506 N N . ARG A 1 330 ? -9.741 2.762 18.102 1.00 86.44 330 ARG A N 1
ATOM 2507 C CA . ARG A 1 330 ? -9.102 2.227 16.891 1.00 86.44 330 ARG A CA 1
ATOM 2508 C C . ARG A 1 330 ? -8.744 0.755 17.049 1.00 86.44 330 ARG A C 1
ATOM 2510 O O . ARG A 1 330 ? -9.055 -0.017 16.150 1.00 86.44 330 ARG A O 1
ATOM 2517 N N . ALA A 1 331 ? -8.139 0.362 18.168 1.00 86.19 331 ALA A N 1
ATOM 2518 C CA . ALA A 1 331 ? -7.796 -1.035 18.419 1.00 86.19 331 ALA A CA 1
ATOM 2519 C C . ALA A 1 331 ? -9.054 -1.922 18.448 1.00 86.19 331 ALA A C 1
ATOM 2521 O O . ALA A 1 331 ? -9.095 -2.967 17.804 1.00 86.19 331 ALA A O 1
ATOM 2522 N N . VAL A 1 332 ? -10.121 -1.486 19.126 1.00 85.81 332 VAL A N 1
ATOM 2523 C CA . VAL A 1 332 ? -11.401 -2.217 19.158 1.00 85.81 332 VAL A CA 1
ATOM 2524 C C . VAL A 1 332 ? -12.007 -2.348 17.756 1.00 85.81 332 VAL A C 1
ATOM 2526 O O . VAL A 1 332 ? -12.411 -3.446 17.377 1.00 85.81 332 VAL A O 1
ATOM 2529 N N . ALA A 1 333 ? -12.002 -1.273 16.962 1.00 83.94 333 ALA A N 1
ATOM 2530 C CA . ALA A 1 333 ? -12.514 -1.286 15.593 1.00 83.94 333 ALA A CA 1
ATOM 2531 C C . ALA A 1 333 ? -11.699 -2.207 14.665 1.00 83.94 333 ALA A C 1
ATOM 2533 O O . ALA A 1 333 ? -12.280 -2.969 13.896 1.00 83.94 333 ALA A O 1
ATOM 2534 N N . VAL A 1 334 ? -10.363 -2.185 14.763 1.00 82.69 334 VAL A N 1
ATOM 2535 C CA . VAL A 1 334 ? -9.464 -3.060 13.982 1.00 82.69 334 VAL A CA 1
ATOM 2536 C C . VAL A 1 334 ? -9.732 -4.538 14.271 1.00 82.69 334 VAL A C 1
ATOM 2538 O O . VAL A 1 334 ? -9.702 -5.358 13.357 1.00 82.69 334 VAL A O 1
ATOM 2541 N N . HIS A 1 335 ? -10.043 -4.878 15.522 1.00 81.75 335 HIS A N 1
ATOM 2542 C CA . HIS A 1 335 ? -10.320 -6.255 15.937 1.00 81.75 335 HIS A CA 1
ATOM 2543 C C . HIS A 1 335 ? -11.806 -6.640 15.877 1.00 81.75 335 HIS A C 1
ATOM 2545 O O . HIS A 1 335 ? -12.186 -7.651 16.468 1.00 81.75 335 HIS A O 1
ATOM 2551 N N . GLY A 1 336 ? -12.655 -5.862 15.192 1.00 77.75 336 GLY A N 1
ATOM 2552 C CA . GLY A 1 336 ? -14.077 -6.178 15.008 1.00 77.75 336 GLY A CA 1
ATOM 2553 C C . GLY A 1 336 ? -14.835 -6.327 16.330 1.00 77.75 336 GLY A C 1
ATOM 2554 O O . GLY A 1 336 ? -15.483 -7.344 16.560 1.00 77.75 336 GLY A O 1
ATOM 2555 N N . ASP A 1 337 ? -14.668 -5.357 17.233 1.00 73.56 337 ASP A N 1
ATOM 2556 C CA . ASP A 1 337 ? -15.212 -5.340 18.598 1.00 73.56 337 ASP A CA 1
ATOM 2557 C C . ASP A 1 337 ? -14.669 -6.428 19.544 1.00 73.56 337 ASP A C 1
ATOM 2559 O O . ASP A 1 337 ? -15.117 -6.562 20.690 1.00 73.56 337 ASP A O 1
ATOM 2563 N N . ASN A 1 338 ? -13.624 -7.166 19.145 1.00 81.88 338 ASN A N 1
ATOM 2564 C CA . ASN A 1 338 ? -12.945 -8.110 20.028 1.00 81.88 338 ASN A CA 1
ATOM 2565 C C . ASN A 1 338 ? -12.061 -7.381 21.055 1.00 81.88 338 ASN A C 1
ATOM 2567 O O . ASN A 1 338 ? -10.845 -7.227 20.904 1.00 81.88 338 ASN A O 1
ATOM 2571 N N . ARG A 1 339 ? -12.687 -6.991 22.168 1.00 83.19 339 ARG A N 1
ATOM 2572 C CA . ARG A 1 339 ? -12.051 -6.279 23.289 1.00 83.19 339 ARG A CA 1
ATOM 2573 C C . ARG A 1 339 ? -10.840 -7.006 23.874 1.00 83.19 339 ARG A C 1
ATOM 2575 O O . ARG A 1 339 ? -9.948 -6.349 24.399 1.00 83.19 339 ARG A O 1
ATOM 2582 N N . ARG A 1 340 ? -10.778 -8.343 23.795 1.00 82.00 340 ARG A N 1
ATOM 2583 C CA . ARG A 1 340 ? -9.620 -9.109 24.290 1.00 82.00 340 ARG A CA 1
ATOM 2584 C C . ARG A 1 340 ? -8.395 -8.877 23.411 1.00 82.00 340 ARG A C 1
ATOM 2586 O O . ARG A 1 340 ? -7.325 -8.626 23.953 1.00 82.00 340 ARG A O 1
ATOM 2593 N N . GLN A 1 341 ? -8.556 -8.918 22.089 1.00 83.19 341 GLN A N 1
ATOM 2594 C CA . GLN A 1 341 ? -7.450 -8.646 21.165 1.00 83.19 341 GLN A CA 1
ATOM 2595 C C . GLN A 1 341 ? -7.013 -7.183 21.220 1.00 83.19 341 GLN A C 1
ATOM 2597 O O . GLN A 1 341 ? -5.819 -6.912 21.312 1.00 83.19 341 GLN A O 1
ATOM 2602 N N . ALA A 1 342 ? -7.965 -6.249 21.308 1.00 86.25 342 ALA A N 1
ATOM 2603 C CA . ALA A 1 342 ? -7.645 -4.840 21.521 1.00 86.25 342 ALA A CA 1
ATOM 2604 C C . ALA A 1 342 ? -6.868 -4.622 22.834 1.00 86.25 342 ALA A C 1
ATOM 2606 O O . ALA A 1 342 ? -5.843 -3.951 22.847 1.00 86.25 342 ALA A O 1
ATOM 2607 N N . ALA A 1 343 ? -7.293 -5.245 23.938 1.00 85.25 343 ALA A N 1
ATOM 2608 C CA . ALA A 1 343 ? -6.585 -5.151 25.215 1.00 85.25 343 ALA A CA 1
ATOM 2609 C C . ALA A 1 343 ? -5.175 -5.773 25.179 1.00 85.25 343 ALA A C 1
ATOM 2611 O O . ALA A 1 343 ? -4.305 -5.318 25.922 1.00 85.25 343 ALA A O 1
ATOM 2612 N N . LEU A 1 344 ? -4.948 -6.796 24.346 1.00 85.56 344 LEU A N 1
ATOM 2613 C CA . LEU A 1 344 ? -3.623 -7.376 24.119 1.00 85.56 344 LEU A CA 1
ATOM 2614 C C . LEU A 1 344 ? -2.709 -6.413 23.349 1.00 85.56 344 LEU A C 1
ATOM 2616 O O . LEU A 1 344 ? -1.578 -6.206 23.781 1.00 85.56 344 LEU A O 1
ATOM 2620 N N . GLU A 1 345 ? -3.201 -5.822 22.254 1.00 85.44 345 GLU A N 1
ATOM 2621 C CA . GLU A 1 345 ? -2.469 -4.824 21.454 1.00 85.44 345 GLU A CA 1
ATOM 2622 C C . GLU A 1 345 ? -2.095 -3.598 22.293 1.00 85.44 345 GLU A C 1
ATOM 2624 O O . GLU A 1 345 ? -0.964 -3.131 22.239 1.00 85.44 345 GLU A O 1
ATOM 2629 N N . LEU A 1 346 ? -3.019 -3.132 23.136 1.00 87.19 346 LEU A N 1
ATOM 2630 C CA . LEU A 1 346 ? -2.821 -1.976 24.016 1.00 87.19 346 LEU A CA 1
ATOM 2631 C C . LEU A 1 346 ? -2.030 -2.301 25.293 1.00 87.19 346 LEU A C 1
ATOM 2633 O O . LEU A 1 346 ? -1.910 -1.451 26.173 1.00 87.19 346 LEU A O 1
ATOM 2637 N N . HIS A 1 347 ? -1.541 -3.536 25.449 1.00 87.06 347 HIS A N 1
ATOM 2638 C CA . HIS A 1 347 ? -0.807 -3.989 26.636 1.00 87.06 347 HIS A CA 1
ATOM 2639 C C . HIS A 1 347 ? -1.534 -3.714 27.969 1.00 87.06 347 HIS A C 1
ATOM 2641 O O . HIS A 1 347 ? -0.915 -3.379 28.982 1.00 87.06 347 HIS A O 1
ATOM 2647 N N . SER A 1 348 ? -2.861 -3.876 27.998 1.00 83.69 348 SER A N 1
ATOM 2648 C CA . SER A 1 348 ? -3.666 -3.620 29.195 1.00 83.69 348 SER A CA 1
ATOM 2649 C C . SER A 1 348 ? -3.243 -4.519 30.360 1.00 83.69 348 SER A C 1
ATOM 2651 O O . SER A 1 348 ? -3.227 -5.748 30.247 1.00 83.69 348 SER A O 1
ATOM 2653 N N . ALA A 1 349 ? -3.003 -3.921 31.532 1.00 84.62 349 ALA A N 1
ATOM 2654 C CA . ALA A 1 349 ? -2.670 -4.649 32.760 1.00 84.62 349 ALA A CA 1
ATOM 2655 C C . ALA A 1 349 ? -3.755 -5.658 33.193 1.00 84.62 349 ALA A C 1
ATOM 2657 O O . ALA A 1 349 ? -3.464 -6.578 33.967 1.00 84.62 349 ALA A O 1
ATOM 2658 N N . TYR A 1 350 ? -4.979 -5.493 32.681 1.00 81.06 350 TYR A N 1
ATOM 2659 C CA . TYR A 1 350 ? -6.159 -6.313 32.952 1.00 81.06 350 TYR A CA 1
ATOM 2660 C C . TYR A 1 350 ? -6.461 -7.349 31.857 1.00 81.06 350 TYR A C 1
ATOM 2662 O O . TYR A 1 350 ? -7.425 -8.107 31.984 1.00 81.06 350 TYR A O 1
ATOM 2670 N N . HIS A 1 351 ? -5.658 -7.421 30.789 1.00 82.12 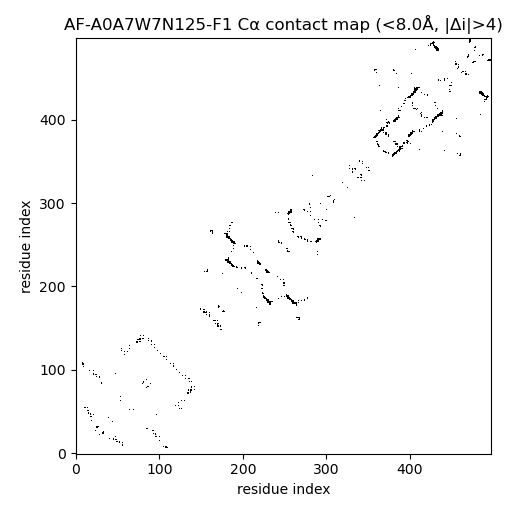351 HIS A N 1
ATOM 2671 C CA . HIS A 1 351 ? -5.862 -8.396 29.718 1.00 82.12 351 HIS A CA 1
ATOM 2672 C C . HIS A 1 351 ? -5.894 -9.831 30.282 1.00 82.12 351 HIS A C 1
ATOM 2674 O O . HIS A 1 351 ? -4.961 -10.267 30.955 1.00 82.12 351 HIS A O 1
ATOM 2680 N N . ARG A 1 352 ? -6.996 -10.553 30.016 1.00 81.62 352 ARG A N 1
ATOM 2681 C CA . ARG A 1 352 ? -7.314 -11.899 30.549 1.00 81.62 352 ARG A CA 1
ATOM 2682 C C . ARG A 1 352 ? -7.404 -12.011 32.081 1.00 81.62 352 ARG A C 1
ATOM 2684 O O . ARG A 1 352 ? -7.377 -13.124 32.594 1.00 81.62 352 ARG A O 1
ATOM 2691 N N . LYS A 1 353 ? -7.526 -10.896 32.808 1.00 85.31 353 LYS A N 1
ATOM 2692 C CA . LYS A 1 353 ? -7.677 -10.888 34.277 1.00 85.31 353 LYS A CA 1
ATOM 2693 C C . LYS A 1 353 ? -9.073 -10.498 34.763 1.00 85.31 353 LYS A C 1
ATOM 2695 O O . LYS A 1 353 ? -9.349 -10.646 35.945 1.00 85.31 353 LYS A O 1
ATOM 2700 N N . VAL A 1 354 ? -9.919 -9.975 33.878 1.00 87.25 354 VAL A N 1
ATOM 2701 C CA . VAL A 1 354 ? -11.294 -9.564 34.193 1.00 87.25 354 VAL A CA 1
ATOM 2702 C C . VAL A 1 354 ? -12.253 -10.569 33.574 1.00 87.25 354 VAL A C 1
ATOM 2704 O O . VAL A 1 354 ? -12.171 -10.835 32.370 1.00 87.25 354 VAL A O 1
ATOM 2707 N N . ASP A 1 355 ? -13.147 -11.114 34.395 1.00 88.69 355 ASP A N 1
ATOM 2708 C CA . ASP A 1 355 ? -14.291 -11.881 33.919 1.00 88.69 355 ASP A CA 1
ATOM 2709 C C . ASP A 1 355 ? -15.417 -10.909 33.553 1.00 88.69 355 ASP A C 1
ATOM 2711 O O . ASP A 1 355 ? -15.881 -10.139 34.386 1.00 88.69 355 ASP A O 1
ATOM 2715 N N . LEU A 1 356 ? -15.799 -10.891 32.277 1.00 88.50 356 LEU A N 1
ATOM 2716 C CA . LEU A 1 356 ? -16.848 -10.002 31.771 1.00 88.50 356 LEU A CA 1
ATOM 2717 C C . LEU A 1 356 ? -18.243 -10.630 31.854 1.00 88.50 356 LEU A C 1
ATOM 2719 O O . LEU A 1 356 ? -19.200 -9.964 31.481 1.00 88.50 356 LEU A O 1
ATOM 2723 N N . GLY A 1 357 ? -18.348 -11.891 32.285 1.00 91.81 357 GLY A N 1
ATOM 2724 C CA . GLY A 1 357 ? -19.627 -12.546 32.565 1.00 91.81 357 GLY A CA 1
ATOM 2725 C C . GLY A 1 357 ? -20.016 -12.507 34.041 1.00 91.81 357 GLY A C 1
ATOM 2726 O O . GLY A 1 357 ? -20.895 -13.266 34.421 1.00 91.81 357 GLY A O 1
ATOM 2727 N N . ARG A 1 358 ? -19.286 -11.731 34.860 1.00 94.81 358 ARG A N 1
ATOM 2728 C CA . ARG A 1 358 ? -19.505 -11.568 36.303 1.00 94.81 358 ARG A CA 1
ATOM 2729 C C . ARG A 1 358 ? -19.214 -10.136 36.732 1.00 94.81 358 ARG A C 1
ATOM 2731 O O . ARG A 1 358 ? -18.080 -9.800 37.082 1.00 94.81 358 ARG A O 1
ATOM 2738 N N . ILE A 1 359 ? -20.217 -9.275 36.679 1.00 96.88 359 ILE A N 1
ATOM 2739 C CA . ILE A 1 359 ? -20.103 -7.839 36.918 1.00 96.88 359 ILE A CA 1
ATOM 2740 C C . ILE A 1 359 ? -21.113 -7.432 37.987 1.00 96.88 359 ILE A C 1
ATOM 2742 O O . ILE A 1 359 ? -22.279 -7.788 37.932 1.00 96.88 359 ILE A O 1
ATOM 2746 N N . ALA A 1 360 ? -20.677 -6.618 38.945 1.00 97.75 360 ALA A N 1
ATOM 2747 C CA . ALA A 1 360 ? -21.580 -5.963 39.882 1.00 97.75 360 ALA A CA 1
ATOM 2748 C C . ALA A 1 360 ? -21.478 -4.447 39.758 1.00 97.75 360 ALA A C 1
ATOM 2750 O O . ALA A 1 360 ? -20.393 -3.900 39.523 1.00 97.75 360 ALA A O 1
ATOM 2751 N N . SER A 1 361 ? -22.594 -3.769 39.995 1.00 98.00 361 SER A N 1
ATOM 2752 C CA . SER A 1 361 ? -22.624 -2.333 40.239 1.00 98.00 361 SER A CA 1
ATOM 2753 C C . SER A 1 361 ? -22.620 -2.080 41.750 1.00 98.00 361 SER A C 1
ATOM 2755 O O . SER A 1 361 ? -23.340 -2.713 42.519 1.00 98.00 361 SER A O 1
ATOM 2757 N N . ALA A 1 362 ? -21.778 -1.160 42.218 1.00 97.81 362 ALA A N 1
ATOM 2758 C CA . ALA A 1 362 ? -21.690 -0.839 43.639 1.00 97.81 362 ALA A CA 1
ATOM 2759 C C . ALA A 1 362 ? -21.435 0.649 43.853 1.00 97.81 362 ALA A C 1
ATOM 2761 O O . ALA A 1 362 ? -20.674 1.270 43.109 1.00 97.81 362 ALA A O 1
ATOM 2762 N N . GLY A 1 363 ? -22.024 1.219 44.902 1.00 97.38 363 GLY A N 1
ATOM 2763 C CA . GLY A 1 363 ? -21.779 2.617 45.225 1.00 97.38 363 GLY A CA 1
ATOM 2764 C C . GLY A 1 363 ? -22.379 3.080 46.544 1.00 97.38 363 GLY A C 1
ATOM 2765 O O . GLY A 1 363 ? -23.183 2.392 47.169 1.00 97.38 363 GLY A O 1
ATOM 2766 N N . HIS A 1 364 ? -21.955 4.275 46.956 1.00 98.31 364 HIS A N 1
ATOM 2767 C CA . HIS A 1 364 ? -22.366 4.929 48.194 1.00 98.31 364 HIS A CA 1
ATOM 2768 C C . HIS A 1 364 ? -23.149 6.220 47.914 1.00 98.31 364 HIS A C 1
ATOM 2770 O O . HIS A 1 364 ? -22.758 6.982 47.024 1.00 98.31 364 HIS A O 1
ATOM 2776 N N . SER A 1 365 ? -24.209 6.507 48.680 1.00 97.81 365 SER A N 1
ATOM 2777 C CA . SER A 1 365 ? -24.982 7.755 48.569 1.00 97.81 365 SER A CA 1
ATOM 2778 C C . SER A 1 365 ? -25.564 7.928 47.159 1.00 97.81 365 SER A C 1
ATOM 2780 O O . SER A 1 365 ? -26.228 7.022 46.652 1.00 97.81 365 SER A O 1
ATOM 2782 N N . GLN A 1 366 ? -25.292 9.036 46.464 1.00 97.62 366 GLN A N 1
ATOM 2783 C CA . GLN A 1 366 ? -25.667 9.191 45.051 1.00 97.62 366 GLN A CA 1
ATOM 2784 C C . GLN A 1 366 ? -25.097 8.069 44.160 1.00 97.62 366 GLN A C 1
ATOM 2786 O O . GLN A 1 366 ? -25.771 7.617 43.239 1.00 97.62 366 GLN A O 1
ATOM 2791 N N . GLY A 1 367 ? -23.896 7.565 44.459 1.00 97.00 367 GLY A N 1
ATOM 2792 C CA . GLY A 1 367 ? -23.326 6.412 43.764 1.00 97.00 367 GLY A CA 1
ATOM 2793 C C . GLY A 1 367 ? -24.071 5.107 44.051 1.00 97.00 367 GLY A C 1
ATOM 2794 O O . GLY A 1 367 ? -24.086 4.231 43.198 1.00 97.00 367 GLY A O 1
ATOM 2795 N N . GLY A 1 368 ? -24.723 4.977 45.211 1.00 97.38 368 GLY A N 1
ATOM 2796 C CA . GLY A 1 368 ? -25.587 3.834 45.521 1.00 97.38 368 GLY A CA 1
ATOM 2797 C C . GLY A 1 368 ? -26.853 3.841 44.668 1.00 97.38 368 GLY A C 1
ATOM 2798 O O . GLY A 1 368 ? -27.247 2.802 44.153 1.00 97.38 368 GLY A O 1
ATOM 2799 N N . ALA A 1 369 ? -27.425 5.025 44.430 1.00 97.31 369 ALA A N 1
ATOM 2800 C CA . ALA A 1 369 ? -28.521 5.172 43.476 1.00 97.31 369 ALA A CA 1
ATOM 2801 C C . ALA A 1 369 ? -28.070 4.863 42.037 1.00 97.31 369 ALA A C 1
ATOM 2803 O O . ALA A 1 369 ? -28.745 4.154 41.298 1.00 97.31 369 ALA A O 1
ATOM 2804 N N . GLY A 1 370 ? -26.876 5.338 41.667 1.00 97.50 370 GLY A N 1
ATOM 2805 C CA . GLY A 1 370 ? -26.249 5.001 40.391 1.00 97.50 370 GLY A CA 1
ATOM 2806 C C . GLY A 1 370 ? -25.983 3.504 40.222 1.00 97.50 370 GLY A C 1
ATOM 2807 O O . GLY A 1 370 ? -26.112 3.003 39.113 1.00 97.50 370 GLY A O 1
ATOM 2808 N N . ALA A 1 371 ? -25.653 2.784 41.298 1.00 97.75 371 ALA A N 1
ATOM 2809 C CA . ALA A 1 371 ? -25.458 1.338 41.254 1.00 97.75 371 ALA A CA 1
ATOM 2810 C C . ALA A 1 371 ? -26.761 0.599 40.928 1.00 97.75 371 ALA A C 1
ATOM 2812 O O . ALA A 1 371 ? -26.747 -0.270 40.062 1.00 97.75 371 ALA A O 1
ATOM 2813 N N . ILE A 1 372 ? -27.875 0.996 41.550 1.00 97.50 372 ILE A N 1
ATOM 2814 C CA . ILE A 1 372 ? -29.208 0.458 41.235 1.00 97.50 372 ILE A CA 1
ATOM 2815 C C . ILE A 1 372 ? -29.526 0.724 39.761 1.00 97.50 372 ILE A C 1
ATOM 2817 O O . ILE A 1 372 ? -29.691 -0.208 38.991 1.00 97.50 372 ILE A O 1
ATOM 2821 N N . ASN A 1 373 ? -29.479 1.980 39.317 1.00 96.06 373 ASN A N 1
ATOM 2822 C CA . ASN A 1 373 ? -29.830 2.319 37.932 1.00 96.06 373 ASN A CA 1
ATOM 2823 C C . ASN A 1 373 ? -28.901 1.675 36.888 1.00 96.06 373 ASN A C 1
ATOM 2825 O O . ASN A 1 373 ? -29.306 1.457 35.750 1.00 96.06 373 ASN A O 1
ATOM 2829 N N . ALA A 1 374 ? -27.644 1.401 37.245 1.00 96.38 374 ALA A N 1
ATOM 2830 C CA . ALA A 1 374 ? -26.708 0.713 36.365 1.00 96.38 374 ALA A CA 1
ATOM 2831 C C . ALA A 1 374 ? -27.032 -0.778 36.197 1.00 96.38 374 ALA A C 1
ATOM 2833 O O . ALA A 1 374 ? -26.572 -1.361 35.219 1.00 96.38 374 ALA A O 1
ATOM 2834 N N . ALA A 1 375 ? -27.795 -1.382 37.114 1.00 96.62 375 ALA A N 1
ATOM 2835 C CA . ALA A 1 375 ? -28.163 -2.792 37.027 1.00 96.62 375 ALA A CA 1
ATOM 2836 C C . ALA A 1 375 ? -29.169 -3.087 35.905 1.00 96.62 375 ALA A C 1
ATOM 2838 O O . ALA A 1 375 ? -29.166 -4.192 35.401 1.00 96.62 375 ALA A O 1
ATOM 2839 N N . VAL A 1 376 ? -29.877 -2.075 35.382 1.00 96.12 376 VAL A N 1
ATOM 2840 C CA . VAL A 1 376 ? -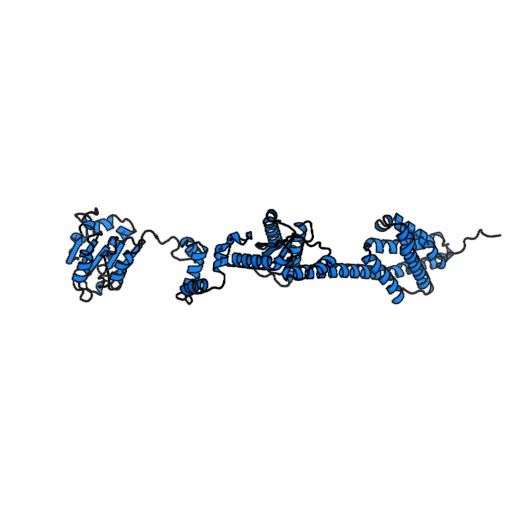30.700 -2.197 34.157 1.00 96.12 376 VAL A CA 1
ATOM 2841 C C . VAL A 1 376 ? -29.875 -2.667 32.943 1.00 96.12 376 VAL A C 1
ATOM 2843 O O . VAL A 1 376 ? -30.413 -3.139 31.940 1.00 96.12 376 VAL A O 1
ATOM 2846 N N . ASP A 1 377 ? -28.550 -2.488 32.976 1.00 95.25 377 ASP A N 1
ATOM 2847 C CA . ASP A 1 377 ? -27.674 -3.007 31.936 1.00 95.25 377 ASP A CA 1
ATOM 2848 C C . ASP A 1 377 ? -27.547 -4.536 32.061 1.00 95.25 377 ASP A C 1
ATOM 2850 O O . ASP A 1 377 ? -27.020 -5.008 33.066 1.00 95.25 377 ASP A O 1
ATOM 2854 N N . PRO A 1 378 ? -27.877 -5.315 31.011 1.00 92.88 378 PRO A N 1
ATOM 2855 C CA . PRO A 1 378 ? -27.911 -6.783 31.064 1.00 92.88 378 PRO A CA 1
ATOM 2856 C C . PRO A 1 378 ? -26.537 -7.439 31.276 1.00 92.88 378 PRO A C 1
ATOM 2858 O O . PRO A 1 378 ? -26.409 -8.661 31.236 1.00 92.88 378 PRO A O 1
ATOM 2861 N N . ARG A 1 379 ? -25.470 -6.643 31.394 1.00 94.69 379 ARG A N 1
ATOM 2862 C CA . ARG A 1 379 ? -24.136 -7.113 31.768 1.00 94.69 379 ARG A CA 1
ATOM 2863 C C . ARG A 1 379 ? -23.939 -7.187 33.278 1.00 94.69 379 ARG A C 1
ATOM 2865 O O . ARG A 1 379 ? -22.940 -7.770 33.673 1.00 94.69 379 ARG A O 1
ATOM 2872 N N . VAL A 1 380 ? -24.770 -6.531 34.085 1.00 97.38 380 VAL A N 1
ATOM 2873 C CA . VAL A 1 380 ? -24.666 -6.530 35.548 1.00 97.38 380 VAL A CA 1
ATOM 2874 C C . VAL A 1 380 ? -25.412 -7.746 36.093 1.00 97.38 380 VAL A C 1
ATOM 2876 O O . VAL A 1 380 ? -26.525 -8.014 35.678 1.00 97.38 380 VAL A O 1
ATOM 2879 N N . ASP A 1 381 ? -24.800 -8.480 37.020 1.00 97.69 381 ASP A N 1
ATOM 2880 C CA . ASP A 1 381 ? -25.374 -9.685 37.633 1.00 97.69 381 ASP A CA 1
ATOM 2881 C C . ASP A 1 381 ? -25.946 -9.420 39.035 1.00 97.69 381 ASP A C 1
ATOM 2883 O O . ASP A 1 381 ? -26.697 -10.228 39.575 1.00 97.69 381 ASP A O 1
ATOM 2887 N N . THR A 1 382 ? -25.544 -8.317 39.677 1.00 98.38 382 THR A N 1
ATOM 2888 C CA . THR A 1 382 ? -26.039 -7.909 41.000 1.00 98.38 382 THR A CA 1
ATOM 2889 C C . THR A 1 382 ? -25.715 -6.444 41.305 1.00 98.38 382 THR A C 1
ATOM 2891 O O . THR A 1 382 ? -24.682 -5.922 40.868 1.00 98.38 382 THR A O 1
ATOM 2894 N N . ALA A 1 383 ? -26.547 -5.796 42.126 1.00 98.19 383 ALA A N 1
ATOM 2895 C CA . ALA A 1 383 ? -26.283 -4.464 42.661 1.00 98.19 383 ALA A CA 1
ATOM 2896 C C . ALA A 1 383 ? -25.995 -4.462 44.172 1.00 98.19 383 ALA A C 1
ATOM 2898 O O . ALA A 1 383 ? -26.565 -5.209 44.971 1.00 98.19 38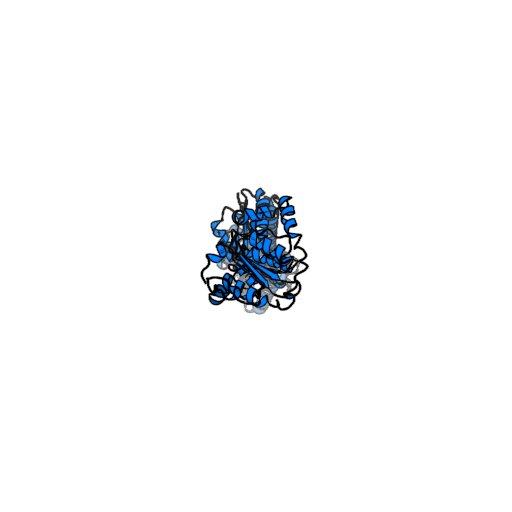3 ALA A O 1
ATOM 2899 N N . LEU A 1 384 ? -25.113 -3.550 44.579 1.00 98.19 384 LEU A N 1
ATOM 2900 C CA . LEU A 1 384 ? -24.767 -3.272 45.968 1.00 98.19 384 LEU A CA 1
ATOM 2901 C C . LEU A 1 384 ? -24.954 -1.780 46.269 1.00 98.19 384 LEU A C 1
ATOM 2903 O O . LEU A 1 384 ? -24.114 -0.937 45.934 1.00 98.19 384 LEU A O 1
ATOM 2907 N N . ALA A 1 385 ? -26.047 -1.457 46.952 1.00 98.12 385 ALA A N 1
ATOM 2908 C CA . ALA A 1 385 ? -26.457 -0.090 47.228 1.00 98.12 385 ALA A CA 1
ATOM 2909 C C . ALA A 1 385 ? -26.176 0.280 48.693 1.00 98.12 385 ALA A C 1
ATOM 2911 O O . ALA A 1 385 ? -26.904 -0.119 49.602 1.00 98.12 385 ALA A O 1
ATOM 2912 N N . ILE A 1 386 ? -25.121 1.064 48.940 1.00 98.56 386 ILE A N 1
ATOM 2913 C CA . ILE A 1 386 ? -24.736 1.501 50.290 1.00 98.56 386 ILE A CA 1
ATOM 2914 C C . ILE A 1 386 ? -25.296 2.900 50.547 1.00 98.56 386 ILE A C 1
ATOM 2916 O O . ILE A 1 386 ? -24.887 3.867 49.909 1.00 98.56 386 ILE A O 1
ATOM 2920 N N . GLN A 1 387 ? -26.228 3.012 51.489 1.00 98.19 387 GLN A N 1
ATOM 2921 C CA . GLN A 1 387 ? -26.927 4.250 51.849 1.00 98.19 387 GLN A CA 1
ATOM 2922 C C . GLN A 1 387 ? -27.392 5.032 50.598 1.00 98.19 387 GLN A C 1
ATOM 2924 O O . GLN A 1 387 ? -27.019 6.195 50.447 1.00 98.19 387 GLN A O 1
ATOM 2929 N N . PRO A 1 388 ? -28.127 4.404 49.650 1.00 98.00 388 PRO A N 1
ATOM 2930 C CA . PRO A 1 388 ? -28.422 4.980 48.334 1.00 98.00 388 PRO A CA 1
ATOM 2931 C C . PRO A 1 388 ? -29.301 6.234 48.397 1.00 98.00 388 PRO A C 1
ATOM 2933 O O . PRO A 1 388 ? -30.310 6.271 49.095 1.00 98.00 388 PRO A O 1
ATOM 2936 N N . GLY A 1 389 ? -28.941 7.252 47.613 1.00 93.25 389 GLY A N 1
ATOM 2937 C CA . GLY A 1 389 ? -29.721 8.485 47.473 1.00 93.25 389 GLY A CA 1
ATOM 2938 C C . GLY A 1 389 ? -31.062 8.297 46.734 1.00 93.25 389 GLY A C 1
ATOM 2939 O O . GLY A 1 389 ? -31.312 7.245 46.159 1.00 93.25 389 GLY A O 1
ATOM 2940 N N . PRO A 1 390 ? -31.918 9.332 46.681 1.00 89.25 390 PRO A N 1
ATOM 2941 C CA . PRO A 1 390 ? -33.319 9.226 46.243 1.00 89.25 390 PRO A CA 1
ATOM 2942 C C . PRO A 1 390 ? -33.543 9.073 44.724 1.00 89.25 390 PRO A C 1
ATOM 2944 O O . PRO A 1 390 ? -34.685 9.010 44.293 1.00 89.25 390 PRO A O 1
ATOM 2947 N N . LEU A 1 391 ? -32.489 9.072 43.900 1.00 91.56 391 LEU A N 1
ATOM 2948 C CA . LEU A 1 391 ? -32.578 9.082 42.428 1.00 91.56 391 LEU A CA 1
ATOM 2949 C C . LEU A 1 391 ? -32.380 7.684 41.823 1.00 91.56 391 LEU A C 1
ATOM 2951 O O . LEU A 1 391 ? -31.675 7.543 40.824 1.00 91.56 391 LEU A O 1
ATOM 2955 N N . ALA A 1 392 ? -32.933 6.663 42.468 1.00 92.06 392 ALA A N 1
ATOM 2956 C CA . ALA A 1 392 ? -32.916 5.288 41.988 1.00 92.06 392 ALA A CA 1
ATOM 2957 C C . ALA A 1 392 ? -34.330 4.790 41.725 1.00 92.06 392 ALA A C 1
ATOM 2959 O O . ALA A 1 392 ? -35.263 5.233 42.391 1.00 92.06 392 ALA A O 1
ATOM 2960 N N . ASP A 1 393 ? -34.444 3.871 40.775 1.00 92.75 393 ASP A N 1
ATOM 2961 C CA . ASP A 1 393 ? -35.700 3.230 40.408 1.00 92.75 393 ASP A CA 1
ATOM 2962 C C . ASP A 1 393 ? -35.496 1.703 40.370 1.00 92.75 393 ASP A C 1
ATOM 2964 O O . ASP A 1 393 ? -34.994 1.175 39.373 1.00 92.75 393 ASP A O 1
ATOM 2968 N N . PRO A 1 394 ? -35.749 0.996 41.489 1.00 94.12 394 PRO A N 1
ATOM 2969 C CA . PRO A 1 394 ? -35.550 -0.447 41.572 1.00 94.12 394 PRO A CA 1
ATOM 2970 C C . PRO A 1 394 ? -36.593 -1.254 40.782 1.00 94.12 394 PRO A C 1
ATOM 2972 O O . PRO A 1 394 ? -36.325 -2.412 40.475 1.00 94.12 394 PRO A O 1
ATOM 2975 N N . ASP A 1 395 ? -37.720 -0.661 40.372 1.00 94.06 395 ASP A N 1
ATOM 2976 C CA . ASP A 1 395 ? -38.707 -1.327 39.505 1.00 94.06 395 ASP A CA 1
ATOM 2977 C C . ASP A 1 395 ? -38.119 -1.705 38.133 1.00 94.06 395 ASP A C 1
ATOM 2979 O O . ASP A 1 395 ? -38.657 -2.551 37.421 1.00 94.06 395 ASP A O 1
ATOM 2983 N N . LEU A 1 396 ? -37.022 -1.055 37.729 1.00 94.00 396 LEU A N 1
ATOM 2984 C CA . LEU A 1 396 ? -36.411 -1.224 36.410 1.00 94.00 396 LEU A CA 1
ATOM 2985 C C . LEU A 1 396 ? -35.335 -2.313 36.347 1.00 94.00 396 LEU A C 1
ATOM 2987 O O . LEU A 1 396 ? -34.817 -2.562 35.258 1.00 94.00 396 LEU A O 1
ATOM 2991 N N . ILE A 1 397 ? -34.953 -2.898 37.483 1.00 95.50 397 ILE A N 1
ATOM 2992 C CA . ILE A 1 397 ? -33.860 -3.875 37.562 1.00 95.50 397 ILE A CA 1
ATOM 2993 C C . ILE A 1 397 ? -34.409 -5.287 37.755 1.00 95.50 397 ILE A C 1
ATOM 2995 O O . ILE A 1 397 ? -35.421 -5.464 38.427 1.00 95.50 397 ILE A O 1
ATOM 2999 N N . ASP A 1 398 ? -33.712 -6.283 37.214 1.00 95.38 398 ASP A N 1
ATOM 3000 C CA . ASP A 1 398 ? -34.064 -7.706 37.331 1.00 95.38 398 ASP A CA 1
ATOM 3001 C C . ASP A 1 398 ? -33.038 -8.480 38.195 1.00 95.38 398 ASP A C 1
ATOM 3003 O O . ASP A 1 398 ? -33.169 -9.680 38.455 1.00 95.38 398 ASP A O 1
ATOM 3007 N N . GLU A 1 399 ? -32.001 -7.788 38.668 1.00 96.75 399 GLU A N 1
ATOM 3008 C CA . GLU A 1 399 ? -30.831 -8.364 39.314 1.00 96.75 399 GLU A CA 1
ATOM 3009 C C . GLU A 1 399 ? -30.931 -8.340 40.850 1.00 96.75 399 GLU A C 1
ATOM 3011 O O . GLU A 1 399 ? -31.357 -7.346 41.448 1.00 96.75 399 GLU A O 1
ATOM 3016 N N . PRO A 1 400 ? -30.437 -9.384 41.541 1.00 98.12 400 PRO A N 1
ATOM 3017 C CA . PRO A 1 400 ? -30.375 -9.417 42.996 1.00 98.12 400 PRO A CA 1
ATOM 3018 C C . PRO A 1 400 ? -29.675 -8.194 43.588 1.00 98.12 400 PRO A C 1
ATOM 3020 O O . PRO A 1 400 ? -28.579 -7.826 43.151 1.00 98.12 400 PRO A O 1
ATOM 3023 N N . THR A 1 401 ? -30.248 -7.611 44.643 1.00 98.50 401 THR A N 1
ATOM 3024 C CA . THR A 1 401 ? -29.736 -6.358 45.221 1.00 98.50 401 THR A CA 1
ATOM 3025 C C . THR A 1 401 ? -29.607 -6.393 46.743 1.00 98.50 401 THR A C 1
ATOM 3027 O O . THR A 1 401 ? -30.518 -6.805 47.465 1.00 98.50 401 THR A O 1
ATOM 3030 N N . PHE A 1 402 ? -28.470 -5.905 47.254 1.00 98.62 402 PHE A N 1
ATOM 3031 C CA . PHE A 1 402 ? -28.265 -5.675 48.687 1.00 98.62 402 PHE A CA 1
ATOM 3032 C C . PHE A 1 402 ? -28.319 -4.181 49.030 1.00 98.62 402 PHE A C 1
ATOM 3034 O O . PHE A 1 402 ? -27.466 -3.395 48.607 1.00 98.62 402 PHE A O 1
ATOM 3041 N N . TYR A 1 403 ? -29.306 -3.812 49.848 1.00 98.62 403 TYR A N 1
ATOM 3042 C CA . TYR A 1 403 ? -29.535 -2.468 50.369 1.00 98.62 403 TYR A CA 1
ATOM 3043 C C . TYR A 1 403 ? -28.945 -2.327 51.775 1.00 98.62 403 TYR A C 1
ATOM 3045 O O . TYR A 1 403 ? -29.484 -2.852 52.752 1.00 98.62 403 TYR A O 1
ATOM 3053 N N . ALA A 1 404 ? -27.848 -1.585 51.901 1.00 98.50 404 ALA A N 1
ATOM 3054 C CA . ALA A 1 404 ? -27.206 -1.323 53.184 1.00 98.50 404 ALA A CA 1
ATOM 3055 C C . ALA A 1 404 ? -27.576 0.073 53.712 1.00 98.50 404 ALA A C 1
ATOM 3057 O O . ALA A 1 404 ? -27.402 1.069 53.016 1.00 98.50 404 ALA A O 1
ATOM 3058 N N . ALA A 1 405 ? -28.051 0.165 54.952 1.00 98.56 405 ALA A N 1
ATOM 3059 C CA . ALA A 1 405 ? -28.421 1.412 55.624 1.00 98.56 405 ALA A CA 1
ATOM 3060 C C . ALA A 1 405 ? -27.605 1.614 56.911 1.00 98.56 405 ALA A C 1
ATOM 3062 O O . ALA A 1 405 ? -27.114 0.652 57.496 1.00 98.56 405 ALA A O 1
ATOM 3063 N N . GLY A 1 406 ? -27.466 2.856 57.380 1.00 98.44 406 GLY A N 1
ATOM 3064 C CA . GLY A 1 406 ? -26.865 3.165 58.684 1.00 98.44 406 GLY A CA 1
ATOM 3065 C C . GLY A 1 406 ? -27.908 3.707 59.655 1.00 98.44 406 GLY A C 1
ATOM 3066 O O . GLY A 1 406 ? -28.565 4.689 59.336 1.00 98.44 406 GLY A O 1
ATOM 3067 N N . GLU A 1 407 ? -28.052 3.108 60.842 1.00 98.50 407 GLU A N 1
ATOM 3068 C CA . GLU A 1 407 ? -29.095 3.451 61.835 1.00 98.50 407 GLU A CA 1
ATOM 3069 C C . GLU A 1 407 ? -29.164 4.958 62.164 1.00 98.50 407 GLU A C 1
ATOM 3071 O O . GLU A 1 407 ? -30.238 5.499 62.422 1.00 98.50 407 GLU A O 1
ATOM 3076 N N . LYS A 1 408 ? -28.016 5.645 62.159 1.00 98.31 408 LYS A N 1
ATOM 3077 C CA . LYS A 1 408 ? -27.870 7.069 62.499 1.00 98.31 408 LYS A CA 1
ATOM 3078 C C . LYS A 1 408 ? -27.623 7.959 61.280 1.00 98.31 408 LYS A C 1
ATOM 3080 O O . LYS A 1 408 ? -27.177 9.096 61.437 1.00 98.31 408 LYS A O 1
ATOM 3085 N N . ASP A 1 409 ? -27.884 7.461 60.075 1.00 98.25 409 ASP A N 1
ATOM 3086 C CA . ASP A 1 409 ? -27.786 8.257 58.858 1.00 98.25 409 ASP A CA 1
ATOM 3087 C C . ASP A 1 409 ? -28.856 9.361 58.839 1.00 98.25 409 ASP A C 1
ATOM 3089 O O . ASP A 1 409 ? -30.060 9.101 58.883 1.00 98.25 409 ASP A O 1
ATOM 3093 N N . SER A 1 410 ? -28.398 10.612 58.802 1.00 97.00 410 SER A N 1
ATOM 3094 C CA . SER A 1 410 ? -29.232 11.817 58.767 1.00 97.00 410 SER A CA 1
ATOM 3095 C C . SER A 1 410 ? -29.233 12.522 57.407 1.00 97.00 410 SER A C 1
ATOM 3097 O O . SER A 1 410 ? -29.845 13.581 57.276 1.00 97.00 410 SER A O 1
ATOM 3099 N N . ILE A 1 411 ? -28.548 11.956 56.406 1.00 97.12 411 ILE A N 1
ATOM 3100 C CA . ILE A 1 411 ? -28.502 12.463 55.029 1.00 97.12 411 ILE A CA 1
ATOM 3101 C C . ILE A 1 411 ? -29.406 11.598 54.155 1.00 97.12 411 ILE A C 1
ATOM 3103 O O . ILE A 1 411 ? -30.330 12.101 53.518 1.00 97.12 411 ILE A O 1
ATOM 3107 N N . VAL A 1 412 ? -29.167 10.288 54.168 1.00 97.19 412 VAL A N 1
ATOM 3108 C CA . VAL A 1 412 ? -30.030 9.285 53.552 1.00 97.19 412 VAL A CA 1
ATOM 3109 C C . VAL A 1 412 ? -30.658 8.486 54.681 1.00 97.19 412 VAL A C 1
ATOM 3111 O O . VAL A 1 412 ? -30.125 7.480 55.143 1.00 97.19 412 VAL A O 1
ATOM 3114 N N . PHE A 1 413 ? -31.803 8.968 55.158 1.00 97.50 413 PHE A N 1
ATOM 3115 C CA . PHE A 1 413 ? -32.500 8.331 56.267 1.00 97.50 413 PHE A CA 1
ATOM 3116 C C . PHE A 1 413 ? -32.792 6.846 55.973 1.00 97.50 413 PHE A C 1
ATOM 3118 O O . PHE A 1 413 ? -33.240 6.532 54.867 1.00 97.50 413 PHE A O 1
ATOM 3125 N N . PRO A 1 414 ? -32.647 5.929 56.951 1.00 97.50 414 PRO A N 1
ATOM 3126 C CA . PRO A 1 414 ? -32.847 4.490 56.738 1.00 97.50 414 PRO A CA 1
ATOM 3127 C C . PRO A 1 414 ? -34.198 4.111 56.134 1.00 97.50 414 PRO A C 1
ATOM 3129 O O . PRO A 1 414 ? -34.283 3.171 55.348 1.00 97.50 414 PRO A O 1
ATOM 3132 N N . PHE A 1 415 ? -35.260 4.863 56.444 1.00 96.94 415 PHE A N 1
ATOM 3133 C CA . PHE A 1 415 ? -36.578 4.613 55.859 1.00 96.94 415 PHE A CA 1
ATOM 3134 C C . PHE A 1 415 ? -36.593 4.793 54.331 1.00 96.94 415 PHE A C 1
ATOM 3136 O O . PHE A 1 415 ? -37.349 4.100 53.662 1.00 96.94 415 PHE A O 1
ATOM 3143 N N . LEU A 1 416 ? -35.753 5.674 53.772 1.00 96.75 416 LEU A N 1
ATOM 3144 C CA . LEU A 1 416 ? -35.625 5.846 52.321 1.00 96.75 416 LEU A CA 1
ATOM 3145 C C . LEU A 1 416 ? -34.985 4.611 51.687 1.00 96.75 416 LEU A C 1
ATOM 3147 O O . LEU A 1 416 ? -35.509 4.079 50.716 1.00 96.75 416 LEU A O 1
ATOM 3151 N N . VAL A 1 417 ? -33.903 4.105 52.283 1.00 98.12 417 VAL A N 1
ATOM 3152 C CA . VAL A 1 417 ? -33.245 2.871 51.824 1.00 98.12 417 VAL A CA 1
ATOM 3153 C C . VAL A 1 417 ? -34.196 1.679 51.926 1.00 98.12 417 VAL A C 1
ATOM 3155 O O . VAL A 1 417 ? -34.259 0.840 51.032 1.00 98.12 417 VAL A O 1
ATOM 3158 N N . ARG A 1 418 ? -34.985 1.630 53.002 1.00 97.75 418 ARG A N 1
ATOM 3159 C CA . ARG A 1 418 ? -36.004 0.602 53.205 1.00 97.75 418 ARG A CA 1
ATOM 3160 C C . ARG A 1 418 ? -37.125 0.673 52.170 1.00 97.75 418 ARG A C 1
ATOM 3162 O O . ARG A 1 418 ? -37.651 -0.373 51.815 1.00 97.75 418 ARG A O 1
ATOM 3169 N N . ASN A 1 419 ? -37.480 1.864 51.686 1.00 97.38 419 ASN A N 1
ATOM 3170 C CA . ASN A 1 419 ? -38.456 2.002 50.607 1.00 97.38 419 ASN A CA 1
ATOM 3171 C C . ASN A 1 419 ? -37.939 1.366 49.319 1.00 97.38 419 ASN A C 1
ATOM 3173 O O . ASN A 1 419 ? -38.671 0.567 48.761 1.00 97.38 419 ASN A O 1
ATOM 3177 N N . PHE A 1 420 ? -36.682 1.607 48.925 1.00 97.81 420 PHE A N 1
ATOM 3178 C CA . PHE A 1 420 ? -36.110 0.929 47.754 1.00 97.81 420 PHE A CA 1
ATOM 3179 C C . PHE A 1 420 ? -36.160 -0.592 47.878 1.00 97.81 420 PHE A C 1
ATOM 3181 O O . PHE A 1 420 ? -36.579 -1.268 46.952 1.00 97.81 420 PHE A O 1
ATOM 3188 N N . TYR A 1 421 ? -35.801 -1.127 49.047 1.00 98.25 421 TYR A N 1
ATOM 3189 C CA . TYR A 1 421 ? -35.913 -2.561 49.311 1.00 98.25 421 TYR A CA 1
ATOM 3190 C C . TYR A 1 421 ? -37.361 -3.081 49.214 1.00 98.25 421 TYR A C 1
ATOM 3192 O O . TYR A 1 421 ? -37.586 -4.179 48.714 1.00 98.25 421 TYR A O 1
ATOM 3200 N N . ASN A 1 422 ? -38.343 -2.326 49.720 1.00 97.06 422 ASN A N 1
ATOM 3201 C CA . ASN A 1 422 ? -39.751 -2.728 49.651 1.00 97.06 422 ASN A CA 1
ATOM 3202 C C . ASN A 1 422 ? -40.300 -2.679 48.216 1.00 97.06 422 ASN A C 1
ATOM 3204 O O . ASN A 1 422 ? -41.215 -3.431 47.912 1.00 97.06 422 ASN A O 1
ATOM 3208 N N . ASP A 1 423 ? -39.733 -1.811 47.382 1.00 96.44 423 ASP A N 1
ATOM 3209 C CA . ASP A 1 423 ? -40.035 -1.608 45.957 1.00 96.44 423 ASP A CA 1
ATOM 3210 C C . ASP A 1 423 ? -39.247 -2.577 45.052 1.00 96.44 423 ASP A C 1
ATOM 3212 O O . ASP A 1 423 ? -39.112 -2.380 43.858 1.00 96.44 423 ASP A O 1
ATOM 3216 N N . SER A 1 424 ? -38.630 -3.602 45.644 1.00 97.25 424 SER A N 1
ATOM 3217 C CA . SER A 1 424 ? -37.843 -4.629 44.951 1.00 97.25 424 SER A CA 1
ATOM 3218 C C . SER A 1 424 ? -38.456 -6.010 45.166 1.00 97.25 424 SER A C 1
ATOM 3220 O O . SER A 1 424 ? -37.742 -6.974 45.438 1.00 97.25 424 SER A O 1
ATOM 3222 N N . ASP A 1 425 ? -39.784 -6.118 45.188 1.00 95.69 425 ASP A N 1
ATOM 3223 C CA . ASP A 1 425 ? -40.476 -7.372 45.502 1.00 95.69 425 ASP A CA 1
ATOM 3224 C C . ASP A 1 425 ? -40.428 -8.406 44.362 1.00 95.69 425 ASP A C 1
ATOM 3226 O O . ASP A 1 425 ? -40.673 -9.588 44.612 1.00 95.69 425 ASP A O 1
ATOM 3230 N N . HIS A 1 426 ? -40.023 -7.988 43.160 1.00 96.50 426 HIS A N 1
ATOM 3231 C CA . HIS A 1 426 ? -39.826 -8.809 41.961 1.00 96.50 426 HIS A CA 1
ATOM 3232 C C . HIS A 1 426 ? -38.423 -9.418 41.813 1.00 96.50 426 HIS A C 1
ATOM 3234 O O . HIS A 1 426 ? -38.238 -10.288 40.963 1.00 96.50 426 HIS A O 1
ATOM 3240 N N . ILE A 1 427 ? -37.449 -9.013 42.636 1.00 97.44 427 ILE A N 1
ATOM 3241 C CA . ILE A 1 427 ? -36.059 -9.511 42.598 1.00 97.44 427 ILE A CA 1
ATOM 3242 C C . ILE A 1 427 ? -35.612 -10.054 43.958 1.00 97.44 427 ILE A C 1
ATOM 3244 O O . ILE A 1 427 ? -36.135 -9.633 44.986 1.00 97.44 427 ILE A O 1
ATOM 3248 N N . PRO A 1 428 ? -34.597 -10.931 44.052 1.00 98.12 428 PRO A N 1
ATOM 3249 C CA . PRO A 1 428 ? -34.014 -11.281 45.345 1.00 98.12 428 PRO A CA 1
ATOM 3250 C C . PRO A 1 428 ? -33.348 -10.069 46.017 1.00 98.12 428 PRO A C 1
ATOM 3252 O O . PRO A 1 428 ? -32.275 -9.625 45.605 1.00 98.12 428 PRO A O 1
ATOM 3255 N N . ALA A 1 429 ? -33.956 -9.555 47.090 1.00 98.38 429 ALA A N 1
ATOM 3256 C CA . ALA A 1 429 ? -33.467 -8.373 47.795 1.00 98.38 429 ALA A CA 1
ATOM 3257 C C . ALA A 1 429 ? -33.190 -8.639 49.280 1.00 98.38 429 ALA A C 1
ATOM 3259 O O . ALA A 1 429 ? -33.949 -9.319 49.984 1.00 98.38 429 ALA A O 1
ATOM 3260 N N . VAL A 1 430 ? -32.106 -8.042 49.778 1.00 98.56 430 VAL A N 1
ATOM 3261 C CA . VAL A 1 430 ? -31.738 -8.042 51.201 1.00 98.56 430 VAL A CA 1
ATOM 3262 C C . VAL A 1 430 ? -31.588 -6.605 51.689 1.00 98.56 430 VAL A C 1
ATOM 3264 O O . VAL A 1 430 ? -31.010 -5.769 50.999 1.00 98.56 430 VAL A O 1
ATOM 3267 N N . TYR A 1 431 ? -32.072 -6.322 52.897 1.00 98.62 431 TYR A N 1
ATOM 3268 C CA . TYR A 1 431 ? -31.865 -5.052 53.592 1.00 98.62 431 TYR A CA 1
ATOM 3269 C C . TYR A 1 431 ? -31.102 -5.281 54.894 1.00 98.62 431 TYR A C 1
ATOM 3271 O O . TYR A 1 431 ? -31.502 -6.119 55.703 1.00 98.62 431 TYR A O 1
ATOM 3279 N N . GLY A 1 432 ? -30.041 -4.507 55.116 1.00 98.50 432 GLY A N 1
ATOM 3280 C CA . GLY A 1 432 ? -29.259 -4.532 56.350 1.00 98.50 432 GLY A CA 1
ATOM 3281 C C . GLY A 1 432 ? -29.002 -3.131 56.888 1.00 98.50 432 GLY A C 1
ATOM 3282 O O . GLY A 1 432 ? -28.327 -2.331 56.245 1.00 98.50 432 GLY A O 1
ATOM 3283 N N . GLU A 1 433 ? -29.502 -2.836 58.086 1.00 98.62 433 GLU A N 1
ATOM 3284 C CA . GLU A 1 433 ? -29.304 -1.559 58.775 1.00 98.62 433 GLU A CA 1
ATOM 3285 C C . GLU A 1 433 ? -28.256 -1.688 59.880 1.00 98.62 433 GLU A C 1
ATOM 3287 O O . GLU A 1 433 ? -28.458 -2.384 60.876 1.00 98.62 433 GLU A O 1
ATOM 3292 N N . LEU A 1 434 ? -27.091 -1.077 59.685 1.00 98.56 434 LEU A N 1
ATOM 3293 C CA . LEU A 1 434 ? -25.954 -1.217 60.583 1.00 98.56 434 LEU A CA 1
ATOM 3294 C C . LEU A 1 434 ? -26.145 -0.336 61.822 1.00 98.56 434 LEU A C 1
ATOM 3296 O O . LEU A 1 434 ? -26.247 0.893 61.723 1.00 98.56 434 LEU A O 1
ATOM 3300 N N . ARG A 1 435 ? -26.133 -0.965 63.000 1.00 98.50 435 ARG A N 1
ATOM 3301 C CA . ARG A 1 435 ? -26.321 -0.294 64.287 1.00 98.50 435 ARG A CA 1
ATOM 3302 C C . ARG A 1 435 ? -25.228 0.744 64.526 1.00 98.50 435 ARG A C 1
ATOM 3304 O O . ARG A 1 435 ? -24.036 0.460 64.422 1.00 98.50 435 ARG A O 1
ATOM 3311 N N . GLY A 1 436 ? -25.639 1.948 64.899 1.00 97.94 436 GLY A N 1
ATOM 3312 C CA . GLY A 1 436 ? -24.777 3.073 65.237 1.00 97.94 436 GLY A CA 1
ATOM 3313 C C . GLY A 1 436 ? -24.080 3.752 64.057 1.00 97.94 436 GLY A C 1
ATOM 3314 O O . GLY A 1 436 ? -23.427 4.766 64.296 1.00 97.94 436 GLY A O 1
ATOM 3315 N N . ALA A 1 437 ? -24.212 3.237 62.831 1.00 98.19 437 ALA A N 1
ATOM 3316 C CA . ALA A 1 437 ? -23.549 3.787 61.652 1.00 98.19 437 ALA A CA 1
ATOM 3317 C C . ALA A 1 437 ? -24.228 5.068 61.151 1.00 98.19 437 ALA A C 1
ATOM 3319 O O . ALA A 1 437 ? -25.453 5.146 61.091 1.00 98.19 437 ALA A O 1
ATOM 3320 N N . ASP A 1 438 ? -23.421 6.055 60.772 1.00 98.06 438 ASP A N 1
ATOM 3321 C CA . ASP A 1 438 ? -23.836 7.301 60.122 1.00 98.06 438 ASP A CA 1
ATOM 3322 C C . ASP A 1 438 ? -23.549 7.273 58.605 1.00 98.06 438 ASP A C 1
ATOM 3324 O O . ASP A 1 438 ? -23.043 6.282 58.073 1.00 98.06 438 ASP A O 1
ATOM 3328 N N . HIS A 1 439 ? -23.847 8.367 57.894 1.00 98.31 439 HIS A N 1
ATOM 3329 C CA . HIS A 1 439 ? -23.621 8.481 56.442 1.00 98.31 439 HIS A CA 1
ATOM 3330 C C . HIS A 1 439 ? -22.144 8.395 56.022 1.00 98.31 439 HIS A C 1
ATOM 3332 O O . HIS A 1 439 ? -21.825 8.203 54.854 1.00 98.31 439 HIS A O 1
ATOM 3338 N N . PHE A 1 440 ? -21.209 8.592 56.953 1.00 97.81 440 P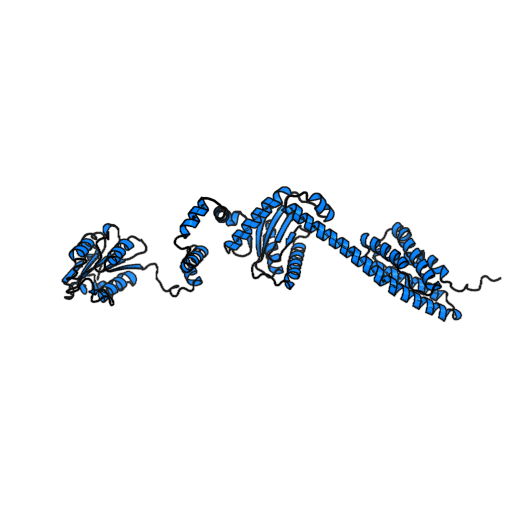HE A N 1
ATOM 3339 C CA . PHE A 1 440 ? -19.779 8.619 56.649 1.00 97.81 440 PHE A CA 1
ATOM 3340 C C . PHE A 1 440 ? -19.074 7.328 57.057 1.00 97.81 440 PHE A C 1
ATOM 3342 O O . PHE A 1 440 ? -17.911 7.129 56.716 1.00 97.81 440 PHE A O 1
ATOM 3349 N N . THR A 1 441 ? -19.778 6.413 57.720 1.00 97.88 441 THR A N 1
ATOM 3350 C CA . THR A 1 441 ? -19.255 5.110 58.135 1.00 97.88 441 THR A CA 1
ATOM 3351 C C . THR A 1 441 ? -18.666 4.284 56.976 1.00 97.88 441 THR A C 1
ATOM 3353 O O . THR A 1 441 ? -17.638 3.637 57.195 1.00 97.88 441 THR A O 1
ATOM 3356 N N . PRO A 1 442 ? -19.217 4.294 55.742 1.00 97.00 442 PRO A N 1
ATOM 3357 C CA . PRO A 1 442 ? -18.583 3.612 54.610 1.00 97.00 442 PRO A CA 1
ATOM 3358 C C . PRO A 1 442 ? -17.305 4.288 54.092 1.00 97.00 442 PRO A C 1
ATOM 3360 O O . PRO A 1 442 ? -16.540 3.663 53.356 1.00 97.00 442 PRO A O 1
ATOM 3363 N N . VAL A 1 443 ? -17.058 5.560 54.419 1.00 96.06 443 VAL A N 1
ATOM 3364 C CA . VAL A 1 443 ? -15.952 6.329 53.834 1.00 96.06 443 VAL A CA 1
ATOM 3365 C C . VAL A 1 443 ? -14.601 5.762 54.279 1.00 96.06 443 VAL A C 1
ATOM 3367 O O . VAL A 1 443 ? -14.371 5.429 55.441 1.00 96.06 443 VAL A O 1
ATOM 3370 N N . GLY A 1 444 ? -13.671 5.652 53.330 1.00 95.06 444 GLY A N 1
ATOM 3371 C CA . GLY A 1 444 ? -12.341 5.103 53.569 1.00 95.06 444 GLY A CA 1
ATOM 3372 C C . GLY A 1 444 ? -12.348 3.581 53.514 1.00 95.06 444 GLY A C 1
ATOM 3373 O O . GLY A 1 444 ? -12.257 3.004 52.436 1.00 95.06 444 GLY A O 1
ATOM 3374 N N . ASN A 1 445 ? -12.417 2.918 54.669 1.00 95.00 445 ASN A N 1
ATOM 3375 C CA . ASN A 1 445 ? -12.269 1.461 54.732 1.00 95.00 445 ASN A CA 1
ATOM 3376 C C . ASN A 1 445 ? -13.597 0.685 54.631 1.00 95.00 445 ASN A C 1
ATOM 3378 O O . ASN A 1 445 ? -13.582 -0.530 54.815 1.00 95.00 445 ASN A O 1
ATOM 3382 N N . GLY A 1 446 ? -14.738 1.338 54.390 1.00 94.56 446 GLY A N 1
ATOM 3383 C CA . GLY A 1 446 ? -16.053 0.684 54.336 1.00 94.56 446 GLY A CA 1
ATOM 3384 C C . GLY A 1 446 ? -16.709 0.426 55.697 1.00 94.56 446 GLY A C 1
ATOM 3385 O O . GLY A 1 446 ? -17.835 -0.063 55.741 1.00 94.56 446 GLY A O 1
ATOM 3386 N N . GLY A 1 447 ? -16.034 0.713 56.815 1.00 96.06 447 GLY A N 1
ATOM 3387 C CA . GLY A 1 447 ? -16.587 0.546 58.159 1.00 96.06 447 GLY A CA 1
ATOM 3388 C C . GLY A 1 447 ? -17.117 -0.868 58.421 1.00 96.06 447 GLY A C 1
ATOM 3389 O O . GLY A 1 447 ? -16.511 -1.863 58.012 1.00 96.06 447 GLY A O 1
ATOM 3390 N N . GLY A 1 448 ? -18.261 -0.955 59.105 1.00 96.25 448 GLY A N 1
ATOM 3391 C CA . GLY A 1 448 ? -18.961 -2.222 59.337 1.00 96.25 448 GLY A CA 1
ATOM 3392 C C . GLY A 1 448 ? -19.614 -2.819 58.085 1.00 96.25 448 GLY A C 1
ATOM 3393 O O . GLY A 1 448 ? -19.941 -4.001 58.094 1.00 96.25 448 GLY A O 1
ATOM 3394 N N . PHE A 1 449 ? -19.734 -2.059 56.992 1.00 97.81 449 PHE A N 1
ATOM 3395 C CA . PHE A 1 449 ? -20.287 -2.553 55.728 1.00 97.81 449 PHE A CA 1
ATOM 3396 C C . PHE A 1 449 ? -19.291 -3.404 54.935 1.00 97.81 449 PHE A C 1
ATOM 3398 O O . PHE A 1 449 ? -19.716 -4.238 54.146 1.00 97.81 449 PHE A O 1
ATOM 3405 N N . ARG A 1 450 ? -17.977 -3.252 55.172 1.00 97.62 450 ARG A N 1
ATOM 3406 C CA . ARG A 1 450 ? -16.908 -3.923 54.405 1.00 97.62 450 ARG A CA 1
ATOM 3407 C C . ARG A 1 450 ? -17.068 -5.444 54.306 1.00 97.62 450 ARG A C 1
ATOM 3409 O O . ARG A 1 450 ? -16.875 -6.006 53.234 1.00 97.62 450 ARG A O 1
ATOM 3416 N N . GLY A 1 451 ? -17.347 -6.116 55.421 1.00 96.94 451 GLY A N 1
ATOM 3417 C CA . GLY A 1 451 ? -17.510 -7.576 55.446 1.00 96.94 451 GLY A CA 1
ATOM 3418 C C . GLY A 1 451 ? -18.735 -8.031 54.643 1.00 96.94 451 GLY A C 1
ATOM 3419 O O . GLY A 1 451 ? -18.567 -8.777 53.682 1.00 96.94 451 GLY A O 1
ATOM 3420 N N . PRO A 1 452 ? -19.937 -7.532 54.979 1.00 97.25 452 PRO A N 1
ATOM 3421 C CA . PRO A 1 452 ? -21.173 -7.837 54.259 1.00 97.25 452 PRO A CA 1
ATOM 3422 C C . PRO A 1 452 ? -21.087 -7.536 52.761 1.00 97.25 452 PRO A C 1
ATOM 3424 O O . PRO A 1 452 ? -21.395 -8.389 51.941 1.00 97.25 452 PRO A O 1
ATOM 3427 N N . THR A 1 453 ? -20.584 -6.366 52.368 1.00 97.75 453 THR A N 1
ATOM 3428 C CA . THR A 1 453 ? -20.462 -6.023 50.944 1.00 97.75 453 THR A CA 1
ATOM 3429 C C . THR A 1 453 ? -19.499 -6.949 50.202 1.00 97.75 453 THR A C 1
ATOM 3431 O O . THR A 1 453 ? -19.774 -7.348 49.074 1.00 97.75 453 THR A O 1
ATOM 3434 N N . THR A 1 454 ? -18.401 -7.360 50.846 1.00 98.19 454 THR A N 1
ATOM 3435 C CA . THR A 1 454 ? -17.477 -8.358 50.287 1.00 98.19 454 THR A CA 1
ATOM 3436 C C . THR A 1 454 ? -18.156 -9.716 50.138 1.00 98.19 454 THR A C 1
ATOM 3438 O O . THR A 1 454 ? -18.027 -10.341 49.090 1.00 98.19 454 THR A O 1
ATOM 3441 N N . ALA A 1 455 ? -18.884 -10.175 51.159 1.00 98.19 455 ALA A N 1
ATOM 3442 C CA . ALA A 1 455 ? -19.591 -11.451 51.120 1.00 98.19 455 ALA A CA 1
ATOM 3443 C C . ALA A 1 455 ? -20.645 -11.473 49.998 1.00 98.19 455 ALA A C 1
ATOM 3445 O O . ALA A 1 455 ? -20.695 -12.431 49.233 1.00 98.19 455 ALA A O 1
ATOM 3446 N N . TRP A 1 456 ? -21.399 -10.386 49.815 1.00 98.38 456 TRP A N 1
ATOM 3447 C CA . TRP A 1 456 ? -22.374 -10.268 48.726 1.00 98.38 456 TRP A CA 1
ATOM 3448 C C . TRP A 1 456 ? -21.727 -10.455 47.348 1.00 98.38 456 TRP A C 1
ATOM 3450 O O . TRP A 1 456 ? -22.168 -11.279 46.549 1.00 98.38 456 TRP A O 1
ATOM 3460 N N . LEU A 1 457 ? -20.619 -9.748 47.098 1.00 98.31 457 LEU A N 1
ATOM 3461 C CA . LEU A 1 457 ? -19.880 -9.857 45.839 1.00 98.31 457 LEU A CA 1
ATOM 3462 C C . LEU A 1 457 ? -19.259 -11.246 45.649 1.00 98.31 457 LEU A C 1
ATOM 3464 O O . LEU A 1 457 ? -19.242 -11.760 44.536 1.00 98.31 457 LEU A O 1
ATOM 3468 N N . ARG A 1 458 ? -18.752 -11.876 46.714 1.00 98.25 458 ARG A N 1
ATOM 3469 C CA . ARG A 1 458 ? -18.212 -13.243 46.642 1.00 98.25 458 ARG A CA 1
ATOM 3470 C C . ARG A 1 458 ? -19.296 -14.264 46.319 1.00 98.25 458 ARG A C 1
ATOM 3472 O O . ARG A 1 458 ? -19.050 -15.164 45.523 1.00 98.25 458 ARG A O 1
ATOM 3479 N N . HIS A 1 459 ? -20.483 -14.112 46.893 1.00 97.25 459 HIS A N 1
ATOM 3480 C CA . HIS A 1 459 ? -21.601 -14.989 46.594 1.00 97.25 459 HIS A CA 1
ATOM 3481 C C . HIS A 1 459 ? -21.990 -14.907 45.109 1.00 97.25 459 HIS A C 1
ATOM 3483 O O . HIS A 1 459 ? -21.916 -15.916 44.414 1.00 97.25 459 HIS A O 1
ATOM 3489 N N . TRP A 1 460 ? -22.329 -13.714 44.613 1.00 96.69 460 TRP A N 1
ATOM 3490 C CA . TRP A 1 460 ? -22.861 -13.551 43.255 1.00 96.69 460 TRP A CA 1
ATOM 3491 C C . TRP A 1 460 ? -21.802 -13.622 42.153 1.00 96.69 460 TRP A C 1
ATOM 3493 O O . TRP A 1 460 ? -22.077 -14.129 41.073 1.00 96.69 460 TRP A O 1
ATOM 3503 N N . LEU A 1 461 ? -20.578 -13.143 42.405 1.00 97.50 461 LEU A N 1
ATOM 3504 C CA . LEU A 1 461 ? -19.530 -13.090 41.377 1.00 97.50 461 LEU A CA 1
ATOM 3505 C C . LEU A 1 461 ? -18.508 -14.226 41.486 1.00 97.50 461 LEU A C 1
ATOM 3507 O O . LEU A 1 461 ? -17.715 -14.428 40.570 1.00 97.50 461 LEU A O 1
ATOM 3511 N N . MET A 1 462 ? -18.467 -14.980 42.585 1.00 97.06 462 MET A N 1
ATOM 3512 C CA . MET A 1 462 ? -17.488 -16.067 42.769 1.00 97.06 462 MET A CA 1
ATOM 3513 C C . MET A 1 462 ? -18.127 -17.413 43.120 1.00 97.06 462 MET A C 1
ATOM 3515 O O . MET A 1 462 ? -17.387 -18.364 43.359 1.00 97.06 462 MET A O 1
ATOM 3519 N N . ASP A 1 463 ? -19.462 -17.502 43.133 1.00 95.56 463 ASP A N 1
ATOM 3520 C CA . ASP A 1 463 ? -20.228 -18.673 43.585 1.00 95.56 463 ASP A CA 1
ATOM 3521 C C . ASP A 1 463 ? -19.794 -19.176 44.968 1.00 95.56 463 ASP A C 1
ATOM 3523 O O . ASP A 1 463 ? -19.774 -20.380 45.221 1.00 95.56 463 ASP A O 1
ATOM 3527 N N . ASP A 1 464 ? -19.395 -18.268 45.862 1.00 97.62 464 ASP A N 1
ATOM 3528 C CA . ASP A 1 464 ? -18.888 -18.645 47.179 1.00 97.62 464 ASP A CA 1
ATOM 3529 C C . ASP A 1 464 ? -20.040 -19.151 48.074 1.00 97.62 464 ASP A C 1
ATOM 3531 O O . ASP A 1 464 ? -20.912 -18.355 48.452 1.00 97.62 464 ASP A O 1
ATOM 3535 N N . PRO A 1 465 ? -20.074 -20.456 48.423 1.00 95.00 465 PRO A N 1
ATOM 3536 C CA . PRO A 1 465 ? -21.148 -21.018 49.231 1.00 95.00 465 PRO A CA 1
ATOM 3537 C C . PRO A 1 465 ? -21.082 -20.544 50.685 1.00 95.00 465 PRO A C 1
ATOM 3539 O O . PRO A 1 465 ? -22.128 -20.382 51.306 1.00 95.00 465 PRO A O 1
ATOM 3542 N N . ASP A 1 466 ? -19.893 -20.259 51.221 1.00 96.38 466 ASP A N 1
ATOM 3543 C CA . ASP A 1 466 ? -19.756 -19.765 52.592 1.00 96.38 466 ASP A CA 1
ATOM 3544 C C . ASP A 1 466 ? -20.357 -18.359 52.678 1.00 96.38 466 ASP A C 1
ATOM 3546 O O . ASP A 1 466 ? -21.161 -18.064 53.561 1.00 96.38 466 ASP A O 1
ATOM 3550 N N . ALA A 1 467 ? -20.064 -17.516 51.684 1.00 97.69 467 ALA A N 1
ATOM 3551 C CA . ALA A 1 467 ? -20.640 -16.181 51.595 1.00 97.69 467 ALA A CA 1
ATOM 3552 C C . ALA A 1 467 ? -22.162 -16.200 51.369 1.00 97.69 467 ALA A C 1
ATOM 3554 O O . ALA A 1 467 ? -22.858 -15.316 51.865 1.00 97.69 467 ALA A O 1
ATOM 3555 N N . ARG A 1 468 ? -22.699 -17.212 50.670 1.00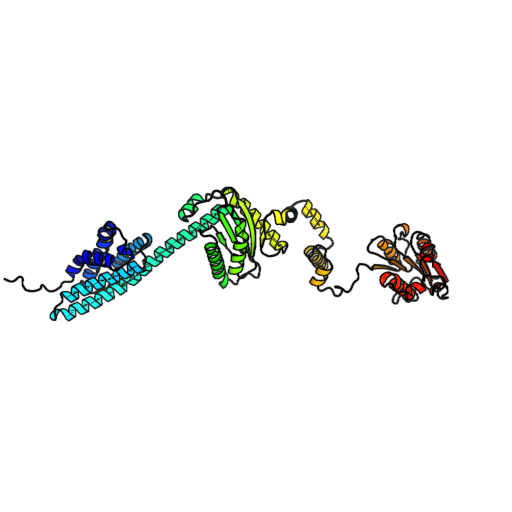 97.00 468 ARG A N 1
ATOM 3556 C CA . ARG A 1 468 ? -24.151 -17.396 50.500 1.00 97.00 468 ARG A CA 1
ATOM 3557 C C . ARG A 1 468 ? -24.864 -17.589 51.840 1.00 97.00 468 ARG A C 1
ATOM 3559 O O . ARG A 1 468 ? -25.878 -16.930 52.088 1.00 97.00 468 ARG A O 1
ATOM 3566 N N . THR A 1 469 ? -24.303 -18.424 52.720 1.00 96.88 469 THR A N 1
ATOM 3567 C CA . THR A 1 469 ? -24.892 -18.719 54.039 1.00 96.88 469 THR A CA 1
ATOM 3568 C C . THR A 1 469 ? -24.946 -17.505 54.970 1.00 96.88 469 THR A C 1
ATOM 3570 O O . THR A 1 469 ? -25.708 -17.501 55.934 1.00 96.88 469 THR A O 1
ATOM 3573 N N . GLU A 1 470 ? -24.204 -16.433 54.683 1.00 97.69 470 GLU A N 1
ATOM 3574 C CA . GLU A 1 470 ? -24.291 -15.188 55.453 1.00 97.69 470 GLU A CA 1
ATOM 3575 C C . GLU A 1 470 ? -25.619 -14.442 55.216 1.00 97.69 470 GLU A C 1
ATOM 3577 O O . GLU A 1 470 ? -26.122 -13.778 56.124 1.00 97.69 470 GLU A O 1
ATOM 3582 N N . PHE A 1 471 ? -26.224 -14.589 54.029 1.00 97.81 471 PHE A N 1
ATOM 3583 C CA . PHE A 1 471 ? -27.457 -13.895 53.625 1.00 97.81 471 PHE A CA 1
ATOM 3584 C C . PHE A 1 471 ? -28.678 -14.814 53.570 1.00 97.81 471 PHE A C 1
ATOM 3586 O O . PHE A 1 471 ? -29.785 -14.401 53.919 1.00 97.81 471 PHE A O 1
ATOM 3593 N N . PHE A 1 472 ? -28.510 -16.062 53.140 1.00 96.75 472 PHE A N 1
ATOM 3594 C CA . PHE A 1 472 ? -29.623 -16.931 52.756 1.00 96.75 472 PHE A CA 1
ATOM 3595 C C . PHE A 1 472 ? -29.773 -18.156 53.663 1.00 96.75 472 PHE A C 1
ATOM 3597 O O . PHE A 1 472 ? -28.924 -18.460 54.498 1.00 96.75 472 PHE A O 1
ATOM 3604 N N . GLY A 1 473 ? -30.925 -18.825 53.564 1.00 93.19 473 GLY A N 1
ATOM 3605 C CA . GLY A 1 473 ? -31.277 -19.962 54.414 1.00 93.19 473 GLY A CA 1
ATOM 3606 C C . GLY A 1 473 ? -31.808 -19.602 55.817 1.00 93.19 473 GLY A C 1
ATOM 3607 O O . GLY A 1 473 ? -31.811 -18.437 56.236 1.00 93.19 473 GLY A O 1
ATOM 3608 N N . PRO A 1 474 ? -32.315 -20.599 56.565 1.00 88.12 474 PRO A N 1
ATOM 3609 C CA . PRO A 1 474 ? -32.975 -20.381 57.856 1.00 88.12 474 PRO A CA 1
ATOM 3610 C C . PRO A 1 474 ? -32.017 -19.949 58.975 1.00 88.12 474 PRO A C 1
ATOM 3612 O O . PRO A 1 474 ? -32.447 -19.274 59.905 1.00 88.12 474 PRO A O 1
ATOM 3615 N N . SER A 1 475 ? -30.733 -20.296 58.869 1.00 88.69 475 SER A N 1
ATOM 3616 C CA . SER A 1 475 ? -29.699 -19.996 59.869 1.00 88.69 475 SER A CA 1
ATOM 3617 C C . SER A 1 475 ? -28.670 -18.995 59.342 1.00 88.69 475 SER A C 1
ATOM 3619 O O . SER A 1 475 ? -27.480 -19.161 59.601 1.00 88.69 475 SER A O 1
ATOM 3621 N N . CYS A 1 476 ? -29.109 -18.007 58.551 1.00 94.56 476 CYS A N 1
ATOM 3622 C CA . CYS A 1 476 ? -28.173 -17.099 57.894 1.00 94.56 476 CYS A CA 1
ATOM 3623 C C . CYS A 1 476 ? -27.344 -16.294 58.904 1.00 94.56 476 CYS A C 1
ATOM 3625 O O . CYS A 1 476 ? -27.879 -15.851 59.924 1.00 94.56 476 CYS A O 1
ATOM 3627 N N . GLY A 1 477 ? -26.055 -16.100 58.624 1.00 95.56 477 GLY A N 1
ATOM 3628 C CA . GLY A 1 477 ? -25.117 -15.482 59.567 1.00 95.56 477 GLY A CA 1
ATOM 3629 C C . GLY A 1 477 ? -25.552 -14.087 60.027 1.00 95.56 477 GLY A C 1
ATOM 3630 O O . GLY A 1 477 ? -25.676 -13.830 61.230 1.00 95.56 477 GLY A O 1
ATOM 3631 N N . PHE A 1 478 ? -25.902 -13.205 59.086 1.00 96.75 478 PHE A N 1
ATOM 3632 C CA . PHE A 1 478 ? -26.323 -11.837 59.404 1.00 96.75 478 PHE A CA 1
ATOM 3633 C C . PHE A 1 478 ? -27.739 -11.732 59.984 1.00 96.75 478 PHE A C 1
ATOM 3635 O O . PHE A 1 478 ? -28.036 -10.752 60.663 1.00 96.75 478 PHE A O 1
ATOM 3642 N N . CYS A 1 479 ? -28.592 -12.748 59.804 1.00 94.12 479 CYS A N 1
ATOM 3643 C CA . CYS A 1 479 ? -29.982 -12.744 60.277 1.00 94.12 479 CYS A CA 1
ATOM 3644 C C . CYS A 1 479 ? -30.100 -12.589 61.801 1.00 94.12 479 CYS A C 1
ATOM 3646 O O . CYS A 1 479 ? -31.112 -12.092 62.293 1.00 94.12 479 CYS A O 1
ATOM 3648 N N . SER A 1 480 ? -29.088 -13.041 62.548 1.00 90.75 480 SER A N 1
ATOM 3649 C CA . SER A 1 480 ? -29.050 -12.983 64.015 1.00 90.75 480 SER A CA 1
ATOM 3650 C C . SER A 1 480 ? -27.874 -12.180 64.580 1.00 90.75 480 SER A C 1
ATOM 3652 O O . SER A 1 480 ? -27.675 -12.176 65.796 1.00 90.75 480 SER A O 1
ATOM 3654 N N . ASP A 1 481 ? -27.081 -11.513 63.735 1.00 95.81 481 ASP A N 1
ATOM 3655 C CA . ASP A 1 481 ? -25.928 -10.732 64.198 1.00 95.81 481 ASP A CA 1
ATOM 3656 C C . ASP A 1 481 ? -26.406 -9.427 64.878 1.00 95.81 481 ASP A C 1
ATOM 3658 O O . ASP A 1 481 ? -27.035 -8.584 64.230 1.00 95.81 481 ASP A O 1
ATOM 3662 N N . PRO A 1 482 ? -26.091 -9.201 66.173 1.00 95.69 482 PRO A N 1
ATOM 3663 C CA . PRO A 1 482 ? -26.541 -8.020 66.918 1.00 95.69 482 PRO A CA 1
ATOM 3664 C C . PRO A 1 482 ? -25.978 -6.683 66.402 1.00 95.69 482 PRO A C 1
ATOM 3666 O O . PRO A 1 482 ? -26.423 -5.616 66.848 1.00 95.69 482 PRO A O 1
ATOM 3669 N N . LYS A 1 483 ? -24.998 -6.713 65.486 1.00 95.81 483 LYS A N 1
ATOM 3670 C CA . LYS A 1 483 ? -24.487 -5.519 64.797 1.00 95.81 483 LYS A CA 1
ATOM 3671 C C . LYS A 1 483 ? -25.518 -4.883 63.871 1.00 95.81 483 LYS A C 1
ATOM 3673 O O . LYS A 1 483 ? -25.403 -3.689 63.605 1.00 95.81 483 LYS A O 1
ATOM 3678 N N . TRP A 1 484 ? -26.515 -5.630 63.407 1.00 97.81 484 TRP A N 1
ATOM 3679 C CA . TRP A 1 484 ? -27.611 -5.081 62.617 1.00 97.81 484 TRP A CA 1
ATOM 3680 C C . TRP A 1 484 ? -28.743 -4.622 63.545 1.00 97.81 484 TRP A C 1
ATOM 3682 O O . TRP A 1 484 ? -29.166 -5.342 64.453 1.00 97.81 484 TRP A O 1
ATOM 3692 N N . SER A 1 485 ? -29.206 -3.383 63.374 1.00 97.81 485 SER A N 1
ATOM 3693 C CA . SER A 1 485 ? -30.414 -2.880 64.039 1.00 97.81 485 SER A CA 1
ATOM 3694 C C . SER A 1 485 ? -31.685 -3.409 63.383 1.00 97.81 485 SER A C 1
ATOM 3696 O O . SER A 1 485 ? -32.686 -3.586 64.076 1.00 97.81 485 SER A O 1
ATOM 3698 N N . ASP A 1 486 ? -31.626 -3.708 62.086 1.00 98.00 486 ASP A N 1
ATOM 3699 C CA . ASP A 1 486 ? -32.692 -4.326 61.304 1.00 98.00 486 ASP A CA 1
ATOM 3700 C C . ASP A 1 486 ? -32.059 -5.140 60.161 1.00 98.00 486 ASP A C 1
ATOM 3702 O O . ASP A 1 486 ? -31.101 -4.690 59.529 1.00 98.00 486 ASP A O 1
ATOM 3706 N N . TRP A 1 487 ? -32.576 -6.340 59.908 1.00 97.88 487 TRP A N 1
ATOM 3707 C CA . TRP A 1 487 ? -32.140 -7.214 58.818 1.00 97.88 487 TRP A CA 1
ATOM 3708 C C . TRP A 1 487 ? -33.358 -7.881 58.190 1.00 97.88 487 TRP A C 1
ATOM 3710 O O . TRP A 1 487 ? -34.165 -8.499 58.889 1.00 97.88 487 TRP A O 1
ATOM 3720 N N . ARG A 1 488 ? -33.513 -7.759 56.869 1.00 97.88 488 ARG A N 1
ATOM 3721 C CA . ARG A 1 488 ? -34.697 -8.236 56.144 1.00 97.88 488 ARG A CA 1
ATOM 3722 C C . ARG A 1 488 ? -34.322 -8.906 54.837 1.00 97.88 488 ARG A C 1
ATOM 3724 O O . ARG A 1 488 ? -33.329 -8.561 54.206 1.00 97.88 488 ARG A O 1
ATOM 3731 N N . ARG A 1 489 ? -35.160 -9.856 54.439 1.00 97.81 489 ARG A N 1
ATOM 3732 C CA . ARG A 1 489 ? -35.094 -10.580 53.169 1.00 97.81 489 ARG A CA 1
ATOM 3733 C C . ARG A 1 489 ? -36.503 -10.655 52.619 1.00 97.81 489 ARG A C 1
ATOM 3735 O O . ARG A 1 489 ? -37.425 -10.951 53.387 1.00 97.81 489 ARG A O 1
ATOM 3742 N N . ASN A 1 490 ? -36.669 -10.340 51.343 1.00 97.56 490 ASN A N 1
ATOM 3743 C CA . ASN A 1 490 ? -37.984 -10.363 50.718 1.00 97.56 490 ASN A CA 1
ATOM 3744 C C . ASN A 1 490 ? -38.364 -11.798 50.317 1.00 97.56 490 ASN A C 1
ATOM 3746 O O . ASN A 1 490 ? -37.624 -12.748 50.583 1.00 97.56 490 ASN A O 1
ATOM 3750 N N . ALA A 1 491 ? -39.546 -11.967 49.723 1.00 97.56 491 ALA A N 1
ATOM 3751 C CA . ALA A 1 491 ? -40.051 -13.286 49.357 1.00 97.56 491 ALA A CA 1
ATOM 3752 C C . ALA A 1 491 ? -39.094 -14.027 48.407 1.00 97.56 491 ALA A C 1
ATOM 3754 O O . ALA A 1 491 ? -38.796 -15.193 48.656 1.00 97.56 491 ALA A O 1
ATOM 3755 N N . GLU A 1 492 ? -38.554 -13.344 47.397 1.00 97.56 492 GLU A N 1
ATOM 3756 C CA . GLU A 1 492 ? -37.608 -13.916 46.432 1.00 97.56 492 GLU A CA 1
ATOM 3757 C C . GLU A 1 492 ? -36.277 -14.314 47.085 1.00 97.56 492 GLU A C 1
ATOM 3759 O O . GLU A 1 492 ? -35.791 -15.429 46.900 1.00 97.56 492 GLU A O 1
ATOM 3764 N N . ALA A 1 493 ? -35.721 -13.471 47.959 1.00 97.00 493 ALA A N 1
ATOM 3765 C CA . ALA A 1 493 ? -34.514 -13.800 48.717 1.00 97.00 493 ALA A CA 1
ATOM 3766 C C . ALA A 1 493 ? -34.706 -15.010 49.649 1.00 97.00 493 ALA A C 1
ATOM 3768 O O . ALA A 1 493 ? -33.771 -15.779 49.868 1.00 97.00 493 ALA A O 1
ATOM 3769 N N . LEU A 1 494 ? -35.906 -15.212 50.202 1.00 96.50 494 LEU A N 1
ATOM 3770 C CA . LEU A 1 494 ? -36.208 -16.364 51.060 1.00 96.50 494 LEU A CA 1
ATOM 3771 C C . LEU A 1 494 ? -36.293 -17.692 50.292 1.00 96.50 494 LEU A C 1
ATOM 3773 O O . LEU A 1 494 ? -36.213 -18.748 50.923 1.00 96.50 494 LEU A O 1
ATOM 3777 N N . GLN A 1 495 ? -36.431 -17.659 48.963 1.00 95.31 495 GLN A N 1
ATOM 3778 C CA . GLN A 1 495 ? -36.398 -18.857 48.120 1.00 95.31 495 GLN A CA 1
ATOM 3779 C C . GLN A 1 495 ? -34.967 -19.365 47.881 1.00 95.31 495 GLN A C 1
ATOM 3781 O O . GLN A 1 495 ? -34.781 -20.531 47.523 1.00 95.31 495 GLN A O 1
ATOM 3786 N N . ILE A 1 496 ? -33.949 -18.526 48.106 1.00 94.38 496 ILE A N 1
ATOM 3787 C CA . ILE A 1 496 ? -32.545 -18.889 47.902 1.00 94.38 496 ILE A CA 1
ATOM 3788 C C . ILE A 1 496 ? -32.066 -19.783 49.065 1.00 94.38 496 ILE A C 1
ATOM 3790 O O . ILE A 1 496 ? -32.194 -19.406 50.238 1.00 94.38 496 ILE A O 1
ATOM 3794 N N . PRO A 1 497 ? -31.509 -20.978 48.781 1.00 91.69 497 PRO A N 1
ATOM 3795 C CA . PRO A 1 497 ? -30.987 -21.858 49.820 1.00 91.69 497 PRO A CA 1
ATOM 3796 C C . PRO A 1 497 ? -29.726 -21.278 50.473 1.00 91.69 497 PRO A C 1
ATOM 3798 O O . PRO A 1 497 ? -28.981 -20.520 49.852 1.00 91.69 497 PRO A O 1
ATOM 3801 N N . GLY A 1 498 ? -29.493 -21.687 51.726 1.00 84.50 498 GLY A N 1
ATOM 3802 C CA . GLY A 1 498 ? -28.271 -21.383 52.480 1.00 84.50 498 GLY A CA 1
ATOM 3803 C C . GLY A 1 498 ? -27.027 -21.898 51.784 1.00 84.50 498 GLY A C 1
ATOM 3804 O O . GLY A 1 498 ? -27.022 -23.066 51.330 1.00 84.50 498 GLY A O 1
#

Solvent-accessible surface area (backbone atoms only — not comparable to full-atom values): 26488 Å² total; per-residue (Å²): 141,77,94,82,64,86,72,79,70,58,67,88,53,50,44,75,42,27,66,62,40,46,55,45,34,39,73,71,36,75,69,52,49,72,51,58,66,69,50,46,72,39,67,49,28,53,52,47,30,52,52,35,48,47,53,40,51,28,58,77,68,72,48,71,78,52,73,68,63,47,45,57,52,27,55,52,30,27,54,40,30,72,74,63,52,55,66,68,57,56,53,48,46,56,54,49,46,51,50,52,52,49,50,58,49,61,75,52,51,53,89,89,38,52,66,60,52,51,55,48,53,54,47,53,53,51,43,47,69,56,47,53,60,45,37,50,51,28,29,52,51,43,51,49,49,58,53,45,54,33,51,53,22,40,51,50,22,40,52,21,34,54,73,48,46,87,35,65,65,29,22,60,62,39,74,45,84,85,57,66,29,32,32,27,36,25,42,37,47,48,79,80,79,66,56,86,82,46,41,64,59,42,52,51,34,39,53,50,45,50,51,70,72,39,96,54,93,62,50,60,51,73,59,84,53,31,33,43,37,49,40,70,41,94,55,74,92,52,46,55,60,50,46,52,47,41,15,60,50,57,77,29,55,30,33,28,10,39,28,72,12,82,32,59,75,37,33,30,61,17,44,50,50,8,44,52,46,32,53,47,42,58,74,69,65,53,78,68,40,73,44,45,61,85,82,41,51,66,63,54,61,59,68,45,92,48,74,68,44,53,56,58,55,56,72,45,58,91,41,65,92,34,64,70,56,48,50,49,50,49,37,21,58,77,46,71,67,34,55,68,60,21,28,54,77,68,63,41,95,54,55,94,70,66,66,79,91,49,36,69,30,64,26,54,32,65,40,5,9,49,8,45,53,51,30,54,40,91,64,34,62,28,25,35,22,34,36,31,33,92,81,47,57,51,80,67,39,79,43,38,35,42,37,36,28,22,68,56,16,84,82,46,40,44,70,59,41,48,46,50,54,67,50,27,71,91,24,37,27,38,38,40,24,33,51,82,26,36,77,60,42,53,61,90,78,22,52,86,50,39,61,60,56,50,30,53,49,34,23,78,59,62,69,32,63,73,38,31,26,34,76,18,42,98,80,16,52,55,76,72,40,81,62,40,73,44,69,49,64,41,74,48,30,67,70,40,71,75

Nearest PDB structures (foldseek):
  2fx5-assembly1_A  TM=9.276E-01  e=2.458E-10  Ectopseudomonas mendocina
  8spk-assembly2_B  TM=7.856E-01  e=1.781E-06  Moraxella
  8ait-assembly1_A  TM=8.662E-01  e=1.033E-05  Halopseudomonas bauzanensis
  8ais-assembly1_A  TM=8.362E-01  e=8.094E-06  Pseudomonas saudimassiliensis
  9f80-assembly1_A  TM=5.715E-01  e=3.312E-04  Mycobacterium tuberculosis H37Rv